Protein AF-0000000087536521 (afdb_homodimer)

Sequence (600 aa):
MWKYIVTPIIGAIIGYVTNWIAVKMLFRPRKEVRVFGKRLPFTPGVIPRGQARLAKAVGNVVETQLLTPEYMGEKLLSEESEKEFKSHIQAWVEEQKQSEDTLHSAAVKIVEEEKVDDFAASVEEDLTDFLSEKVIAMEPGKLIVDKVVQEAQRKLADSMFGMMLGGSFIEKIAGQIQEGIDAYIAENARGYIEKEVVAASEELQAKPIPEVTGFFEEKGIYDPEFLWRLYKRIIEEKLPALLSSLKLSAVVEERINAMKVEEVEELVLSIMSKELGAIVNLGAVIGLILGLVNVLIFIIMWKYIVTPIIGAIIGYVTNWIAVKMLFRPRKEVRVFGKRLPFTPGVIPRGQARLAKAVGNVVETQLLTPEYMGEKLLSEESEKEFKSHIQAWVEEQKQSEDTLHSAAVKIVEEEKVDDFAASVEEDLTDFLSEKVIAMEPGKLIVDKVVQEAQRKLADSMFGMMLGGSFIEKIAGQIQEGIDAYIAENARGYIEKEVVAASEELQAKPIPEVTGFFEEKGIYDPEFLWRLYKRIIEEKLPALLSSLKLSAVVEERINAMKVEEVEELVLSIMSKELGAIVNLGAVIGLILGLVNVLIFII

Foldseek 3Di:
DVLLVVLLQVLLVCLLVVLVVLLVLQQPPLAFDQDVNHTDPSPNPVCNVCLLVVLLVVLVCCLPPNDALVVVLCVCLDPVNLVVQLVVLVVVLVVLLVDQDFQLRVVCVVPPNVVSVVVLVVVLLVVLVVVLVVVLVVLVLVVVLVVVLVVCCVVCVPPPVDVVCDPVNSVVVSVVSSVVVSVVSNVCVSVVSSVVSVVVSVVRRGHRSSVVSVVCVVVCNSPSVVVSVVVSVCSVPCVNVVSVVVSSSVVSSVVSVVDRSVVVVVVCCVVCVVVSVVSSNVSSVVSSVVSNVVCVVVVD/DVLLVVLLQVLLVCQLVVLVVLLVLQQPPLAFDADVNHTDPSPNHVCNVCLLVVLLVVLVCCLPPNDALVVVLCVCLDPVNLVVQLVVLVVVLVVLLVDQDFQLRVVCVVPPNVVSVVVLVVVLLVVLVVVLVVVLVVLVLVVVLVVVLVVCCVVCVPPPVCVVCDPVNSVVVSVVSSVVVSVVSNVCVSVVSSVVSVVVSVVRRGHRSSVVSVVCVVVCNSPSVVVSVVVSVCSVPCVNVVSVVVSSSVVSSVVSVVDRSVVVVVVCCVVCVVVSSVSSNVSSVVSSVVSNVVSVVVVD

Organism: NCBI:txid39488

Solvent-accessible surface area (backbone atoms only — not comparable to full-atom values): 30002 Å² total; per-residue (Å²): 117,67,64,70,55,50,45,18,52,50,26,16,51,51,23,27,52,43,33,43,50,34,58,50,31,33,50,34,45,77,51,66,45,65,58,95,80,38,70,38,86,70,39,27,1,50,48,55,67,38,37,64,62,36,17,50,36,49,10,45,42,42,38,71,68,43,58,26,53,69,57,46,46,51,52,64,66,26,71,69,38,48,53,50,47,38,50,48,50,52,50,48,52,53,50,42,55,65,43,88,41,24,46,44,57,50,45,36,72,70,37,56,56,67,58,52,52,50,48,52,52,51,49,42,52,51,48,24,53,52,50,32,52,51,53,52,70,65,40,56,20,55,62,50,36,55,51,50,48,53,51,45,49,62,64,24,62,78,32,77,63,36,65,70,54,39,74,67,49,53,48,53,51,41,52,53,49,22,51,51,41,38,52,47,42,64,73,44,38,47,63,56,42,36,54,50,42,50,51,51,49,51,51,53,36,61,33,44,33,29,59,55,49,50,52,38,47,73,68,49,65,68,32,48,70,57,46,47,53,45,48,50,50,48,46,73,69,40,38,54,60,54,53,60,68,63,39,51,26,58,50,33,19,51,44,52,58,66,48,51,63,67,53,51,48,50,51,51,44,67,48,37,43,67,54,55,48,44,37,20,53,41,16,21,53,46,19,26,51,54,20,47,50,50,45,58,55,63,73,95,116,66,63,68,55,49,44,18,52,51,26,16,49,50,22,25,51,43,32,43,50,33,59,47,31,34,51,35,45,77,52,68,46,62,59,97,83,39,70,38,87,68,40,27,2,51,48,56,66,37,38,64,60,36,16,50,37,49,10,46,41,42,38,70,67,45,59,26,54,69,56,48,45,51,53,65,66,26,70,68,37,48,53,50,48,39,50,49,50,52,52,48,52,53,49,41,54,66,43,87,41,22,46,44,58,51,45,35,74,69,37,56,58,67,59,51,50,51,47,52,53,49,51,41,52,51,48,25,54,54,51,33,52,51,53,52,70,63,37,58,20,55,60,52,35,55,50,48,48,52,51,44,47,63,63,23,64,77,33,75,64,35,64,68,55,39,75,64,51,54,48,52,50,41,50,54,48,22,52,50,42,39,53,48,42,64,73,43,37,46,64,56,42,37,54,51,42,51,50,51,49,51,51,52,36,60,34,43,33,29,58,54,48,50,52,39,47,72,69,48,66,70,32,49,70,57,48,48,53,45,47,51,51,48,47,73,68,40,38,56,60,54,54,60,68,62,38,51,27,57,50,33,20,51,45,53,57,68,48,51,62,66,54,50,48,51,52,51,43,67,48,38,45,66,55,56,47,45,36,19,53,42,18,20,52,47,19,26,52,54,21,47,51,49,45,56,55,64,72,94

Secondary structure (DSSP, 8-state):
-HHHHHHHHHHHHHHHHHHHHHHHHTT--SS--EETTEEPTT-S-HHHHTHHHHHHHHHHHIIIIIS-HHHHHHHHTSHHHHHHHHHHHHHHHHHHHT---BHHHHHHHHS-HHHHHHHHHHHHHHHHHHHHHHHHHT-HHHHHHHHHHHHHHHHHTTSHHHHHHHHHHHHHHHHHHHHHHHHHHHHHHHHHHHHHHHHHHHHHHT-BHHHHHHHHHHTTTT-HHHHHHHHHHHHHHHHHHHHHHHTHHHHHHHHHHHS-HHHHHHHHHHHHHHHHHHHHHHHHHHHHHHHHHHHHHHH-/-HHHHHHHHHHHHHHHHHHHHHHHHHH--SS--EETTEEPTT-S-HHHHTHHHHHHHHHHHIIIIIS-HHHHHHHHTSHHHHHHHHHHHHHHHHHHHT---BHHHHHHHHS-HHHHHHHHHHHHHHHHHHHHHHHHHT-HHHHHHHHHHHHHHHHHTTSHHHHHHHHHHHHHHHHHHHHHHHHHHHHHHHHHHHHHHHHHHHHHHT-BHHHHHHHHHHTTTT-HHHHHHHHHHHHHHHHHHHHHHHTHHHHHHHHHHHS-HHHHHHHHHHHHHHHHHHHHHHHHHHHHHHHHHHHHHHH-

Structure (mmCIF, N/CA/C/O backbone):
data_AF-0000000087536521-model_v1
#
loop_
_entity.id
_entity.type
_entity.pdbx_description
1 polymer 'DUF445 family protein'
#
loop_
_atom_site.group_PDB
_atom_site.id
_atom_site.type_symbol
_atom_site.label_atom_id
_atom_site.label_alt_id
_atom_site.label_comp_id
_atom_site.label_asym_id
_atom_site.label_entity_id
_atom_site.label_seq_id
_atom_site.pdbx_PDB_ins_code
_atom_site.Cartn_x
_atom_site.Cartn_y
_atom_site.Cartn_z
_atom_site.occupancy
_atom_site.B_iso_or_equiv
_atom_site.auth_seq_id
_atom_site.auth_comp_id
_atom_site.auth_asym_id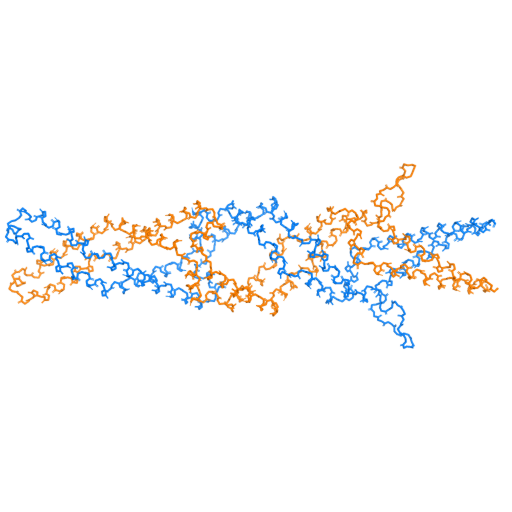
_atom_site.auth_atom_id
_atom_site.pdbx_PDB_model_num
ATOM 1 N N . MET A 1 1 ? 7.578 64.438 37.188 1 62.69 1 MET A N 1
ATOM 2 C CA . MET A 1 1 ? 8.602 63.406 37.062 1 62.69 1 MET A CA 1
ATOM 3 C C . MET A 1 1 ? 7.961 62 37.031 1 62.69 1 MET A C 1
ATOM 5 O O . MET A 1 1 ? 8.328 61.156 36.219 1 62.69 1 MET A O 1
ATOM 9 N N . TRP A 1 2 ? 6.902 61.781 37.938 1 76.06 2 TRP A N 1
ATOM 10 C CA . TRP A 1 2 ? 6.273 60.469 38.031 1 76.06 2 TRP A CA 1
ATOM 11 C C . TRP A 1 2 ? 5.523 60.125 36.75 1 76.06 2 TRP A C 1
ATOM 13 O O . TRP A 1 2 ? 5.469 58.938 36.375 1 76.06 2 TRP A O 1
ATOM 23 N N . LYS A 1 3 ? 5.105 61.062 36.094 1 76.94 3 LYS A N 1
ATOM 24 C CA . LYS A 1 3 ? 4.34 60.844 34.875 1 76.94 3 LYS A CA 1
ATOM 25 C C . LYS A 1 3 ? 5.211 60.219 33.781 1 76.94 3 LYS A C 1
ATOM 27 O O . LYS A 1 3 ? 4.73 59.406 33 1 76.94 3 LYS A O 1
ATOM 32 N N . TYR A 1 4 ? 6.508 60.531 33.781 1 80.19 4 TYR A N 1
ATOM 33 C CA . TYR A 1 4 ? 7.449 60.062 32.781 1 80.19 4 TYR A CA 1
ATOM 34 C C . TYR A 1 4 ? 7.73 58.562 32.938 1 80.19 4 TYR A C 1
ATOM 36 O O . TYR A 1 4 ? 8.133 57.906 31.984 1 80.19 4 TYR A O 1
ATOM 44 N N . ILE A 1 5 ? 7.465 58 34.094 1 85.06 5 ILE A N 1
ATOM 45 C CA . ILE A 1 5 ? 7.695 56.594 34.344 1 85.06 5 ILE A CA 1
ATOM 46 C C . ILE A 1 5 ? 6.371 55.844 34.312 1 85.06 5 ILE A C 1
ATOM 48 O O . ILE A 1 5 ? 6.312 54.688 33.812 1 85.06 5 ILE A O 1
ATOM 52 N N . VAL A 1 6 ? 5.367 56.438 34.781 1 83.62 6 VAL A N 1
ATOM 53 C CA . VAL A 1 6 ? 4.066 55.781 34.906 1 83.62 6 VAL A CA 1
ATOM 54 C C . VAL A 1 6 ? 3.441 55.562 33.531 1 83.62 6 VAL A C 1
ATOM 56 O O . VAL A 1 6 ? 2.828 54.531 33.281 1 83.62 6 VAL A O 1
ATOM 59 N N . THR A 1 7 ? 3.629 56.5 32.656 1 80.25 7 THR A N 1
ATOM 60 C CA . THR A 1 7 ? 2.982 56.438 31.344 1 80.25 7 THR A CA 1
ATOM 61 C C . THR A 1 7 ? 3.514 55.281 30.516 1 80.25 7 THR A C 1
ATOM 63 O O . THR A 1 7 ? 2.738 54.469 30 1 80.25 7 THR A O 1
ATOM 66 N N . PRO A 1 8 ? 4.82 55.062 30.5 1 85.19 8 PRO A N 1
ATOM 67 C CA . PRO A 1 8 ? 5.34 53.906 29.781 1 85.19 8 PRO A CA 1
ATOM 68 C C . PRO A 1 8 ? 4.926 52.562 30.422 1 85.19 8 PRO A C 1
ATOM 70 O O . PRO A 1 8 ? 4.652 51.594 29.719 1 85.19 8 PRO A O 1
ATOM 73 N N . ILE A 1 9 ? 4.836 52.469 31.641 1 88.12 9 ILE A N 1
ATOM 74 C CA . ILE A 1 9 ? 4.461 51.25 32.344 1 88.12 9 ILE A CA 1
ATOM 75 C C . ILE A 1 9 ? 2.994 50.938 32.062 1 88.12 9 ILE A C 1
ATOM 77 O O . ILE A 1 9 ? 2.641 49.781 31.859 1 88.12 9 ILE A O 1
ATOM 81 N N . ILE A 1 10 ? 2.168 51.938 32.062 1 80.25 10 ILE A N 1
ATOM 82 C CA . ILE A 1 10 ? 0.758 51.75 31.734 1 80.25 10 ILE A CA 1
ATOM 83 C C . ILE A 1 10 ? 0.617 51.25 30.297 1 80.25 10 ILE A C 1
ATOM 85 O O . ILE A 1 10 ? -0.204 50.375 30.016 1 80.25 10 ILE A O 1
ATOM 89 N N . GLY A 1 11 ? 1.393 51.875 29.422 1 80 11 GLY A N 1
ATOM 90 C CA . GLY A 1 11 ? 1.4 51.406 28.047 1 80 11 GLY A CA 1
ATOM 91 C C . GLY A 1 11 ? 1.763 49.938 27.922 1 80 11 GLY A C 1
ATOM 92 O O . GLY A 1 11 ? 1.141 49.219 27.141 1 80 11 GLY A O 1
ATOM 93 N N . ALA A 1 12 ? 2.707 49.531 28.688 1 86.56 12 ALA A N 1
ATOM 94 C CA . ALA A 1 12 ? 3.139 48.125 28.672 1 86.56 12 ALA A CA 1
ATOM 95 C C . ALA A 1 12 ? 2.035 47.219 29.172 1 86.56 12 ALA A C 1
ATOM 97 O O . ALA A 1 12 ? 1.803 46.156 28.609 1 86.56 12 ALA A O 1
ATOM 98 N N . ILE A 1 13 ? 1.417 47.562 30.156 1 85.06 13 ILE A N 1
ATOM 99 C CA . ILE A 1 13 ? 0.353 46.781 30.766 1 85.06 13 ILE A CA 1
ATOM 100 C C . ILE A 1 13 ? -0.821 46.656 29.797 1 85.06 13 ILE A C 1
ATOM 102 O O . ILE A 1 13 ? -1.36 45.594 29.578 1 85.06 13 ILE A O 1
ATOM 106 N N . ILE A 1 14 ? -1.172 47.781 29.219 1 77.88 14 ILE A N 1
ATOM 107 C CA . ILE A 1 14 ? -2.277 47.781 28.266 1 77.88 14 ILE A CA 1
ATOM 108 C C . ILE A 1 14 ? -1.941 46.875 27.078 1 77.88 14 ILE A C 1
ATOM 110 O O . ILE A 1 14 ? -2.771 46.062 26.656 1 77.88 14 ILE A O 1
ATOM 114 N N . GLY A 1 15 ? -0.723 47.062 26.609 1 81.56 15 GLY A N 1
ATOM 115 C CA . GLY A 1 15 ? -0.302 46.219 25.5 1 81.56 15 GLY A CA 1
ATOM 116 C C . GLY A 1 15 ? -0.349 44.75 25.812 1 81.56 15 GLY A C 1
ATOM 117 O O . GLY A 1 15 ? -0.814 43.938 25 1 81.56 15 GLY A O 1
ATOM 118 N N . TYR A 1 16 ? 0.076 44.375 26.969 1 86.69 16 TYR A N 1
ATOM 119 C CA . TYR A 1 16 ? 0.079 42.969 27.406 1 86.69 16 TYR A CA 1
ATOM 120 C C . TYR A 1 16 ? -1.342 42.438 27.531 1 86.69 16 TYR A C 1
ATOM 122 O O . TYR A 1 16 ? -1.661 41.375 27 1 86.69 16 TYR A O 1
ATOM 130 N N . VAL A 1 17 ? -2.109 43.156 28.203 1 84.69 17 VAL A N 1
ATOM 131 C CA . VAL A 1 17 ? -3.473 42.719 28.5 1 84.69 17 VAL A CA 1
ATOM 132 C C . VAL A 1 17 ? -4.277 42.656 27.203 1 84.69 17 VAL A C 1
ATOM 134 O O . VAL A 1 17 ? -5.047 41.719 26.984 1 84.69 17 VAL A O 1
ATOM 137 N N . THR A 1 18 ? -4.121 43.625 26.344 1 82.12 18 THR A N 1
ATOM 138 C CA . THR A 1 18 ? -4.84 43.656 25.078 1 82.12 18 THR A CA 1
ATOM 139 C C . THR A 1 18 ? -4.484 42.438 24.234 1 82.12 18 THR A C 1
ATOM 141 O O . THR A 1 18 ? -5.367 41.75 23.703 1 82.12 18 THR A O 1
ATOM 144 N N . ASN A 1 19 ? -3.178 42.25 24.188 1 88 19 ASN A N 1
ATOM 145 C CA . ASN A 1 19 ? -2.75 41.125 23.391 1 88 19 ASN A CA 1
ATOM 146 C C . ASN A 1 19 ? -3.156 39.812 24.031 1 88 19 ASN A C 1
ATOM 148 O O . ASN A 1 19 ? -3.482 38.844 23.328 1 88 19 ASN A O 1
ATOM 152 N N . TRP A 1 20 ? -3.141 39.719 25.266 1 89.19 20 TRP A N 1
ATOM 153 C CA . TRP A 1 20 ? -3.576 38.531 25.969 1 89.19 20 TRP A CA 1
ATOM 154 C C . TRP A 1 20 ? -5.051 38.25 25.719 1 89.19 20 TRP A C 1
ATOM 156 O O . TRP A 1 20 ? -5.434 37.125 25.438 1 89.19 20 TRP A O 1
ATOM 166 N N . ILE A 1 21 ? -5.832 39.156 25.781 1 87 21 ILE A N 1
ATOM 167 C CA . ILE A 1 21 ? -7.262 39.031 25.516 1 87 21 ILE A CA 1
ATOM 168 C C . ILE A 1 21 ? -7.477 38.625 24.062 1 87 21 ILE A C 1
ATOM 170 O O . ILE A 1 21 ? -8.312 37.75 23.766 1 87 21 ILE A O 1
ATOM 174 N N . ALA A 1 22 ? -6.746 39.281 23.203 1 85.38 22 ALA A N 1
ATOM 175 C CA . ALA A 1 22 ? -6.875 39 21.781 1 85.38 22 ALA A CA 1
ATOM 176 C C . ALA A 1 22 ? -6.562 37.531 21.484 1 85.38 22 ALA A C 1
ATOM 178 O O . ALA A 1 22 ? -7.273 36.875 20.719 1 85.38 22 ALA A O 1
ATOM 179 N N . VAL A 1 23 ? -5.531 37.062 22.078 1 87.56 23 VAL A N 1
ATOM 180 C CA . VAL A 1 23 ? -5.129 35.688 21.891 1 87.56 23 VAL A CA 1
ATOM 181 C C . VAL A 1 23 ? -6.176 34.75 22.484 1 87.56 23 VAL A C 1
ATOM 183 O O . VAL A 1 23 ? -6.516 33.719 21.891 1 87.56 23 VAL A O 1
ATOM 186 N N . LYS A 1 24 ? -6.648 35.094 23.609 1 88.56 24 LYS A N 1
ATOM 187 C CA . LYS A 1 24 ? -7.68 34.281 24.266 1 88.56 24 LYS A CA 1
ATOM 188 C C . LYS A 1 24 ? -8.961 34.25 23.438 1 88.56 24 LYS A C 1
ATOM 190 O O . LYS A 1 24 ? -9.664 33.25 23.406 1 88.56 24 LYS A O 1
ATOM 195 N N . MET A 1 25 ? -9.234 35.281 22.797 1 86.19 25 MET A N 1
ATOM 196 C CA . MET A 1 25 ? -10.469 35.406 22.047 1 86.19 25 MET A CA 1
ATOM 197 C C . MET A 1 25 ? -10.391 34.656 20.719 1 86.19 25 MET A C 1
ATOM 199 O O . MET A 1 25 ? -11.414 34.406 20.094 1 86.19 25 MET A O 1
ATOM 203 N N . LEU A 1 26 ? -9.219 34.344 20.391 1 86.75 26 LEU A N 1
ATOM 204 C CA . LEU A 1 26 ? -9.07 33.469 19.219 1 86.75 26 LEU A CA 1
ATOM 205 C C . LEU A 1 26 ? -9.797 32.156 19.422 1 86.75 26 LEU A C 1
ATOM 207 O O . LEU A 1 26 ? -10.297 31.547 18.469 1 86.75 26 LEU A O 1
ATOM 211 N N . PHE A 1 27 ? -9.828 31.75 20.656 1 88.88 27 PHE A N 1
ATOM 212 C CA . PHE A 1 27 ? -10.32 30.406 20.922 1 88.88 27 PHE A CA 1
ATOM 213 C C . PHE A 1 27 ? -11.617 30.453 21.719 1 88.88 27 PHE A C 1
ATOM 215 O O . PHE A 1 27 ? -12.469 29.562 21.594 1 88.88 27 PHE A O 1
ATOM 222 N N . ARG A 1 28 ? -11.734 31.391 22.516 1 86.81 28 ARG A N 1
ATOM 223 C CA . ARG A 1 28 ? -12.867 31.5 23.422 1 86.81 28 ARG A CA 1
ATOM 224 C C . ARG A 1 28 ? -13.664 32.781 23.156 1 86.81 28 ARG A C 1
ATOM 226 O O . ARG A 1 28 ? -13.109 33.781 22.734 1 86.81 28 ARG A O 1
ATOM 233 N N . PRO A 1 29 ? -14.82 32.781 23.391 1 83.88 29 PRO A N 1
ATOM 234 C CA . PRO A 1 29 ? -15.688 31.703 23.844 1 83.88 29 PRO A CA 1
ATOM 235 C C . PRO A 1 29 ? -15.906 30.641 22.766 1 83.88 29 PRO A C 1
ATOM 237 O O . PRO A 1 29 ? -15.875 30.938 21.578 1 83.88 29 PRO A O 1
ATOM 240 N N . ARG A 1 30 ? -16.125 29.469 23.172 1 87.06 30 ARG A N 1
ATOM 241 C CA . ARG A 1 30 ? -16.266 28.312 22.281 1 87.06 30 ARG A CA 1
ATOM 242 C C . ARG A 1 30 ? -17.625 28.312 21.594 1 87.06 30 ARG A C 1
ATOM 244 O O . ARG A 1 30 ? -17.781 27.734 20.516 1 87.06 30 ARG A O 1
ATOM 251 N N . LYS A 1 31 ? -18.578 28.953 22.25 1 86.62 31 LYS A N 1
ATOM 252 C CA . LYS A 1 31 ? -19.922 29.047 21.719 1 86.62 31 LYS A CA 1
ATOM 253 C C . LYS A 1 31 ? -20.359 30.516 21.578 1 86.62 31 LYS A C 1
ATOM 255 O O . LYS A 1 31 ? -19.734 31.406 22.156 1 86.62 31 LYS A O 1
ATOM 260 N N . GLU A 1 32 ? -21.281 30.656 20.719 1 84.25 32 GLU A N 1
ATOM 261 C CA . GLU A 1 32 ? -21.812 32 20.516 1 84.25 32 GLU A CA 1
ATOM 262 C C . GLU A 1 32 ? -22.484 32.531 21.781 1 84.25 32 GLU A C 1
ATOM 264 O O . GLU A 1 32 ? -23.172 31.766 22.469 1 84.25 32 GLU A O 1
ATOM 269 N N . VAL A 1 33 ? -22.094 33.594 22.156 1 81.38 33 VAL A N 1
ATOM 270 C CA . VAL A 1 33 ? -22.719 34.219 23.312 1 81.38 33 VAL A CA 1
ATOM 271 C C . VAL A 1 33 ? -23.672 35.312 22.844 1 81.38 33 VAL A C 1
ATOM 273 O O . VAL A 1 33 ? -23.281 36.188 22.078 1 81.38 33 VAL A O 1
ATOM 276 N N . ARG A 1 34 ? -25.078 35.156 23.062 1 81.19 34 ARG A N 1
ATOM 277 C CA . ARG A 1 34 ? -26.094 36.125 22.672 1 81.19 34 ARG A CA 1
ATOM 278 C C . ARG A 1 34 ? -26.5 37 23.875 1 81.19 34 ARG A C 1
ATOM 280 O O . ARG A 1 34 ? -26.703 36.469 24.969 1 81.19 34 ARG A O 1
ATOM 287 N N . VAL A 1 35 ? -26.016 38.25 23.844 1 80.81 35 VAL A N 1
ATOM 288 C CA . VAL A 1 35 ? -26.453 39.188 24.875 1 80.81 35 VAL A CA 1
ATOM 289 C C . VAL A 1 35 ? -27.641 40 24.344 1 80.81 35 VAL A C 1
ATOM 291 O O . VAL A 1 35 ? -27.531 40.656 23.297 1 80.81 35 VAL A O 1
ATOM 294 N N . PHE A 1 36 ? -28.734 40.031 25.094 1 87.69 36 PHE A N 1
ATOM 295 C CA . PHE A 1 36 ? -29.969 40.719 24.75 1 87.69 36 PHE A CA 1
ATOM 296 C C . PHE A 1 36 ? -30.422 40.312 23.344 1 87.69 36 PHE A C 1
ATOM 298 O O . PHE A 1 36 ? -30.812 41.188 22.547 1 87.69 36 PHE A O 1
ATOM 305 N N . GLY A 1 37 ? -30.172 39.062 23 1 81.12 37 GLY A N 1
ATOM 306 C CA . GLY A 1 37 ? -30.641 38.5 21.734 1 81.12 37 GLY A CA 1
ATOM 307 C C . GLY A 1 37 ? -29.672 38.719 20.594 1 81.12 37 GLY A C 1
ATOM 308 O O . GLY A 1 37 ? -29.875 38.219 19.5 1 81.12 37 GLY A O 1
ATOM 309 N N . LYS A 1 38 ? -28.781 39.625 20.781 1 84.25 38 LYS A N 1
ATOM 310 C CA . LYS A 1 38 ? -27.812 39.906 19.719 1 84.25 38 LYS A CA 1
ATOM 311 C C . LYS A 1 38 ? -26.5 39.156 19.984 1 84.25 38 LYS A C 1
ATOM 313 O O . LYS A 1 38 ? -26.062 39.031 21.125 1 84.25 38 LYS A O 1
ATOM 318 N N . ARG A 1 39 ? -26.016 38.5 18.891 1 76.88 39 ARG A N 1
ATOM 319 C CA . ARG A 1 39 ? -24.75 37.812 19 1 76.88 39 ARG A CA 1
ATOM 320 C C . ARG A 1 39 ? -23.609 38.781 19.25 1 76.88 39 ARG A C 1
ATOM 322 O O . ARG A 1 39 ? -23.484 39.781 18.578 1 76.88 39 ARG A O 1
ATOM 329 N N . LEU A 1 40 ? -22.969 38.531 20.297 1 79.19 40 LEU A N 1
ATOM 330 C CA . LEU A 1 40 ? -21.781 39.344 20.594 1 79.19 40 LEU A CA 1
ATOM 331 C C . LEU A 1 40 ? -20.703 39.156 19.547 1 79.19 40 LEU A C 1
ATOM 333 O O . LEU A 1 40 ? -20.469 38.031 19.094 1 79.19 40 LEU A O 1
ATOM 337 N N . PRO A 1 41 ? -20.156 40.375 19.125 1 77.44 41 PRO A N 1
ATOM 338 C CA . PRO A 1 41 ? -19.109 40.25 18.125 1 77.44 41 PRO A CA 1
ATOM 339 C C . PRO A 1 41 ? -17.938 39.375 18.609 1 77.44 41 PRO A C 1
ATOM 341 O O . PRO A 1 41 ? -17.625 39.375 19.797 1 77.44 41 PRO A O 1
ATOM 344 N N . PHE A 1 42 ? -17.328 38.594 17.781 1 78.38 42 PHE A N 1
ATOM 345 C CA . PHE A 1 42 ? -16.156 37.75 18.031 1 78.38 42 PHE A CA 1
ATOM 346 C C . PHE A 1 42 ? -16.5 36.562 18.891 1 78.38 42 PHE A C 1
ATOM 348 O O . PHE A 1 42 ? -15.648 36.062 19.625 1 78.38 42 PHE A O 1
ATOM 355 N N . THR A 1 43 ? -17.828 36.312 18.922 1 80.31 43 THR A N 1
ATOM 356 C CA . THR A 1 43 ? -18.297 35.094 19.531 1 80.31 43 THR A CA 1
ATOM 357 C C . THR A 1 43 ? -19.016 34.219 18.516 1 80.31 43 THR A C 1
ATOM 359 O O . THR A 1 43 ? -19.922 34.656 17.828 1 80.31 43 THR A O 1
ATOM 362 N N . PRO A 1 44 ? -18.656 32.875 18.297 1 84.56 44 PRO A N 1
ATOM 363 C CA . PRO A 1 44 ? -17.531 32.219 18.984 1 84.56 44 PRO A CA 1
ATOM 364 C C . PRO A 1 44 ? -16.172 32.781 18.547 1 84.56 44 PRO A C 1
ATOM 366 O O . PRO A 1 44 ? -16.109 33.656 17.703 1 84.56 44 PRO A O 1
ATOM 369 N N . GLY A 1 45 ? -15.18 32.344 19.172 1 84.81 45 GLY A N 1
ATOM 370 C CA . GLY A 1 45 ? -13.828 32.75 18.828 1 84.81 45 GLY A CA 1
ATOM 371 C C . GLY A 1 45 ? -13.523 32.594 17.344 1 84.81 45 GLY A C 1
ATOM 372 O O . GLY A 1 45 ? -14.297 31.984 16.609 1 84.81 45 GLY A O 1
ATOM 373 N N . VAL A 1 46 ? -12.508 33.125 16.969 1 85.25 46 VAL A N 1
ATOM 374 C CA . VAL A 1 46 ? -12.148 33.188 15.562 1 85.25 46 VAL A CA 1
ATOM 375 C C . VAL A 1 46 ? -11.859 31.797 15.023 1 85.25 46 VAL A C 1
ATOM 377 O O . VAL A 1 46 ? -12.258 31.453 13.914 1 85.25 46 VAL A O 1
ATOM 380 N N . ILE A 1 47 ? -11.227 30.984 15.812 1 86.88 47 ILE A N 1
ATOM 381 C CA . ILE A 1 47 ? -10.828 29.656 15.375 1 86.88 47 ILE A CA 1
ATOM 382 C C . ILE A 1 47 ? -12.047 28.734 15.312 1 86.88 47 ILE A C 1
ATOM 384 O O . ILE A 1 47 ? -12.297 28.094 14.297 1 86.88 47 ILE A O 1
ATOM 388 N N . PRO A 1 48 ? -12.828 28.703 16.328 1 86.56 48 PRO A N 1
ATOM 389 C CA . PRO A 1 48 ? -14.039 27.891 16.266 1 86.56 48 PRO A CA 1
ATOM 390 C C . PRO A 1 48 ? -14.977 28.312 15.133 1 86.56 48 PRO A C 1
ATOM 392 O O . PRO A 1 48 ? -15.594 27.453 14.492 1 86.56 48 PRO A O 1
ATOM 395 N N . ARG A 1 49 ? -15.016 29.516 14.875 1 86.75 49 ARG A N 1
ATOM 396 C CA . ARG A 1 49 ? -15.883 30.031 13.82 1 86.75 49 ARG A CA 1
ATOM 397 C C . ARG A 1 49 ? -15.352 29.656 12.438 1 86.75 49 ARG A C 1
ATOM 399 O O . ARG A 1 49 ? -16.125 29.453 11.508 1 86.75 49 ARG A O 1
ATOM 406 N N . GLY A 1 50 ? -14.047 29.625 12.352 1 89.19 50 GLY A N 1
ATOM 407 C CA . GLY A 1 50 ? -13.422 29.344 11.062 1 89.19 50 GLY A CA 1
ATOM 408 C C . GLY A 1 50 ? -12.898 27.922 10.945 1 89.19 50 GLY A C 1
ATOM 409 O O . GLY A 1 50 ? -12.016 27.656 10.133 1 89.19 50 GLY A O 1
ATOM 410 N N . GLN A 1 51 ? -13.445 27.094 11.695 1 91.62 51 GLN A N 1
ATOM 411 C CA . GLN A 1 51 ? -12.914 25.75 11.758 1 91.62 51 GLN A CA 1
ATOM 412 C C . GLN A 1 51 ? -12.992 25.062 10.391 1 91.62 51 GLN A C 1
ATOM 414 O O . GLN A 1 51 ? -12.047 24.375 9.977 1 91.62 51 GLN A O 1
ATOM 419 N N . ALA A 1 52 ? -14.062 25.219 9.695 1 92.88 52 ALA A N 1
ATOM 420 C CA . ALA A 1 52 ? -14.227 24.609 8.375 1 92.88 52 ALA A CA 1
ATOM 421 C C . ALA A 1 52 ? -13.203 25.141 7.383 1 92.88 52 ALA A C 1
ATOM 423 O O . ALA A 1 52 ? -12.656 24.391 6.582 1 92.88 52 ALA A O 1
ATOM 424 N N . ARG A 1 53 ? -13.047 26.406 7.434 1 92.38 53 ARG A N 1
ATOM 425 C CA . ARG A 1 53 ? -12.062 27.031 6.559 1 92.38 53 ARG A CA 1
ATOM 426 C C . ARG A 1 53 ? -10.656 26.547 6.883 1 92.38 53 ARG A C 1
ATOM 428 O O . ARG A 1 53 ? -9.867 26.25 5.977 1 92.38 53 ARG A O 1
ATOM 435 N N . LEU A 1 54 ? -10.383 26.5 8.125 1 91.88 54 LEU A N 1
ATOM 436 C CA . LEU A 1 54 ? -9.078 26.016 8.578 1 91.88 54 LEU A CA 1
ATOM 437 C C . LEU A 1 54 ? -8.859 24.578 8.141 1 91.88 54 LEU A C 1
ATOM 439 O O . LEU A 1 54 ? -7.762 24.203 7.723 1 91.88 54 LEU A O 1
ATOM 443 N N . ALA A 1 55 ? -9.883 23.812 8.344 1 94.75 55 ALA A N 1
ATOM 444 C CA . ALA A 1 55 ? -9.812 22.391 7.969 1 94.75 55 ALA A CA 1
ATOM 445 C C . ALA A 1 55 ? -9.445 22.234 6.496 1 94.75 55 ALA A C 1
ATOM 447 O O . ALA A 1 55 ? -8.57 21.438 6.148 1 94.75 55 ALA A O 1
ATOM 448 N N . LYS A 1 56 ? -10.086 22.953 5.688 1 95.38 56 LYS A N 1
ATOM 449 C CA . LYS A 1 56 ? -9.828 22.906 4.25 1 95.38 56 LYS A CA 1
ATOM 450 C C . LYS A 1 56 ? -8.414 23.359 3.926 1 95.38 56 LYS A C 1
ATOM 452 O O . LYS A 1 56 ? -7.723 22.734 3.117 1 95.38 56 LYS A O 1
ATOM 457 N N . ALA A 1 57 ? -7.992 24.391 4.547 1 92.38 57 ALA A N 1
ATOM 458 C CA . ALA A 1 57 ? -6.66 24.938 4.301 1 92.38 57 ALA A CA 1
ATOM 459 C C . ALA A 1 57 ? -5.574 23.969 4.754 1 92.38 57 ALA A C 1
ATOM 461 O O . ALA A 1 57 ? -4.605 23.734 4.031 1 92.38 57 ALA A O 1
ATOM 462 N N . VAL A 1 58 ? -5.805 23.469 5.898 1 93.19 58 VAL A N 1
ATOM 463 C CA . VAL A 1 58 ? -4.828 22.531 6.441 1 93.19 58 VAL A CA 1
ATOM 464 C C . VAL A 1 58 ? -4.773 21.281 5.566 1 93.19 58 VAL A C 1
ATOM 466 O O . VAL A 1 58 ? -3.691 20.766 5.266 1 93.19 58 VAL A O 1
ATOM 469 N N . GLY A 1 59 ? -5.895 20.797 5.289 1 94.5 59 GLY A N 1
ATOM 470 C CA . GLY A 1 59 ? -5.945 19.641 4.41 1 94.5 59 GLY A CA 1
ATOM 471 C C . GLY A 1 59 ? -5.18 19.844 3.115 1 94.5 59 GLY A C 1
ATOM 472 O O . GLY A 1 59 ? -4.418 18.969 2.699 1 94.5 59 GLY A O 1
ATOM 473 N N . ASN A 1 60 ? -5.363 20.938 2.525 1 93.94 60 ASN A N 1
ATOM 474 C CA . ASN A 1 60 ? -4.676 21.266 1.28 1 93.94 60 ASN A CA 1
ATOM 475 C C . ASN A 1 60 ? -3.164 21.312 1.469 1 93.94 60 ASN A C 1
ATOM 477 O O . ASN A 1 60 ? -2.414 20.828 0.617 1 93.94 60 ASN A O 1
ATOM 481 N N . VAL A 1 61 ? -2.777 21.844 2.486 1 92.06 61 VAL A N 1
ATOM 482 C CA . VAL A 1 61 ? -1.35 21.953 2.766 1 92.06 61 VAL A CA 1
ATOM 483 C C . VAL A 1 61 ? -0.75 20.578 2.994 1 92.06 61 VAL A C 1
ATOM 485 O O . VAL A 1 61 ? 0.344 20.266 2.51 1 92.06 61 VAL A O 1
ATOM 488 N N . VAL A 1 62 ? -1.413 19.812 3.656 1 93.44 62 VAL A N 1
ATOM 489 C CA . VAL A 1 62 ? -0.925 18.469 3.949 1 93.44 62 VAL A CA 1
ATOM 490 C C . VAL A 1 62 ? -0.735 17.688 2.648 1 93.44 62 VAL A C 1
ATOM 492 O O . VAL A 1 62 ? 0.298 17.047 2.447 1 93.44 62 VAL A O 1
ATOM 495 N N . GLU A 1 63 ? -1.68 17.781 1.816 1 93.38 63 GLU A N 1
ATOM 496 C CA . GLU A 1 63 ? -1.667 17.016 0.573 1 93.38 63 GLU A CA 1
ATOM 497 C C . GLU A 1 63 ? -0.676 17.594 -0.427 1 93.38 63 GLU A C 1
ATOM 499 O O . GLU A 1 63 ? 0.055 16.859 -1.092 1 93.38 63 GLU A O 1
ATOM 504 N N . THR A 1 64 ? -0.517 18.938 -0.481 1 92.25 64 THR A N 1
ATOM 505 C CA . THR A 1 64 ? 0.212 19.547 -1.583 1 92.25 64 THR A CA 1
ATOM 506 C C . THR A 1 64 ? 1.616 19.953 -1.145 1 92.25 64 THR A C 1
ATOM 508 O O . THR A 1 64 ? 2.514 20.109 -1.977 1 92.25 64 THR A O 1
ATOM 511 N N . GLN A 1 65 ? 1.799 20.062 0.146 1 91.38 65 GLN A N 1
ATOM 512 C CA . GLN A 1 65 ? 3.082 20.625 0.562 1 91.38 65 GLN A CA 1
ATOM 513 C C . GLN A 1 65 ? 3.836 19.641 1.463 1 91.38 65 GLN A C 1
ATOM 515 O O . GLN A 1 65 ? 5.066 19.578 1.425 1 91.38 65 GLN A O 1
ATOM 520 N N . LEU A 1 66 ? 3.113 18.922 2.156 1 92.75 66 LEU A N 1
ATOM 521 C CA . LEU A 1 66 ? 3.803 18.141 3.176 1 92.75 66 LEU A CA 1
ATOM 522 C C . LEU A 1 66 ? 3.982 16.688 2.727 1 92.75 66 LEU A C 1
ATOM 524 O O . LEU A 1 66 ? 5.074 16.125 2.846 1 92.75 66 LEU A O 1
ATOM 528 N N . LEU A 1 67 ? 2.898 16.141 2.271 1 93.94 67 LEU A N 1
ATOM 529 C CA . LEU A 1 67 ? 2.92 14.719 1.921 1 93.94 67 LEU A CA 1
ATOM 530 C C . LEU A 1 67 ? 2.773 14.531 0.414 1 93.94 67 LEU A C 1
ATOM 532 O O . LEU A 1 67 ? 1.852 13.852 -0.044 1 93.94 67 LEU A O 1
ATOM 536 N N . THR A 1 68 ? 3.781 14.969 -0.284 1 92.81 68 THR A N 1
ATOM 537 C CA . THR A 1 68 ? 3.791 14.867 -1.739 1 92.81 68 THR A CA 1
ATOM 538 C C . THR A 1 68 ? 4.508 13.594 -2.189 1 92.81 68 THR A C 1
ATOM 540 O O . THR A 1 68 ? 5.293 13.023 -1.435 1 92.81 68 THR A O 1
ATOM 543 N N . PRO A 1 69 ? 4.164 13.18 -3.357 1 93.31 69 PRO A N 1
ATOM 544 C CA . PRO A 1 69 ? 4.844 11.992 -3.869 1 93.31 69 PRO A CA 1
ATOM 545 C C . PRO A 1 69 ? 6.363 12.141 -3.879 1 93.31 69 PRO A C 1
ATOM 547 O O . PRO A 1 69 ? 7.086 11.164 -3.658 1 93.31 69 PRO A O 1
ATOM 550 N N . GLU A 1 70 ? 6.855 13.336 -4.156 1 91.88 70 GLU A N 1
ATOM 551 C CA . GLU A 1 70 ? 8.297 13.578 -4.199 1 91.88 70 GLU A CA 1
ATOM 552 C C . GLU A 1 70 ? 8.938 13.352 -2.834 1 91.88 70 GLU A C 1
ATOM 554 O O . GLU A 1 70 ? 9.883 12.578 -2.707 1 91.88 70 GLU A O 1
ATOM 559 N N . TYR A 1 71 ? 8.367 13.914 -1.869 1 88.94 71 TYR A N 1
ATOM 560 C CA . TYR A 1 71 ? 8.969 13.836 -0.544 1 88.94 71 TYR A CA 1
ATOM 561 C C . TYR A 1 71 ? 8.727 12.477 0.09 1 88.94 71 TYR A C 1
ATOM 563 O O . TYR A 1 71 ? 9.609 11.922 0.753 1 88.94 71 TYR A O 1
ATOM 571 N N . MET A 1 72 ? 7.562 11.969 -0.115 1 92.75 72 MET A N 1
ATOM 572 C CA . MET A 1 72 ? 7.262 10.641 0.402 1 92.75 72 MET A CA 1
ATOM 573 C C . MET A 1 72 ? 8.141 9.586 -0.264 1 92.75 72 MET A C 1
ATOM 575 O O . MET A 1 72 ? 8.602 8.656 0.394 1 92.75 72 MET A O 1
ATOM 579 N N . GLY A 1 73 ? 8.242 9.734 -1.575 1 93.69 73 GLY A N 1
ATOM 580 C CA . GLY A 1 73 ? 9.109 8.82 -2.301 1 93.69 73 GLY A CA 1
ATOM 581 C C . GLY A 1 73 ? 10.547 8.828 -1.799 1 93.69 73 GLY A C 1
ATOM 582 O O . GLY A 1 73 ? 11.164 7.773 -1.66 1 93.69 73 GLY A O 1
ATOM 583 N N . GLU A 1 74 ? 11.062 10.031 -1.549 1 91.94 74 GLU A N 1
ATOM 584 C CA . GLU A 1 74 ? 12.422 10.164 -1.031 1 91.94 74 GLU A CA 1
ATOM 585 C C . GLU A 1 74 ? 12.578 9.453 0.307 1 91.94 74 GLU A C 1
ATOM 587 O O . GLU A 1 74 ? 13.594 8.805 0.554 1 91.94 74 GLU A O 1
ATOM 592 N N . LYS A 1 75 ? 11.617 9.578 1.015 1 90.69 75 LYS A N 1
ATOM 593 C CA . LYS A 1 75 ? 11.68 8.953 2.334 1 90.69 75 LYS A CA 1
ATOM 594 C C . LYS A 1 75 ? 11.555 7.438 2.23 1 90.69 75 LYS A C 1
ATOM 596 O O . LYS A 1 75 ? 12.305 6.703 2.887 1 90.69 75 LYS A O 1
ATOM 601 N N . LEU A 1 76 ? 10.641 7.008 1.436 1 94.06 76 LEU A N 1
ATOM 602 C CA . LEU A 1 76 ? 10.367 5.582 1.299 1 94.06 76 LEU A CA 1
ATOM 603 C C . LEU A 1 76 ? 11.523 4.867 0.601 1 94.06 76 LEU A C 1
ATOM 605 O O . LEU A 1 76 ? 11.68 3.654 0.738 1 94.06 76 LEU A O 1
ATOM 609 N N . LEU A 1 77 ? 12.258 5.633 -0.157 1 95.81 77 LEU A N 1
ATOM 610 C CA . LEU A 1 77 ? 13.352 5.039 -0.92 1 95.81 77 LEU A CA 1
ATOM 611 C C . LEU A 1 77 ? 14.703 5.43 -0.33 1 95.81 77 LEU A C 1
ATOM 613 O O . LEU A 1 77 ? 15.734 5.262 -0.977 1 95.81 77 LEU A O 1
ATOM 617 N N . SER A 1 78 ? 14.672 5.914 0.883 1 93.5 78 SER A N 1
ATOM 618 C CA . SER A 1 78 ? 15.898 6.312 1.557 1 93.5 78 SER A CA 1
ATOM 619 C C . SER A 1 78 ? 16.734 5.098 1.962 1 93.5 78 SER A C 1
ATOM 621 O O . SER A 1 78 ? 16.25 3.965 1.913 1 93.5 78 SER A O 1
ATOM 623 N N . GLU A 1 79 ? 17.984 5.285 2.361 1 95.38 79 GLU A N 1
ATOM 624 C CA . GLU A 1 79 ? 18.859 4.219 2.818 1 95.38 79 GLU A CA 1
ATOM 625 C C . GLU A 1 79 ? 18.328 3.557 4.082 1 95.38 79 GLU A C 1
ATOM 627 O O . GLU A 1 79 ? 18.438 2.342 4.254 1 95.38 79 GLU A O 1
ATOM 632 N N . GLU A 1 80 ? 17.812 4.418 4.879 1 92.94 80 GLU A N 1
ATOM 633 C CA . GLU A 1 80 ? 17.219 3.904 6.113 1 92.94 80 GLU A CA 1
ATOM 634 C C . GLU A 1 80 ? 16.047 2.98 5.82 1 92.94 80 GLU A C 1
ATOM 636 O O . GLU A 1 80 ? 15.914 1.912 6.422 1 92.94 80 GLU A O 1
ATOM 641 N N . SER A 1 81 ? 15.273 3.404 4.906 1 93.5 81 SER A N 1
ATOM 642 C CA . SER A 1 81 ? 14.117 2.596 4.52 1 93.5 81 SER A CA 1
ATOM 643 C C . SER A 1 81 ? 14.562 1.286 3.871 1 93.5 81 SER A C 1
ATOM 645 O O . SER A 1 81 ? 13.914 0.251 4.051 1 93.5 81 SER A O 1
ATOM 647 N N . GLU A 1 82 ? 15.578 1.358 3.066 1 96.5 82 GLU A N 1
ATOM 648 C CA . GLU A 1 82 ? 16.109 0.154 2.436 1 96.5 82 GLU A CA 1
ATOM 649 C C . GLU A 1 82 ? 16.531 -0.873 3.48 1 96.5 82 GLU A C 1
ATOM 651 O O . GLU A 1 82 ? 16.203 -2.053 3.375 1 96.5 82 GLU A O 1
ATOM 656 N N . LYS A 1 83 ? 17.297 -0.418 4.434 1 96.19 83 LYS A N 1
ATOM 657 C CA . LYS A 1 83 ? 17.766 -1.303 5.492 1 96.19 83 LYS A CA 1
ATOM 658 C C . LYS A 1 83 ? 16.609 -1.902 6.273 1 96.19 83 LYS A C 1
ATOM 660 O O . LYS A 1 83 ? 16.609 -3.098 6.578 1 96.19 83 LYS A O 1
ATOM 665 N N . GLU A 1 84 ? 15.68 -1.05 6.578 1 93.56 84 GLU A N 1
ATOM 666 C CA . GLU A 1 84 ? 14.508 -1.519 7.316 1 93.56 84 GLU A CA 1
ATOM 667 C C . GLU A 1 84 ? 13.703 -2.523 6.496 1 93.56 84 GLU A C 1
ATOM 669 O O . GLU A 1 84 ? 13.234 -3.529 7.027 1 93.56 84 GLU A O 1
ATOM 674 N N . PHE A 1 85 ? 13.562 -2.225 5.277 1 95 85 PHE A N 1
ATOM 675 C CA . PHE A 1 85 ? 12.82 -3.102 4.379 1 95 85 PHE A CA 1
ATOM 676 C C . PHE A 1 85 ? 13.477 -4.477 4.309 1 95 85 PHE A C 1
ATOM 678 O O . PHE A 1 85 ? 12.797 -5.496 4.477 1 95 85 PHE A O 1
ATOM 685 N N . LYS A 1 86 ? 14.703 -4.461 4.035 1 96.75 86 LYS A N 1
ATOM 686 C CA . LYS A 1 86 ? 15.43 -5.719 3.904 1 96.75 86 LYS A CA 1
ATOM 687 C C . LYS A 1 86 ? 15.383 -6.523 5.199 1 96.75 86 LYS A C 1
ATOM 689 O O . LYS A 1 86 ? 15.234 -7.746 5.176 1 96.75 86 LYS A O 1
ATOM 694 N N . SER A 1 87 ? 15.492 -5.812 6.289 1 95.69 87 SER A N 1
ATOM 695 C CA . SER A 1 87 ? 15.391 -6.477 7.586 1 95.69 87 SER A CA 1
ATOM 696 C C . SER A 1 87 ? 14 -7.066 7.801 1 95.69 87 SER A C 1
ATOM 698 O O . SER A 1 87 ? 13.859 -8.172 8.32 1 95.69 87 SER A O 1
ATOM 700 N N . HIS A 1 88 ? 13.016 -6.34 7.406 1 93.25 88 HIS A N 1
ATOM 701 C CA . HIS A 1 88 ? 11.641 -6.812 7.539 1 93.25 88 HIS A CA 1
ATOM 702 C C . HIS A 1 88 ? 11.406 -8.055 6.684 1 93.25 88 HIS A C 1
ATOM 704 O O . HIS A 1 88 ? 10.688 -8.969 7.094 1 93.25 88 HIS A O 1
ATOM 710 N N . ILE A 1 89 ? 11.914 -8.023 5.5 1 95.5 89 ILE A N 1
ATOM 711 C CA . ILE A 1 89 ? 11.781 -9.172 4.609 1 95.5 89 ILE A CA 1
ATOM 712 C C . ILE A 1 89 ? 12.43 -10.391 5.246 1 95.5 89 ILE A C 1
ATOM 714 O O . ILE A 1 89 ? 11.852 -11.484 5.242 1 95.5 89 ILE A O 1
ATOM 718 N N . GLN A 1 90 ? 13.609 -10.234 5.727 1 95.12 90 GLN A N 1
ATOM 719 C CA . GLN A 1 90 ? 14.32 -11.336 6.371 1 95.12 90 GLN A CA 1
ATOM 720 C C . GLN A 1 90 ? 13.539 -11.867 7.566 1 95.12 90 GLN A C 1
ATOM 722 O O . GLN A 1 90 ? 13.438 -13.086 7.75 1 95.12 90 GLN A O 1
ATOM 727 N N . ALA A 1 91 ? 13.055 -10.969 8.336 1 94.69 91 ALA A N 1
ATOM 728 C CA . ALA A 1 91 ? 12.258 -11.367 9.492 1 94.69 91 ALA A CA 1
ATOM 729 C C . ALA A 1 91 ? 11 -12.109 9.062 1 94.69 91 ALA A C 1
ATOM 731 O O . ALA A 1 91 ? 10.602 -13.094 9.688 1 94.69 91 ALA A O 1
ATOM 732 N N . TRP A 1 92 ? 10.414 -11.594 8.102 1 93.62 92 TRP A N 1
ATOM 733 C CA . TRP A 1 92 ? 9.195 -12.219 7.586 1 93.62 92 TRP A CA 1
ATOM 734 C C . TRP A 1 92 ? 9.484 -13.625 7.07 1 93.62 92 TRP A C 1
ATOM 736 O O . TRP A 1 92 ? 8.719 -14.555 7.332 1 93.62 92 TRP A O 1
ATOM 746 N N . VAL A 1 93 ? 10.508 -13.781 6.309 1 95.5 93 VAL A N 1
ATOM 747 C CA . VAL A 1 93 ? 10.898 -15.086 5.785 1 95.5 93 VAL A CA 1
ATOM 748 C C . VAL A 1 93 ? 11.156 -16.047 6.938 1 95.5 93 VAL A C 1
ATOM 750 O O . VAL A 1 93 ? 10.734 -17.203 6.895 1 95.5 93 VAL A O 1
ATOM 753 N N . GLU A 1 94 ? 11.828 -15.617 7.91 1 94.94 94 GLU A N 1
ATOM 754 C CA . GLU A 1 94 ? 12.109 -16.453 9.078 1 94.94 94 GLU A CA 1
ATOM 755 C C . GLU A 1 94 ? 10.82 -16.859 9.789 1 94.94 94 GLU A C 1
ATOM 757 O O . GLU A 1 94 ? 10.703 -17.969 10.289 1 94.94 94 GLU A O 1
ATOM 762 N N . GLU A 1 95 ? 9.961 -15.953 9.891 1 94.88 95 GLU A N 1
ATOM 763 C CA . GLU A 1 95 ? 8.664 -16.25 10.484 1 94.88 95 GLU A CA 1
ATOM 764 C C . GLU A 1 95 ? 7.918 -17.312 9.688 1 94.88 95 GLU A C 1
ATOM 766 O O . GLU A 1 95 ? 7.254 -18.172 10.258 1 94.88 95 GLU A O 1
ATOM 771 N N . GLN A 1 96 ? 7.965 -17.156 8.43 1 94.44 96 GLN A N 1
ATOM 772 C CA . GLN A 1 96 ? 7.309 -18.125 7.566 1 94.44 96 GLN A CA 1
ATOM 773 C C . GLN A 1 96 ? 7.926 -19.516 7.742 1 94.44 96 GLN A C 1
ATOM 775 O O . GLN A 1 96 ? 7.223 -20.531 7.656 1 94.44 96 GLN A O 1
ATOM 780 N N . LYS A 1 97 ? 9.188 -19.594 7.922 1 94.88 97 LYS A N 1
ATOM 781 C CA . LYS A 1 97 ? 9.891 -20.859 8.094 1 94.88 97 LYS A CA 1
ATOM 782 C C . LYS A 1 97 ? 9.484 -21.547 9.391 1 94.88 97 LYS A C 1
ATOM 784 O O . LYS A 1 97 ? 9.711 -22.75 9.562 1 94.88 97 LYS A O 1
ATOM 789 N N . GLN A 1 98 ? 8.867 -20.797 10.234 1 94.56 98 GLN A N 1
ATOM 790 C CA . GLN A 1 98 ? 8.453 -21.344 11.523 1 94.56 98 GLN A CA 1
ATOM 791 C C . GLN A 1 98 ? 6.945 -21.562 11.57 1 94.56 98 GLN A C 1
ATOM 793 O O . GLN A 1 98 ? 6.41 -22.047 12.57 1 94.56 98 GLN A O 1
ATOM 798 N N . SER A 1 99 ? 6.332 -21.25 10.555 1 94.5 99 SER A N 1
ATOM 799 C CA . SER A 1 99 ? 4.879 -21.359 10.531 1 94.5 99 SER A CA 1
ATOM 800 C C . SER A 1 99 ? 4.438 -22.828 10.586 1 94.5 99 SER A C 1
ATOM 802 O O . SER A 1 99 ? 5.121 -23.703 10.055 1 94.5 99 SER A O 1
ATOM 804 N N . GLU A 1 100 ? 3.293 -23.078 11.172 1 93.88 100 GLU A N 1
ATOM 805 C CA . GLU A 1 100 ? 2.725 -24.422 11.234 1 93.88 100 GLU A CA 1
ATOM 806 C C . GLU A 1 100 ? 1.609 -24.594 10.203 1 93.88 100 GLU A C 1
ATOM 808 O O . GLU A 1 100 ? 1.033 -25.688 10.086 1 93.88 100 GLU A O 1
ATOM 813 N N . ASP A 1 101 ? 1.436 -23.609 9.484 1 94.94 101 ASP A N 1
ATOM 814 C CA . ASP A 1 101 ? 0.351 -23.641 8.508 1 94.94 101 ASP A CA 1
ATOM 815 C C . ASP A 1 101 ? 0.754 -24.422 7.262 1 94.94 101 ASP A C 1
ATOM 817 O O . ASP A 1 101 ? 1.943 -24.578 6.977 1 94.94 101 ASP A O 1
ATOM 821 N N . THR A 1 102 ? -0.273 -24.953 6.621 1 96.81 102 THR A N 1
ATOM 822 C CA . THR A 1 102 ? -0.107 -25.5 5.281 1 96.81 102 THR A CA 1
ATOM 823 C C . THR A 1 102 ? -0.521 -24.484 4.223 1 96.81 102 THR A C 1
ATOM 825 O O . THR A 1 102 ? -1.077 -23.438 4.547 1 96.81 102 THR A O 1
ATOM 828 N N . LEU A 1 103 ? -0.215 -24.781 3.01 1 95.69 103 LEU A N 1
ATOM 829 C CA . LEU A 1 103 ? -0.625 -23.891 1.931 1 95.69 103 LEU A CA 1
ATOM 830 C C . LEU A 1 103 ? -2.135 -23.672 1.945 1 95.69 103 LEU A C 1
ATOM 832 O O . LEU A 1 103 ? -2.611 -22.547 1.746 1 95.69 103 LEU A O 1
ATOM 836 N N . HIS A 1 104 ? -2.85 -24.766 2.164 1 95.62 104 HIS A N 1
ATOM 837 C CA . HIS A 1 104 ? -4.305 -24.672 2.207 1 95.62 104 HIS A CA 1
ATOM 838 C C . HIS A 1 104 ? -4.77 -23.781 3.359 1 95.62 104 HIS A C 1
ATOM 840 O O . HIS A 1 104 ? -5.57 -22.875 3.158 1 95.62 104 HIS A O 1
ATOM 846 N N . SER A 1 105 ? -4.25 -24.078 4.535 1 95.31 105 SER A N 1
ATOM 847 C CA . SER A 1 105 ? -4.68 -23.328 5.711 1 95.31 105 SER A CA 1
ATOM 848 C C . SER A 1 105 ? -4.281 -21.859 5.609 1 95.31 105 SER A C 1
ATOM 850 O O . SER A 1 105 ? -5.02 -20.984 6.059 1 95.31 105 SER A O 1
ATOM 852 N N . ALA A 1 106 ? -3.143 -21.594 5.035 1 92.94 106 ALA A N 1
ATOM 853 C CA . ALA A 1 106 ? -2.695 -20.219 4.84 1 92.94 106 ALA A CA 1
ATOM 854 C C . ALA A 1 106 ? -3.604 -19.484 3.865 1 92.94 106 ALA A C 1
ATOM 856 O O . ALA A 1 106 ? -3.934 -18.312 4.074 1 92.94 106 ALA A O 1
ATOM 857 N N . ALA A 1 107 ? -3.986 -20.125 2.855 1 92.62 107 ALA A N 1
ATOM 858 C CA . ALA A 1 107 ? -4.871 -19.531 1.861 1 92.62 107 ALA A CA 1
ATOM 859 C C . ALA A 1 107 ? -6.25 -19.25 2.453 1 92.62 107 ALA A C 1
ATOM 861 O O . ALA A 1 107 ? -6.855 -18.219 2.174 1 92.62 107 ALA A O 1
ATOM 862 N N . VAL A 1 108 ? -6.66 -20.156 3.252 1 91.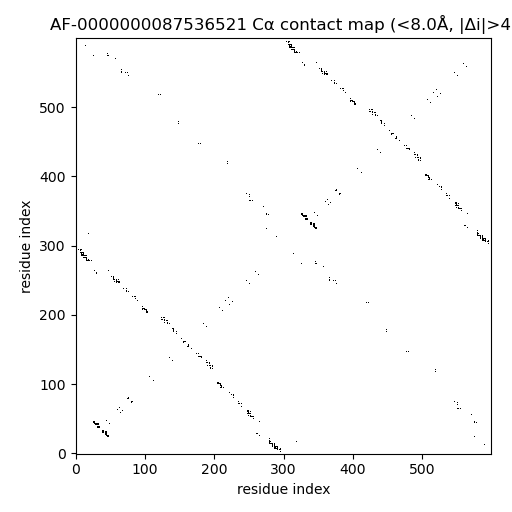88 108 VAL A N 1
ATOM 863 C CA . VAL A 1 108 ? -7.984 -20.062 3.857 1 91.88 108 VAL A CA 1
ATOM 864 C C . VAL A 1 108 ? -8.016 -18.875 4.824 1 91.88 108 VAL A C 1
ATOM 866 O O . VAL A 1 108 ? -9.047 -18.219 4.969 1 91.88 108 VAL A O 1
ATOM 869 N N . LYS A 1 109 ? -6.871 -18.609 5.426 1 87.62 109 LYS A N 1
ATOM 870 C CA . LYS A 1 109 ? -6.781 -17.484 6.352 1 87.62 109 LYS A CA 1
ATOM 871 C C . LYS A 1 109 ? -6.941 -16.156 5.621 1 87.62 109 LYS A C 1
ATOM 873 O O . LYS A 1 109 ? -7.391 -15.172 6.211 1 87.62 109 LYS A O 1
ATOM 878 N N . ILE A 1 110 ? -6.629 -16.172 4.363 1 85.25 110 ILE A N 1
ATOM 879 C CA . ILE A 1 110 ? -6.68 -14.953 3.574 1 85.25 110 ILE A CA 1
ATOM 880 C C . ILE A 1 110 ? -8 -14.891 2.809 1 85.25 110 ILE A C 1
ATOM 882 O O . ILE A 1 110 ? -8.633 -13.828 2.734 1 85.25 110 ILE A O 1
ATOM 886 N N . VAL A 1 111 ? -8.289 -16.031 2.291 1 86.69 111 VAL A N 1
ATOM 887 C CA . VAL A 1 111 ? -9.484 -16.156 1.464 1 86.69 111 VAL A CA 1
ATOM 888 C C . VAL A 1 111 ? -10.453 -17.156 2.098 1 86.69 111 VAL A C 1
ATOM 890 O O . VAL A 1 111 ? -10.047 -18.031 2.855 1 86.69 111 VAL A O 1
ATOM 893 N N . GLU A 1 112 ? -11.688 -17.047 1.796 1 85.31 112 GLU A N 1
ATOM 894 C CA . GLU A 1 112 ? -12.672 -17.984 2.32 1 85.31 112 GLU A CA 1
ATOM 895 C C . GLU A 1 112 ? -12.414 -19.406 1.826 1 85.31 112 GLU A C 1
ATOM 897 O O . GLU A 1 112 ? -12.016 -19.609 0.677 1 85.31 112 GLU A O 1
ATOM 902 N N . GLU A 1 113 ? -12.672 -20.328 2.76 1 91.12 113 GLU A N 1
ATOM 903 C CA . GLU A 1 113 ? -12.391 -21.734 2.488 1 91.12 113 GLU A CA 1
ATOM 904 C C . GLU A 1 113 ? -13.094 -22.203 1.216 1 91.12 113 GLU A C 1
ATOM 906 O O . GLU A 1 113 ? -12.5 -22.906 0.395 1 91.12 113 GLU A O 1
ATOM 911 N N . GLU A 1 114 ? -14.289 -21.766 1.051 1 90.12 114 GLU A N 1
ATOM 912 C CA . GLU A 1 114 ? -15.07 -22.188 -0.105 1 90.12 114 GLU A CA 1
ATOM 913 C C . GLU A 1 114 ? -14.422 -21.734 -1.409 1 90.12 114 GLU A C 1
ATOM 915 O O . GLU A 1 114 ? -14.406 -22.469 -2.393 1 90.12 114 GLU A O 1
ATOM 920 N N . LYS A 1 115 ? -13.93 -20.594 -1.409 1 88.69 115 LYS A N 1
ATOM 921 C CA . LYS A 1 115 ? -13.312 -20.062 -2.615 1 88.69 115 LYS A CA 1
ATOM 922 C C . LYS A 1 115 ? -11.992 -20.75 -2.92 1 88.69 115 LYS A C 1
ATOM 924 O O . LYS A 1 115 ? -11.641 -20.953 -4.086 1 88.69 115 LYS A O 1
ATOM 929 N N . VAL A 1 116 ? -11.289 -21.062 -1.87 1 91.56 116 VAL A N 1
ATOM 930 C CA . VAL A 1 116 ? -10.031 -21.781 -2.039 1 91.56 116 VAL A CA 1
ATOM 931 C C . VAL A 1 116 ? -10.297 -23.172 -2.635 1 91.56 116 VAL A C 1
ATOM 933 O O . VAL A 1 116 ? -9.633 -23.578 -3.586 1 91.56 116 VAL A O 1
ATOM 936 N N . ASP A 1 117 ? -11.273 -23.812 -2.109 1 93.94 117 ASP A N 1
ATOM 937 C CA . ASP A 1 117 ? -11.609 -25.156 -2.562 1 93.94 117 ASP A CA 1
ATOM 938 C C . ASP A 1 117 ? -12.133 -25.125 -3.998 1 93.94 117 ASP A C 1
ATOM 940 O O . ASP A 1 117 ? -11.797 -26 -4.801 1 93.94 117 ASP A O 1
ATOM 944 N N . ASP A 1 118 ? -12.938 -24.156 -4.266 1 91.88 118 ASP A N 1
ATOM 945 C CA . ASP A 1 118 ? -13.477 -24.031 -5.613 1 91.88 118 ASP A CA 1
ATOM 946 C C . ASP A 1 118 ? -12.367 -23.766 -6.629 1 91.88 118 ASP A C 1
ATOM 948 O O . ASP A 1 118 ? -12.398 -24.312 -7.738 1 91.88 118 ASP A O 1
ATOM 952 N N . PHE A 1 119 ? -11.508 -22.984 -6.219 1 92.38 119 PHE A N 1
ATOM 953 C CA . PHE A 1 119 ? -10.383 -22.688 -7.094 1 92.38 119 PHE A CA 1
ATOM 954 C C . PHE A 1 119 ? -9.547 -23.938 -7.348 1 92.38 119 PHE A C 1
ATOM 956 O O . PHE A 1 119 ? -9.195 -24.234 -8.492 1 92.38 119 PHE A O 1
ATOM 963 N N . ALA A 1 120 ? -9.227 -24.656 -6.332 1 93.56 120 ALA A N 1
ATOM 964 C CA . ALA A 1 120 ? -8.445 -25.891 -6.449 1 93.56 120 ALA A CA 1
ATOM 965 C C . ALA A 1 120 ? -9.141 -26.891 -7.371 1 93.56 120 ALA A C 1
ATOM 967 O O . ALA A 1 120 ? -8.508 -27.484 -8.242 1 93.56 120 ALA A O 1
ATOM 968 N N . ALA A 1 121 ? -10.406 -27.047 -7.16 1 94.19 121 ALA A N 1
ATOM 969 C CA . ALA A 1 121 ? -11.188 -27.984 -7.961 1 94.19 121 ALA A CA 1
ATOM 970 C C . ALA A 1 121 ? -11.195 -27.578 -9.43 1 94.19 121 ALA A C 1
ATOM 972 O O . ALA A 1 121 ? -11.078 -28.438 -10.32 1 94.19 121 ALA A O 1
ATOM 973 N N . SER A 1 122 ? -11.352 -26.375 -9.625 1 93.31 122 SER A N 1
ATOM 974 C CA . SER A 1 122 ? -11.391 -25.875 -10.992 1 93.31 122 SER A CA 1
ATOM 975 C C . SER A 1 122 ? -10.047 -26.047 -11.688 1 93.31 122 SER A C 1
ATOM 977 O O . SER A 1 122 ? -9.992 -26.438 -12.859 1 93.31 122 SER A O 1
ATOM 979 N N . VAL A 1 123 ? -9.031 -25.75 -11.016 1 93 123 VAL A N 1
ATOM 980 C CA . VAL A 1 123 ? -7.691 -25.906 -11.578 1 93 123 VAL A CA 1
ATOM 981 C C . VAL A 1 123 ? -7.395 -27.375 -11.836 1 93 123 VAL A C 1
ATOM 983 O O . VAL A 1 123 ? -6.766 -27.719 -12.844 1 93 123 VAL A O 1
ATOM 986 N N . GLU A 1 124 ? -7.812 -28.203 -10.914 1 95.31 124 GLU A N 1
ATOM 987 C CA . GLU A 1 124 ? -7.645 -29.641 -11.094 1 95.31 124 GLU A CA 1
ATOM 988 C C . GLU A 1 124 ? -8.297 -30.125 -12.391 1 95.31 124 GLU A C 1
ATOM 990 O O . GLU A 1 124 ? -7.711 -30.891 -13.141 1 95.31 124 GLU A O 1
ATOM 995 N N . GLU A 1 125 ? -9.516 -29.656 -12.555 1 94.44 125 GLU A N 1
ATOM 996 C CA . GLU A 1 125 ? -10.25 -30.047 -13.75 1 94.44 125 GLU A CA 1
ATOM 997 C C . GLU A 1 125 ? -9.547 -29.562 -15.016 1 94.44 125 GLU A C 1
ATOM 999 O O . GLU A 1 125 ? -9.367 -30.328 -15.961 1 94.44 125 GLU A O 1
ATOM 1004 N N . ASP A 1 126 ? -9.117 -28.359 -15.039 1 92.38 126 ASP A N 1
ATOM 1005 C CA . ASP A 1 126 ? -8.445 -27.781 -16.188 1 92.38 126 ASP A CA 1
ATOM 1006 C C . ASP A 1 126 ? -7.125 -28.5 -16.469 1 92.38 126 ASP A C 1
ATOM 1008 O O . ASP A 1 126 ? -6.793 -28.781 -17.625 1 92.38 126 ASP A O 1
ATOM 1012 N N . LEU A 1 127 ? -6.414 -28.75 -15.43 1 92.94 127 LEU A N 1
ATOM 1013 C CA . LEU A 1 127 ? -5.129 -29.438 -15.578 1 92.94 127 LEU A CA 1
ATOM 1014 C C . LEU A 1 127 ? -5.32 -30.859 -16.078 1 92.94 127 LEU A C 1
ATOM 1016 O O . LEU A 1 127 ? -4.52 -31.359 -16.875 1 92.94 127 LEU A O 1
ATOM 1020 N N . THR A 1 128 ? -6.305 -31.547 -15.508 1 94.5 128 THR A N 1
ATOM 1021 C CA . THR A 1 128 ? -6.621 -32.906 -15.953 1 94.5 128 THR A CA 1
ATOM 1022 C C . THR A 1 128 ? -6.906 -32.906 -17.453 1 94.5 128 THR A C 1
ATOM 1024 O O . THR A 1 128 ? -6.367 -33.75 -18.188 1 94.5 128 THR A O 1
ATOM 1027 N N . ASP A 1 129 ? -7.746 -31.984 -17.891 1 93.31 129 ASP A N 1
ATOM 1028 C CA . ASP A 1 129 ? -8.102 -31.891 -19.297 1 93.31 129 ASP A CA 1
ATOM 1029 C C . ASP A 1 129 ? -6.871 -31.578 -20.156 1 93.31 129 ASP A C 1
ATOM 1031 O O . ASP A 1 129 ? -6.648 -32.219 -21.188 1 93.31 129 ASP A O 1
ATOM 1035 N N . PHE A 1 130 ? -6.137 -30.703 -19.703 1 90.94 130 PHE A N 1
ATOM 1036 C CA . PHE A 1 130 ? -4.949 -30.281 -20.438 1 90.94 130 PHE A CA 1
ATOM 1037 C C . PHE A 1 130 ? -3.955 -31.422 -20.562 1 90.94 130 PHE A C 1
ATOM 1039 O O . PHE A 1 130 ? -3.494 -31.734 -21.672 1 90.94 130 PHE A O 1
ATOM 1046 N N . LEU A 1 131 ? -3.648 -32.094 -19.484 1 90.75 131 LEU A N 1
ATOM 1047 C CA . LEU A 1 131 ? -2.674 -33.156 -19.469 1 90.75 131 LEU A CA 1
ATOM 1048 C C . LEU A 1 131 ? -3.189 -34.375 -20.266 1 90.75 131 LEU A C 1
ATOM 1050 O O . LEU A 1 131 ? -2.416 -35.031 -20.953 1 90.75 131 LEU A O 1
ATOM 1054 N N . SER A 1 132 ? -4.453 -34.688 -20.141 1 91.44 132 SER A N 1
ATOM 1055 C CA . SER A 1 132 ? -5.039 -35.781 -20.891 1 91.44 132 SER A CA 1
ATOM 1056 C C . SER A 1 132 ? -4.895 -35.562 -22.391 1 91.44 132 SER A C 1
ATOM 1058 O O . SER A 1 132 ? -4.527 -36.469 -23.125 1 91.44 132 SER A O 1
ATOM 1060 N N . GLU A 1 133 ? -5.188 -34.406 -22.75 1 89.5 133 GLU A N 1
ATOM 1061 C CA . GLU A 1 133 ? -5.066 -34.062 -24.172 1 89.5 133 GLU A CA 1
ATOM 1062 C C . GLU A 1 133 ? -3.623 -34.188 -24.641 1 89.5 133 GLU A C 1
ATOM 1064 O O . GLU A 1 133 ? -3.373 -34.688 -25.75 1 89.5 133 GLU A O 1
ATOM 1069 N N . LYS A 1 134 ? -2.719 -33.781 -23.875 1 87.25 134 LYS A N 1
ATOM 1070 C CA . LYS A 1 134 ? -1.308 -33.844 -24.234 1 87.25 134 LYS A CA 1
ATOM 1071 C C . LYS A 1 134 ? -0.82 -35.281 -24.312 1 87.25 134 LYS A C 1
ATOM 1073 O O . LYS A 1 134 ? -0.06 -35.656 -25.203 1 87.25 134 LYS A O 1
ATOM 1078 N N . VAL A 1 135 ? -1.203 -36.094 -23.359 1 84.81 135 VAL A N 1
ATOM 1079 C CA . VAL A 1 135 ? -0.791 -37.5 -23.312 1 84.81 135 VAL A CA 1
ATOM 1080 C C . VAL A 1 135 ? -1.348 -38.25 -24.531 1 84.81 135 VAL A C 1
ATOM 1082 O O . VAL A 1 135 ? -0.64 -39.031 -25.156 1 84.81 135 VAL A O 1
ATOM 1085 N N . ILE A 1 136 ? -2.578 -38 -24.812 1 85.12 136 ILE A N 1
ATOM 1086 C CA . ILE A 1 136 ? -3.215 -38.656 -25.953 1 85.12 136 ILE A CA 1
ATOM 1087 C C . ILE A 1 136 ? -2.533 -38.219 -27.25 1 85.12 136 ILE A C 1
ATOM 1089 O O . ILE A 1 136 ? -2.273 -39.031 -28.125 1 85.12 136 ILE A O 1
ATOM 1093 N N . ALA A 1 137 ? -2.199 -36.969 -27.266 1 84.06 137 ALA A N 1
ATOM 1094 C CA . ALA A 1 137 ? -1.589 -36.438 -28.484 1 84.06 137 ALA A CA 1
ATOM 1095 C C . ALA A 1 137 ? -0.184 -36.969 -28.688 1 84.06 137 ALA A C 1
ATOM 1097 O O . ALA A 1 137 ? 0.307 -37.031 -29.812 1 84.06 137 ALA A O 1
ATOM 1098 N N . MET A 1 138 ? 0.496 -37.406 -27.688 1 79.44 138 MET A N 1
ATOM 1099 C CA . MET A 1 138 ? 1.848 -37.969 -27.766 1 79.44 138 MET A CA 1
ATOM 1100 C C . MET A 1 138 ? 1.84 -39.344 -28.422 1 79.44 138 MET A C 1
ATOM 1102 O O . MET A 1 138 ? 2.887 -39.844 -28.844 1 79.44 138 MET A O 1
ATOM 1106 N N . GLU A 1 139 ? 0.687 -39.969 -28.594 1 77.69 139 GLU A N 1
ATOM 1107 C CA . GLU A 1 139 ? 0.561 -41.312 -29.172 1 77.69 139 GLU A CA 1
ATOM 1108 C C . GLU A 1 139 ? 1.548 -42.281 -28.531 1 77.69 139 GLU A C 1
ATOM 1110 O O . GLU A 1 139 ? 2.381 -42.875 -29.219 1 77.69 139 GLU A O 1
ATOM 1115 N N . PRO A 1 140 ? 1.322 -42.562 -27.266 1 76.5 140 PRO A N 1
ATOM 1116 C CA . PRO A 1 140 ? 2.273 -43.406 -26.547 1 76.5 140 PRO A CA 1
ATOM 1117 C C . PRO A 1 140 ? 2.348 -44.844 -27.125 1 76.5 140 PRO A C 1
ATOM 1119 O O . PRO A 1 140 ? 3.393 -45.469 -27.031 1 76.5 140 PRO A O 1
ATOM 1122 N N . GLY A 1 141 ? 1.228 -45.312 -27.672 1 75.25 141 GLY A N 1
ATOM 1123 C CA . GLY A 1 141 ? 1.244 -46.625 -28.297 1 75.25 141 GLY A CA 1
ATOM 1124 C C . GLY A 1 141 ? 2.305 -46.75 -29.375 1 75.25 141 GLY A C 1
ATOM 1125 O O . GLY A 1 141 ? 2.992 -47.75 -29.453 1 75.25 141 GLY A O 1
ATOM 1126 N N . LYS A 1 142 ? 2.391 -45.75 -30.156 1 77.44 142 LYS A N 1
ATOM 1127 C CA . LYS A 1 142 ? 3.383 -45.781 -31.234 1 77.44 142 LYS A CA 1
ATOM 1128 C C . LYS A 1 142 ? 4.801 -45.812 -30.672 1 77.44 142 LYS A C 1
ATOM 1130 O O . LYS A 1 142 ? 5.645 -46.562 -31.172 1 77.44 142 LYS A O 1
ATOM 1135 N N . LEU A 1 143 ? 5 -45.094 -29.641 1 74.38 143 LEU A N 1
ATOM 1136 C CA . LEU A 1 143 ? 6.324 -45.031 -29.031 1 74.38 143 LEU A CA 1
ATOM 1137 C C . LEU A 1 143 ? 6.699 -46.375 -28.406 1 74.38 143 LEU A C 1
ATOM 1139 O O . LEU A 1 143 ? 7.832 -46.844 -28.547 1 74.38 143 LEU A O 1
ATOM 1143 N N . ILE A 1 144 ? 5.781 -47.031 -27.828 1 72.19 144 ILE A N 1
ATOM 1144 C CA . ILE A 1 144 ? 6 -48.312 -27.141 1 72.19 144 ILE A CA 1
ATOM 1145 C C . ILE A 1 144 ? 6.211 -49.438 -28.141 1 72.19 144 ILE A C 1
ATOM 1147 O O . ILE A 1 144 ? 7.156 -50.219 -28.016 1 72.19 144 ILE A O 1
ATOM 1151 N N . VAL A 1 145 ? 5.34 -49.438 -29.125 1 73.31 145 VAL A N 1
ATOM 1152 C CA . VAL A 1 145 ? 5.371 -50.531 -30.094 1 73.31 145 VAL A CA 1
ATOM 1153 C C . VAL A 1 145 ? 6.645 -50.438 -30.938 1 73.31 145 VAL A C 1
ATOM 1155 O O . VAL A 1 145 ? 7.254 -51.469 -31.266 1 73.31 145 VAL A O 1
ATOM 1158 N N . ASP A 1 146 ? 6.977 -49.25 -31.344 1 73.56 146 ASP A N 1
ATOM 1159 C CA . ASP A 1 146 ? 8.188 -49.094 -32.125 1 73.56 146 ASP A CA 1
ATOM 1160 C C . ASP A 1 146 ? 9.406 -49.656 -31.422 1 73.56 146 ASP A C 1
ATOM 1162 O O . ASP A 1 146 ? 10.211 -50.375 -32.031 1 73.56 146 ASP A O 1
ATOM 1166 N N . LYS A 1 147 ? 9.43 -49.531 -30.25 1 70.38 147 LYS A N 1
ATOM 1167 C CA . LYS A 1 147 ? 10.586 -50 -29.5 1 70.38 147 LYS A CA 1
ATOM 1168 C C . LYS A 1 147 ? 10.492 -51.5 -29.25 1 70.38 147 LYS A C 1
ATOM 1170 O O . LYS A 1 147 ? 11.5 -52.219 -29.344 1 70.38 147 LYS A O 1
ATOM 1175 N N . VAL A 1 148 ? 9.328 -52.031 -28.922 1 67.19 148 VAL A N 1
ATOM 1176 C CA . VAL A 1 148 ? 9.133 -53.438 -28.641 1 67.19 148 VAL A CA 1
ATOM 1177 C C . VAL A 1 148 ? 9.383 -54.25 -29.922 1 67.19 148 VAL A C 1
ATOM 1179 O O . VAL A 1 148 ? 10.008 -55.312 -29.875 1 67.19 148 VAL A O 1
ATOM 1182 N N . VAL A 1 149 ? 8.875 -53.688 -30.953 1 69.81 149 VAL A N 1
ATOM 1183 C CA . VAL A 1 149 ? 9.07 -54.344 -32.219 1 69.81 149 VAL A CA 1
ATOM 1184 C C . VAL A 1 149 ? 10.555 -54.375 -32.594 1 69.81 149 VAL A C 1
ATOM 1186 O O . VAL A 1 149 ? 11.062 -55.406 -33.062 1 69.81 149 VAL A O 1
ATOM 1189 N N . GLN A 1 150 ? 11.133 -53.281 -32.344 1 71.31 150 GLN A N 1
ATOM 1190 C CA . GLN A 1 150 ? 12.562 -53.25 -32.625 1 71.31 150 GLN A CA 1
ATOM 1191 C C . GLN A 1 150 ? 13.328 -54.281 -31.781 1 71.31 150 GLN A C 1
ATOM 1193 O O . GLN A 1 150 ? 14.227 -54.938 -32.312 1 71.31 150 GLN A O 1
ATOM 1198 N N . GLU A 1 151 ? 12.961 -54.438 -30.578 1 67.94 151 GLU A N 1
ATOM 1199 C CA . GLU A 1 151 ? 13.625 -55.375 -29.703 1 67.94 151 GLU A CA 1
ATOM 1200 C C . GLU A 1 151 ? 13.273 -56.812 -30.078 1 67.94 151 GLU A C 1
ATOM 1202 O O . GLU A 1 151 ? 14.125 -57.719 -30.047 1 67.94 151 GLU A O 1
ATOM 1207 N N . ALA A 1 152 ? 12.023 -57 -30.375 1 64.25 152 ALA A N 1
ATOM 1208 C CA . ALA A 1 152 ? 11.578 -58.312 -30.781 1 64.25 152 ALA A CA 1
ATOM 1209 C C . ALA A 1 152 ? 12.242 -58.75 -32.094 1 64.25 152 ALA A C 1
ATOM 1211 O O . ALA A 1 152 ? 12.672 -59.906 -32.25 1 64.25 152 ALA A O 1
ATOM 1212 N N . GLN A 1 153 ? 12.234 -57.812 -33.031 1 66.12 153 GLN A N 1
ATOM 1213 C CA . GLN A 1 153 ? 12.883 -58.125 -34.312 1 66.12 153 GLN A CA 1
ATOM 1214 C C . GLN A 1 153 ? 14.344 -58.5 -34.094 1 66.12 153 GLN A C 1
ATOM 1216 O O . GLN A 1 153 ? 14.859 -59.406 -34.781 1 66.12 153 GLN A O 1
ATOM 1221 N N . ARG A 1 154 ? 14.961 -57.812 -33.188 1 70 154 ARG A N 1
ATOM 1222 C CA . ARG A 1 154 ? 16.359 -58.094 -32.906 1 70 154 ARG A CA 1
ATOM 1223 C C . ARG A 1 154 ? 16.531 -59.469 -32.281 1 70 154 ARG A C 1
ATOM 1225 O O . ARG A 1 154 ? 17.453 -60.219 -32.625 1 70 154 ARG A O 1
ATOM 1232 N N . LYS A 1 155 ? 15.641 -59.781 -31.391 1 66.56 155 LYS A N 1
ATOM 1233 C CA . LYS A 1 155 ? 15.766 -61.062 -30.656 1 66.56 155 LYS A CA 1
ATOM 1234 C C . LYS A 1 155 ? 15.297 -62.219 -31.516 1 66.56 155 LYS A C 1
ATOM 1236 O O . LYS A 1 155 ? 15.852 -63.312 -31.438 1 66.56 155 LYS A O 1
ATOM 1241 N N . LEU A 1 156 ? 14.234 -61.938 -32.375 1 61.5 156 LEU A N 1
ATOM 1242 C CA . LEU A 1 156 ? 13.672 -63 -33.156 1 61.5 156 LEU A CA 1
ATOM 1243 C C . LEU A 1 156 ? 14.391 -63.125 -34.5 1 61.5 156 LEU A C 1
ATOM 1245 O O . LEU A 1 156 ? 14.258 -64.125 -35.188 1 61.5 156 LEU A O 1
ATOM 1249 N N . ALA A 1 157 ? 14.961 -62.094 -34.906 1 60.72 157 ALA A N 1
ATOM 1250 C CA . ALA A 1 157 ? 15.664 -62.125 -36.188 1 60.72 157 ALA A CA 1
ATOM 1251 C C . ALA A 1 157 ? 16.516 -63.375 -36.312 1 60.72 157 ALA A C 1
ATOM 1253 O O . ALA A 1 157 ? 16.625 -63.969 -37.406 1 60.72 157 ALA A O 1
ATOM 1254 N N . ASP A 1 158 ? 17.016 -63.812 -35.125 1 60.56 158 ASP A N 1
ATOM 1255 C CA . ASP A 1 158 ? 17.906 -64.938 -35.219 1 60.56 158 ASP A CA 1
ATOM 1256 C C . ASP A 1 158 ? 17.188 -66.25 -34.781 1 60.56 158 ASP A C 1
ATOM 1258 O O . ASP A 1 158 ? 17.797 -67.312 -34.781 1 60.56 158 ASP A O 1
ATOM 1262 N N . SER A 1 159 ? 15.953 -66.062 -34.406 1 58.31 159 SER A N 1
ATOM 1263 C CA . SER A 1 159 ? 15.266 -67.25 -33.938 1 58.31 159 SER A CA 1
ATOM 1264 C C . SER A 1 159 ? 14.43 -67.875 -35.062 1 58.31 159 SER A C 1
ATOM 1266 O O . SER A 1 159 ? 14.062 -67.188 -36.031 1 58.31 159 SER A O 1
ATOM 1268 N N . MET A 1 160 ? 14.281 -69.312 -35.125 1 61.31 160 MET A N 1
ATOM 1269 C CA . MET A 1 160 ? 13.477 -70.062 -36.062 1 61.31 160 MET A CA 1
ATOM 1270 C C . MET A 1 160 ? 12.07 -69.5 -36.188 1 61.31 160 MET A C 1
ATOM 1272 O O . MET A 1 160 ? 11.492 -69.438 -37.281 1 61.31 160 MET A O 1
ATOM 1276 N N . PHE A 1 161 ? 11.586 -69 -35.156 1 59.41 161 PHE A N 1
ATOM 1277 C CA . PHE A 1 161 ? 10.242 -68.438 -35.062 1 59.41 161 PHE A CA 1
ATOM 1278 C C . PHE A 1 161 ? 10.172 -67.125 -35.812 1 59.41 161 PHE A C 1
ATOM 1280 O O . PHE A 1 161 ? 9.195 -66.812 -36.531 1 59.41 161 PHE A O 1
ATOM 1287 N N . GLY A 1 162 ? 11.156 -66.25 -35.688 1 60.81 162 GLY A N 1
ATOM 1288 C CA . GLY A 1 162 ? 11.242 -65 -36.406 1 60.81 162 GLY A CA 1
ATOM 1289 C C . GLY A 1 162 ? 11.305 -65.125 -37.906 1 60.81 162 GLY A C 1
ATOM 1290 O O . GLY A 1 162 ? 10.688 -64.375 -38.625 1 60.81 162 GLY A O 1
ATOM 1291 N N . MET A 1 163 ? 11.977 -66.188 -38.281 1 60.09 163 MET A N 1
ATOM 1292 C CA . MET A 1 163 ? 12.102 -66.5 -39.719 1 60.09 163 MET A CA 1
ATOM 1293 C C . MET A 1 163 ? 10.773 -67 -40.281 1 60.09 163 MET A C 1
ATOM 1295 O O . MET A 1 163 ? 10.477 -66.812 -41.469 1 60.09 163 MET A O 1
ATOM 1299 N N . MET A 1 164 ? 10.039 -67.688 -39.406 1 60.53 164 MET A N 1
ATOM 1300 C CA . MET A 1 164 ? 8.766 -68.25 -39.844 1 60.53 164 MET A CA 1
ATOM 1301 C C . MET A 1 164 ? 7.695 -67.188 -39.938 1 60.53 164 MET A C 1
ATOM 1303 O O . MET A 1 164 ? 6.887 -67.188 -40.844 1 60.53 164 MET A O 1
ATOM 1307 N N . LEU A 1 165 ? 7.602 -66.312 -38.938 1 62.22 165 LEU A N 1
ATOM 1308 C CA . LEU A 1 165 ? 6.539 -65.312 -38.844 1 62.22 165 LEU A CA 1
ATOM 1309 C C . LEU A 1 165 ? 6.781 -64.188 -39.781 1 62.22 165 LEU A C 1
ATOM 1311 O O . LEU A 1 165 ? 5.832 -63.531 -40.25 1 62.22 165 LEU A O 1
ATOM 1315 N N . GLY A 1 166 ? 7.91 -64.062 -40.5 1 60.72 166 GLY A N 1
ATOM 1316 C CA . GLY A 1 166 ? 8.297 -63.031 -41.438 1 60.72 166 GLY A CA 1
ATOM 1317 C C . GLY A 1 166 ? 8.125 -61.625 -40.875 1 60.72 166 GLY A C 1
ATOM 1318 O O . GLY A 1 166 ? 7.426 -61.438 -39.875 1 60.72 166 GLY A O 1
ATOM 1319 N N . GLY A 1 167 ? 8.75 -60.562 -41.25 1 62.44 167 GLY A N 1
ATOM 1320 C CA . GLY A 1 167 ? 8.734 -59.156 -40.906 1 62.44 167 GLY A CA 1
ATOM 1321 C C . GLY A 1 167 ? 7.363 -58.531 -41.062 1 62.44 167 GLY A C 1
ATOM 1322 O O . GLY A 1 167 ? 6.977 -57.688 -40.25 1 62.44 167 GLY A O 1
ATOM 1323 N N . SER A 1 168 ? 6.582 -59.031 -41.969 1 69.5 168 SER A N 1
ATOM 1324 C CA . SER A 1 168 ? 5.277 -58.438 -42.281 1 69.5 168 SER A CA 1
ATOM 1325 C C . SER A 1 168 ? 4.246 -58.812 -41.219 1 69.5 168 SER A C 1
ATOM 1327 O O . SER A 1 168 ? 3.4 -58 -40.844 1 69.5 168 SER A O 1
ATOM 1329 N N . PHE A 1 169 ? 4.27 -60 -40.719 1 64.56 169 PHE A N 1
ATOM 1330 C CA . PHE A 1 169 ? 3.342 -60.438 -39.688 1 64.56 169 PHE A CA 1
ATOM 1331 C C . PHE A 1 169 ? 3.594 -59.688 -38.375 1 64.56 169 PHE A C 1
ATOM 1333 O O . PHE A 1 169 ? 2.654 -59.25 -37.719 1 64.56 169 PHE A O 1
ATOM 1340 N N . ILE A 1 170 ? 4.785 -59.531 -38.062 1 69.06 170 ILE A N 1
ATOM 1341 C CA . ILE A 1 170 ? 5.168 -58.812 -36.844 1 69.06 170 ILE A CA 1
ATOM 1342 C C . ILE A 1 170 ? 4.691 -57.375 -36.906 1 69.06 170 ILE A C 1
ATOM 1344 O O . ILE A 1 170 ? 4.195 -56.812 -35.938 1 69.06 170 ILE A O 1
ATOM 1348 N N . GLU A 1 171 ? 4.828 -56.844 -38.094 1 72.88 171 GLU A N 1
ATOM 1349 C CA . GLU A 1 171 ? 4.395 -55.469 -38.312 1 72.88 171 GLU A CA 1
ATOM 1350 C C . GLU A 1 171 ? 2.881 -55.312 -38.156 1 72.88 171 GLU A C 1
ATOM 1352 O O . GLU A 1 171 ? 2.391 -54.312 -37.625 1 72.88 171 GLU A O 1
ATOM 1357 N N . LYS A 1 172 ? 2.197 -56.219 -38.625 1 73.19 172 LYS A N 1
ATOM 1358 C CA . LYS A 1 172 ? 0.741 -56.219 -38.531 1 73.19 172 LYS A CA 1
ATOM 1359 C C . LYS A 1 172 ? 0.284 -56.344 -37.094 1 73.19 172 LYS A C 1
ATOM 1361 O O . LYS A 1 172 ? -0.618 -55.625 -36.656 1 73.19 172 LYS A O 1
ATOM 1366 N N . ILE A 1 173 ? 0.964 -57.188 -36.375 1 69.31 173 ILE A N 1
ATOM 1367 C CA . ILE A 1 173 ? 0.634 -57.375 -34.938 1 69.31 173 ILE A CA 1
ATOM 1368 C C . ILE A 1 173 ? 0.988 -56.094 -34.188 1 69.31 173 ILE A C 1
ATOM 1370 O O . ILE A 1 173 ? 0.217 -55.625 -33.344 1 69.31 173 ILE A O 1
ATOM 1374 N N . ALA A 1 174 ? 2.152 -55.625 -34.594 1 73.44 174 ALA A N 1
ATOM 1375 C CA . ALA A 1 174 ? 2.609 -54.375 -33.969 1 73.44 174 ALA A CA 1
ATOM 1376 C C . ALA A 1 174 ? 1.609 -53.25 -34.188 1 73.44 174 ALA A C 1
ATOM 1378 O O . ALA A 1 174 ? 1.346 -52.469 -33.281 1 73.44 174 ALA A O 1
ATOM 1379 N N . GLY A 1 175 ? 1.072 -53.094 -35.312 1 75.69 175 GLY A N 1
ATOM 1380 C CA . GLY A 1 175 ? 0.078 -52.094 -35.625 1 75.69 175 GLY A CA 1
ATOM 1381 C C . GLY A 1 175 ? -1.208 -52.25 -34.844 1 75.69 175 GLY A C 1
ATOM 1382 O O . GLY A 1 175 ? -1.777 -51.25 -34.375 1 75.69 175 GLY A O 1
ATOM 1383 N N . GLN A 1 176 ? -1.635 -53.438 -34.688 1 72.25 176 GLN A N 1
ATOM 1384 C CA . GLN A 1 176 ? -2.854 -53.719 -33.938 1 72.25 176 GLN A CA 1
ATOM 1385 C C . GLN A 1 176 ? -2.666 -53.438 -32.469 1 72.25 176 GLN A C 1
ATOM 1387 O O . GLN A 1 176 ? -3.572 -52.906 -31.812 1 72.25 176 GLN A O 1
ATOM 1392 N N . ILE A 1 177 ? -1.478 -53.75 -32.031 1 73.12 177 ILE A N 1
ATOM 1393 C CA . ILE A 1 177 ? -1.162 -53.5 -30.625 1 73.12 177 ILE A CA 1
ATOM 1394 C C . ILE A 1 177 ? -1.102 -52 -30.375 1 73.12 177 ILE A C 1
ATOM 1396 O O . ILE A 1 177 ? -1.62 -51.5 -29.375 1 73.12 177 ILE A O 1
ATOM 1400 N N . GLN A 1 178 ? -0.465 -51.344 -31.281 1 78.56 178 GLN A N 1
ATOM 1401 C CA . GLN A 1 178 ? -0.391 -49.906 -31.188 1 78.56 178 GLN A CA 1
ATOM 1402 C C . GLN A 1 178 ? -1.784 -49.281 -31.125 1 78.56 178 GLN A C 1
ATOM 1404 O O . GLN A 1 178 ? -2.047 -48.406 -30.281 1 78.56 178 GLN A O 1
ATOM 1409 N N . GLU A 1 179 ? -2.656 -49.625 -31.984 1 77.62 179 GLU A N 1
ATOM 1410 C CA . GLU A 1 179 ? -4.023 -49.125 -32.031 1 77.62 179 GLU A CA 1
ATOM 1411 C C . GLU A 1 179 ? -4.766 -49.438 -30.734 1 77.62 179 GLU A C 1
ATOM 1413 O O . GLU A 1 179 ? -5.555 -48.625 -30.25 1 77.62 179 GLU A O 1
ATOM 1418 N N . GLY A 1 180 ? -4.547 -50.625 -30.266 1 73.88 180 GLY A N 1
ATOM 1419 C CA . GLY A 1 180 ? -5.168 -51.031 -29.016 1 73.88 180 GLY A CA 1
ATOM 1420 C C . GLY A 1 180 ? -4.707 -50.188 -27.828 1 73.88 180 GLY A C 1
ATOM 1421 O O . GLY A 1 180 ? -5.523 -49.781 -27 1 73.88 180 GLY A O 1
ATOM 1422 N N . ILE A 1 181 ? -3.436 -49.938 -27.859 1 77.31 181 ILE A N 1
ATOM 1423 C CA . ILE A 1 181 ? -2.867 -49.125 -26.766 1 77.31 181 ILE A CA 1
ATOM 1424 C C . ILE A 1 181 ? -3.393 -47.719 -26.844 1 77.31 181 ILE A C 1
ATOM 1426 O O . ILE A 1 181 ? -3.838 -47.156 -25.828 1 77.31 181 ILE A O 1
ATOM 1430 N N . ASP A 1 182 ? -3.361 -47.156 -27.969 1 81 182 ASP A N 1
ATOM 1431 C CA . ASP A 1 182 ? -3.803 -45.781 -28.141 1 81 182 ASP A CA 1
ATOM 1432 C C . ASP A 1 182 ? -5.289 -45.625 -27.828 1 81 182 ASP A C 1
ATOM 1434 O O . ASP A 1 182 ? -5.711 -44.625 -27.234 1 81 182 ASP A O 1
ATOM 1438 N N . ALA A 1 183 ? -6.051 -46.562 -28.266 1 78.31 183 ALA A N 1
ATOM 1439 C CA . ALA A 1 183 ? -7.48 -46.562 -27.969 1 78.31 183 ALA A CA 1
ATOM 1440 C C . ALA A 1 183 ? -7.727 -46.656 -26.469 1 78.31 183 ALA A C 1
ATOM 1442 O O . ALA A 1 183 ? -8.609 -46 -25.922 1 78.31 183 ALA A O 1
ATOM 1443 N N . TYR A 1 184 ? -6.969 -47.469 -25.844 1 76.06 184 TYR A N 1
ATOM 1444 C CA . TYR A 1 184 ? -7.102 -47.656 -24.406 1 76.06 184 TYR A CA 1
ATOM 1445 C C . TYR A 1 184 ? -6.738 -46.344 -23.672 1 76.06 184 TYR A C 1
ATOM 1447 O O . TYR A 1 184 ? -7.426 -45.969 -22.734 1 76.06 184 TYR A O 1
ATOM 1455 N N . ILE A 1 185 ? -5.691 -45.844 -24.078 1 82.44 185 ILE A N 1
ATOM 1456 C CA . ILE A 1 185 ? -5.23 -44.594 -23.453 1 82.44 185 ILE A CA 1
ATOM 1457 C C . ILE A 1 185 ? -6.254 -43.5 -23.688 1 82.44 185 ILE A C 1
ATOM 1459 O O . ILE A 1 185 ? -6.594 -42.75 -22.781 1 82.44 185 ILE A O 1
ATOM 1463 N N . ALA A 1 186 ? -6.734 -43.375 -24.828 1 84 186 ALA A N 1
ATOM 1464 C CA . ALA A 1 186 ? -7.727 -42.344 -25.156 1 84 186 ALA A CA 1
ATOM 1465 C C . ALA A 1 186 ? -8.977 -42.5 -24.281 1 84 186 ALA A C 1
ATOM 1467 O O . ALA A 1 186 ? -9.578 -41.5 -23.891 1 84 186 ALA A O 1
ATOM 1468 N N . GLU A 1 187 ? -9.281 -43.719 -23.984 1 83.12 187 GLU A N 1
ATOM 1469 C CA . GLU A 1 187 ? -10.5 -43.969 -23.234 1 83.12 187 GLU A CA 1
ATOM 1470 C C . GLU A 1 187 ? -10.281 -43.812 -21.734 1 83.12 187 GLU A C 1
ATOM 1472 O O . GLU A 1 187 ? -11.195 -43.438 -21 1 83.12 187 GLU A O 1
ATOM 1477 N N . ASN A 1 188 ? -9.031 -44.031 -21.234 1 84.5 188 ASN A N 1
ATOM 1478 C CA . ASN A 1 188 ? -8.844 -44.156 -19.781 1 84.5 188 ASN A CA 1
ATOM 1479 C C . ASN A 1 188 ? -7.879 -43.094 -19.266 1 84.5 188 ASN A C 1
ATOM 1481 O O . ASN A 1 188 ? -7.789 -42.875 -18.062 1 84.5 188 ASN A O 1
ATOM 1485 N N . ALA A 1 189 ? -7.207 -42.469 -20.141 1 84.88 189 ALA A N 1
ATOM 1486 C CA . ALA A 1 189 ? -6.152 -41.531 -19.734 1 84.88 189 ALA A CA 1
ATOM 1487 C C . ALA A 1 189 ? -6.688 -40.469 -18.797 1 84.88 189 ALA A C 1
ATOM 1489 O O . ALA A 1 189 ? -6.059 -40.125 -17.781 1 84.88 189 ALA A O 1
ATOM 1490 N N . ARG A 1 190 ? -7.867 -39.969 -19.094 1 91 190 ARG A N 1
ATOM 1491 C CA . ARG A 1 190 ? -8.414 -38.875 -18.297 1 91 190 ARG A CA 1
ATOM 1492 C C . ARG A 1 190 ? -8.648 -39.312 -16.859 1 91 190 ARG A C 1
ATOM 1494 O O . ARG A 1 190 ? -8.359 -38.562 -15.914 1 91 190 ARG A O 1
ATOM 1501 N N . GLY A 1 191 ? -9.25 -40.406 -16.688 1 89.19 191 GLY A N 1
ATOM 1502 C CA . GLY A 1 191 ? -9.5 -40.938 -15.352 1 89.19 191 GLY A CA 1
ATOM 1503 C C . GLY A 1 191 ? -8.234 -41.125 -14.539 1 89.19 191 GLY A C 1
ATOM 1504 O O . GLY A 1 191 ? -8.188 -40.75 -13.359 1 89.19 191 GLY A O 1
ATOM 1505 N N . TYR A 1 192 ? -7.207 -41.719 -15.148 1 85.38 192 TYR A N 1
ATOM 1506 C CA . TYR A 1 192 ? -5.938 -41.938 -14.469 1 85.38 192 TYR A CA 1
ATOM 1507 C C . TYR A 1 192 ? -5.254 -40.625 -14.141 1 85.38 192 TYR A C 1
ATOM 1509 O O . TYR A 1 192 ? -4.715 -40.438 -13.047 1 85.38 192 TYR A O 1
ATOM 1517 N N . ILE A 1 193 ? -5.301 -39.781 -15.078 1 90.94 193 ILE A N 1
ATOM 1518 C CA . ILE A 1 193 ? -4.652 -38.469 -14.906 1 90.94 193 ILE A CA 1
ATOM 1519 C C . ILE A 1 193 ? -5.379 -37.656 -13.828 1 90.94 193 ILE A C 1
ATOM 1521 O O . ILE A 1 193 ? -4.742 -37 -13.016 1 90.94 193 ILE A O 1
ATOM 1525 N N . GLU A 1 194 ? -6.691 -37.719 -13.859 1 94.62 194 GLU A N 1
ATOM 1526 C CA . GLU A 1 194 ? -7.477 -37.031 -12.844 1 94.62 194 GLU A CA 1
ATOM 1527 C C . GLU A 1 194 ? -7.09 -37.469 -11.438 1 94.62 194 GLU A C 1
ATOM 1529 O O . GLU A 1 194 ? -6.922 -36.656 -10.539 1 94.62 194 GLU A O 1
ATOM 1534 N N . LYS A 1 195 ? -6.961 -38.75 -11.289 1 92.31 195 LYS A N 1
ATOM 1535 C CA . LYS A 1 195 ? -6.594 -39.281 -9.992 1 92.31 195 LYS A CA 1
ATOM 1536 C C . LYS A 1 195 ? -5.234 -38.781 -9.531 1 92.31 195 LYS A C 1
ATOM 1538 O O . LYS A 1 195 ? -5.062 -38.406 -8.367 1 92.31 195 LYS A O 1
ATOM 1543 N N . GLU A 1 196 ? -4.305 -38.719 -10.453 1 89.19 196 GLU A N 1
ATOM 1544 C CA . GLU A 1 196 ? -2.963 -38.25 -10.117 1 89.19 196 GLU A CA 1
ATOM 1545 C C . GLU A 1 196 ? -2.949 -36.75 -9.859 1 89.19 196 GLU A C 1
ATOM 1547 O O . GLU A 1 196 ? -2.217 -36.281 -8.992 1 89.19 196 GLU A O 1
ATOM 1552 N N . VAL A 1 197 ? -3.719 -36.031 -10.641 1 93.81 197 VAL A N 1
ATOM 1553 C CA . VAL A 1 197 ? -3.789 -34.594 -10.484 1 93.81 197 VAL A CA 1
ATOM 1554 C C . VAL A 1 197 ? -4.398 -34.25 -9.125 1 93.81 197 VAL A C 1
ATOM 1556 O O . VAL A 1 197 ? -3.904 -33.375 -8.414 1 93.81 197 VAL A O 1
ATOM 1559 N N . VAL A 1 198 ? -5.461 -34.906 -8.789 1 95.31 198 VAL A N 1
ATOM 1560 C CA . VAL A 1 198 ? -6.125 -34.656 -7.512 1 95.31 198 VAL A CA 1
ATOM 1561 C C . VAL A 1 198 ? -5.172 -35 -6.367 1 95.31 198 VAL A C 1
ATOM 1563 O O . VAL A 1 198 ? -5.082 -34.25 -5.391 1 95.31 198 VAL A O 1
ATOM 1566 N N . ALA A 1 199 ? -4.426 -36.094 -6.496 1 93.19 199 ALA A N 1
ATOM 1567 C CA . ALA A 1 199 ? -3.457 -36.5 -5.477 1 93.19 199 ALA A CA 1
ATOM 1568 C C . ALA A 1 199 ? -2.352 -35.469 -5.336 1 93.19 199 ALA A C 1
ATOM 1570 O O . ALA A 1 199 ? -1.94 -35.125 -4.223 1 93.19 199 ALA A O 1
ATOM 1571 N N . ALA A 1 200 ? -1.888 -35.031 -6.449 1 92 200 ALA A N 1
ATOM 1572 C CA . ALA A 1 200 ? -0.84 -34 -6.441 1 92 200 ALA A CA 1
ATOM 1573 C C . ALA A 1 200 ? -1.343 -32.719 -5.82 1 92 200 ALA A C 1
ATOM 1575 O O . ALA A 1 200 ? -0.603 -32.031 -5.105 1 92 200 ALA A O 1
ATOM 1576 N N . SER A 1 201 ? -2.545 -32.344 -6.168 1 95.31 201 SER A N 1
ATOM 1577 C CA . SER A 1 201 ? -3.168 -31.156 -5.613 1 95.31 201 SER A CA 1
ATOM 1578 C C . SER A 1 201 ? -3.309 -31.266 -4.098 1 95.31 201 SER A C 1
ATOM 1580 O O . SER A 1 201 ? -3.037 -30.297 -3.375 1 95.31 201 SER A O 1
ATOM 1582 N N . GLU A 1 202 ? -3.736 -32.375 -3.637 1 95.06 202 GLU A N 1
ATOM 1583 C CA . GLU A 1 202 ? -3.867 -32.594 -2.201 1 95.06 202 GLU A CA 1
ATOM 1584 C C . GLU A 1 202 ? -2.512 -32.5 -1.504 1 95.06 202 GLU A C 1
ATOM 1586 O O . GLU A 1 202 ? -2.4 -31.953 -0.411 1 95.06 202 GLU A O 1
ATOM 1591 N N . GLU A 1 203 ? -1.551 -33.094 -2.137 1 93 203 GLU A N 1
ATOM 1592 C CA . GLU A 1 203 ? -0.2 -33.031 -1.588 1 93 203 GLU A CA 1
ATOM 1593 C C . GLU A 1 203 ? 0.302 -31.594 -1.515 1 93 203 GLU A C 1
ATOM 1595 O O . GLU A 1 203 ? 0.928 -31.203 -0.529 1 93 203 GLU A O 1
ATOM 1600 N N . LEU A 1 204 ? 0.008 -30.844 -2.512 1 93.88 204 LEU A N 1
ATOM 1601 C CA . LEU A 1 204 ? 0.42 -29.438 -2.557 1 93.88 204 LEU A CA 1
ATOM 1602 C C . LEU A 1 204 ? -0.292 -28.625 -1.479 1 93.88 204 LEU A C 1
ATOM 1604 O O . LEU A 1 204 ? 0.33 -27.812 -0.798 1 93.88 204 LEU A O 1
ATOM 1608 N N . GLN A 1 205 ? -1.516 -28.828 -1.395 1 95.5 205 GLN A N 1
ATOM 1609 C CA . GLN A 1 205 ? -2.324 -28.109 -0.418 1 95.5 205 GLN A CA 1
ATOM 1610 C C . GLN A 1 205 ? -1.884 -28.438 1.007 1 95.5 205 GLN A C 1
ATOM 1612 O O . GLN A 1 205 ? -1.985 -27.594 1.9 1 95.5 205 GLN A O 1
ATOM 1617 N N . ALA A 1 206 ? -1.325 -29.625 1.209 1 95.44 206 ALA A N 1
ATOM 1618 C CA . ALA A 1 206 ? -0.929 -30.094 2.537 1 95.44 206 ALA A CA 1
ATOM 1619 C C . ALA A 1 206 ? 0.522 -29.719 2.834 1 95.44 206 ALA A C 1
ATOM 1621 O O . ALA A 1 206 ? 1.006 -29.922 3.951 1 95.44 206 ALA A O 1
ATOM 1622 N N . LYS A 1 207 ? 1.154 -29.172 1.906 1 95.31 207 LYS A N 1
ATOM 1623 C CA . LYS A 1 207 ? 2.553 -28.812 2.109 1 95.31 207 LYS A CA 1
ATOM 1624 C C . LYS A 1 207 ? 2.689 -27.734 3.184 1 95.31 207 LYS A C 1
ATOM 1626 O O . LYS A 1 207 ? 1.989 -26.719 3.148 1 95.31 207 LYS A O 1
ATOM 1631 N N . PRO A 1 208 ? 3.629 -27.969 4.082 1 96.19 208 PRO A N 1
ATOM 1632 C CA . PRO A 1 208 ? 3.859 -26.938 5.109 1 96.19 208 PRO A CA 1
ATOM 1633 C C . PRO A 1 208 ? 4.484 -25.672 4.547 1 96.19 208 PRO A C 1
ATOM 1635 O O . PRO A 1 208 ? 5.324 -25.734 3.646 1 96.19 208 PRO A O 1
ATOM 1638 N N . ILE A 1 209 ? 4.184 -24.578 5.062 1 95.25 209 ILE A N 1
ATOM 1639 C CA . ILE A 1 209 ? 4.621 -23.281 4.598 1 95.25 209 ILE A CA 1
ATOM 1640 C C . ILE A 1 209 ? 6.145 -23.203 4.617 1 95.25 209 ILE A C 1
ATOM 1642 O O . ILE A 1 209 ? 6.762 -22.656 3.701 1 95.25 209 ILE A O 1
ATOM 1646 N N . PRO A 1 210 ? 6.781 -23.797 5.617 1 95.44 210 PRO A N 1
ATOM 1647 C CA . PRO A 1 210 ? 8.242 -23.75 5.598 1 95.44 210 PRO A CA 1
ATOM 1648 C C . PRO A 1 210 ? 8.836 -24.375 4.336 1 95.44 210 PRO A C 1
ATOM 1650 O O . PRO A 1 210 ? 9.836 -23.891 3.807 1 95.44 210 PRO A O 1
ATOM 1653 N N . GLU A 1 211 ? 8.227 -25.406 3.84 1 94.75 211 GLU A N 1
ATOM 1654 C CA . GLU A 1 211 ? 8.695 -26.031 2.611 1 94.75 211 GLU A CA 1
ATOM 1655 C C . GLU A 1 211 ? 8.453 -25.141 1.401 1 94.75 211 GLU A C 1
ATOM 1657 O O . GLU A 1 211 ? 9.305 -25.047 0.515 1 94.75 211 GLU A O 1
ATOM 1662 N N . VAL A 1 212 ? 7.305 -24.516 1.434 1 93.75 212 VAL A N 1
ATOM 1663 C CA . VAL A 1 212 ? 6.973 -23.594 0.353 1 93.75 212 VAL A CA 1
ATOM 1664 C C . VAL A 1 212 ? 7.945 -22.406 0.366 1 93.75 212 VAL A C 1
ATOM 1666 O O . VAL A 1 212 ? 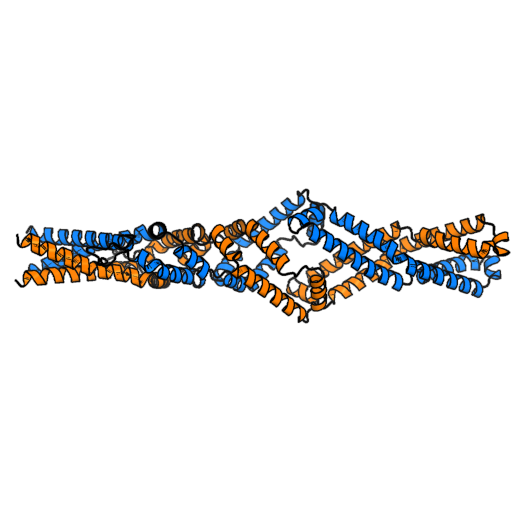8.445 -22 -0.683 1 93.75 212 VAL A O 1
ATOM 1669 N N . THR A 1 213 ? 8.18 -21.938 1.502 1 94.88 213 THR A N 1
ATOM 1670 C CA . THR A 1 213 ? 9.109 -20.828 1.672 1 94.88 213 THR A CA 1
ATOM 1671 C C . THR A 1 213 ? 10.516 -21.219 1.211 1 94.88 213 THR A C 1
ATOM 1673 O O . THR A 1 213 ? 11.195 -20.422 0.555 1 94.88 213 THR A O 1
ATOM 1676 N N . GLY A 1 214 ? 10.922 -22.422 1.601 1 92.19 214 GLY A N 1
ATOM 1677 C CA . GLY A 1 214 ? 12.211 -22.922 1.149 1 92.19 214 GLY A CA 1
ATOM 1678 C C . GLY A 1 214 ? 12.328 -22.984 -0.362 1 92.19 214 GLY A C 1
ATOM 1679 O O . GLY A 1 214 ? 13.375 -22.656 -0.919 1 92.19 214 GLY A O 1
ATOM 1680 N N . PHE A 1 215 ? 11.273 -23.328 -0.959 1 89.38 215 PHE A N 1
ATOM 1681 C CA . PHE A 1 215 ? 11.242 -23.406 -2.416 1 89.38 215 PHE A CA 1
ATOM 1682 C C . PHE A 1 215 ? 11.469 -22.031 -3.027 1 89.38 215 PHE A C 1
ATOM 1684 O O . PHE A 1 215 ? 12.305 -21.859 -3.918 1 89.38 215 PHE A O 1
ATOM 1691 N N . PHE A 1 216 ? 10.836 -21.031 -2.557 1 90.69 216 PHE A N 1
ATOM 1692 C CA . PHE A 1 216 ? 10.93 -19.688 -3.115 1 90.69 216 PHE A CA 1
ATOM 1693 C C . PHE A 1 216 ? 12.273 -19.062 -2.768 1 90.69 216 PHE A C 1
ATOM 1695 O O . PHE A 1 216 ? 12.812 -18.266 -3.547 1 90.69 216 PHE A O 1
ATOM 1702 N N . GLU A 1 217 ? 12.727 -19.422 -1.646 1 91 217 GLU A N 1
ATOM 1703 C CA . GLU A 1 217 ? 14.055 -18.938 -1.27 1 91 217 GLU A CA 1
ATOM 1704 C C . GLU A 1 217 ? 15.125 -19.469 -2.217 1 91 217 GLU A C 1
ATOM 1706 O O . GLU A 1 217 ? 16.031 -18.734 -2.623 1 91 217 GLU A O 1
ATOM 1711 N N . GLU A 1 218 ? 14.984 -20.688 -2.482 1 89.56 218 GLU A N 1
ATOM 1712 C CA . GLU A 1 218 ? 15.945 -21.328 -3.375 1 89.56 218 GLU A CA 1
ATOM 1713 C C . GLU A 1 218 ? 15.914 -20.703 -4.766 1 89.56 218 GLU A C 1
ATOM 1715 O O . GLU A 1 218 ? 16.938 -20.625 -5.438 1 89.56 218 GLU A O 1
ATOM 1720 N N . LYS A 1 219 ? 14.781 -20.266 -5.117 1 88.56 219 LYS A N 1
ATOM 1721 C CA . LYS A 1 219 ? 14.633 -19.688 -6.445 1 88.56 219 LYS A CA 1
ATOM 1722 C C . LYS A 1 219 ? 15.008 -18.203 -6.445 1 88.56 219 LYS A C 1
ATOM 1724 O O . LYS A 1 219 ? 14.938 -17.547 -7.48 1 88.56 219 LYS A O 1
ATOM 1729 N N . GLY A 1 220 ? 15.289 -17.641 -5.348 1 88.12 220 GLY A N 1
ATOM 1730 C CA . GLY A 1 220 ? 15.758 -16.266 -5.266 1 88.12 220 GLY A CA 1
ATOM 1731 C C . GLY A 1 220 ? 14.633 -15.258 -5.191 1 88.12 220 GLY A C 1
ATOM 1732 O O . GLY A 1 220 ? 14.859 -14.055 -5.344 1 88.12 220 GLY A O 1
ATOM 1733 N N . ILE A 1 221 ? 13.469 -15.75 -4.926 1 88.5 221 ILE A N 1
ATOM 1734 C CA . ILE A 1 221 ? 12.32 -14.859 -4.91 1 88.5 221 ILE A CA 1
ATOM 1735 C C . ILE A 1 221 ? 12.344 -14.008 -3.643 1 88.5 221 ILE A C 1
ATOM 1737 O O . ILE A 1 221 ? 11.953 -12.836 -3.668 1 88.5 221 ILE A O 1
ATOM 1741 N N . TYR A 1 222 ? 12.883 -14.555 -2.557 1 91.12 222 TYR A N 1
ATOM 1742 C CA . TYR A 1 222 ? 12.891 -13.836 -1.289 1 91.12 222 TYR A CA 1
ATOM 1743 C C . TYR A 1 222 ? 14.219 -13.117 -1.078 1 91.12 222 TYR A C 1
ATOM 1745 O O . TYR A 1 222 ? 14.539 -12.703 0.04 1 91.12 222 TYR A O 1
ATOM 1753 N N . ASP A 1 223 ? 14.945 -12.953 -2.168 1 92.06 223 ASP A N 1
ATOM 1754 C CA . ASP A 1 223 ? 16.172 -12.164 -2.092 1 92.06 223 ASP A CA 1
ATOM 1755 C C . ASP A 1 223 ? 15.859 -10.703 -1.772 1 92.06 223 ASP A C 1
ATOM 1757 O O . ASP A 1 223 ? 15.18 -10.023 -2.547 1 92.06 223 ASP A O 1
ATOM 1761 N N . PRO A 1 224 ? 16.438 -10.273 -0.661 1 94.25 224 PRO A N 1
ATOM 1762 C CA . PRO A 1 224 ? 16.125 -8.914 -0.237 1 94.25 224 PRO A CA 1
ATOM 1763 C C . PRO A 1 224 ? 16.5 -7.863 -1.28 1 94.25 224 PRO A C 1
ATOM 1765 O O . PRO A 1 224 ? 15.805 -6.863 -1.444 1 94.25 224 PRO A O 1
ATOM 1768 N N . GLU A 1 225 ? 17.609 -8.086 -1.917 1 93.12 225 GLU A N 1
ATOM 1769 C CA . GLU A 1 225 ? 18.031 -7.141 -2.943 1 93.12 225 GLU A CA 1
ATOM 1770 C C . GLU A 1 225 ? 17.062 -7.113 -4.113 1 93.12 225 GLU A C 1
ATOM 1772 O O . GLU A 1 225 ? 16.734 -6.043 -4.625 1 93.12 225 GLU A O 1
ATOM 1777 N N . PHE A 1 226 ? 16.625 -8.195 -4.488 1 91.88 226 PHE A N 1
ATOM 1778 C CA . PHE A 1 226 ? 15.656 -8.305 -5.578 1 91.88 226 PHE A CA 1
ATOM 1779 C C . PHE A 1 226 ? 14.344 -7.641 -5.203 1 91.88 226 PHE A C 1
ATOM 1781 O O . PHE A 1 226 ? 13.789 -6.855 -5.977 1 91.88 226 PHE A O 1
ATOM 1788 N N . LEU A 1 227 ? 13.891 -7.914 -4.027 1 95.06 227 LEU A N 1
ATOM 1789 C CA . LEU A 1 227 ? 12.602 -7.391 -3.578 1 95.06 227 LEU A CA 1
ATOM 1790 C C . LEU A 1 227 ? 12.672 -5.879 -3.387 1 95.06 227 LEU A C 1
ATOM 1792 O O . LEU A 1 227 ? 11.688 -5.176 -3.615 1 95.06 227 LEU A O 1
ATOM 1796 N N . TRP A 1 228 ? 13.867 -5.414 -2.947 1 95.69 228 TRP A N 1
ATOM 1797 C CA . TRP A 1 228 ? 14.039 -3.973 -2.814 1 95.69 228 TRP A CA 1
ATOM 1798 C C . TRP A 1 228 ? 13.953 -3.287 -4.172 1 95.69 228 TRP A C 1
ATOM 1800 O O . TRP A 1 228 ? 13.359 -2.211 -4.297 1 95.69 228 TRP A O 1
ATOM 1810 N N . ARG A 1 229 ? 14.508 -3.895 -5.145 1 93.06 229 ARG A N 1
ATOM 1811 C CA . ARG A 1 229 ? 14.453 -3.33 -6.488 1 93.06 229 ARG A CA 1
ATOM 1812 C C . ARG A 1 229 ? 13.016 -3.275 -7 1 93.06 229 ARG A C 1
ATOM 1814 O O . ARG A 1 229 ? 12.617 -2.303 -7.645 1 93.06 229 ARG A O 1
ATOM 1821 N N . LEU A 1 230 ? 12.352 -4.34 -6.711 1 93.19 230 LEU A N 1
ATOM 1822 C CA . LEU A 1 230 ? 10.945 -4.367 -7.098 1 93.19 230 LEU A CA 1
ATOM 1823 C C . LEU A 1 230 ? 10.156 -3.287 -6.367 1 93.19 230 LEU A C 1
ATOM 1825 O O . LEU A 1 230 ? 9.336 -2.596 -6.973 1 93.19 230 LEU A O 1
ATOM 1829 N N . TYR A 1 231 ? 10.461 -3.174 -5.086 1 94.94 231 TYR A N 1
ATOM 1830 C CA . TYR A 1 231 ? 9.812 -2.162 -4.262 1 94.94 231 TYR A CA 1
ATOM 1831 C C . TYR A 1 231 ? 10.094 -0.762 -4.797 1 94.94 231 TYR A C 1
ATOM 1833 O O . TYR A 1 231 ? 9.18 0.06 -4.906 1 94.94 231 TYR A O 1
ATOM 1841 N N . LYS A 1 232 ? 11.289 -0.485 -5.094 1 94.94 232 LYS A N 1
ATOM 1842 C CA . LYS A 1 232 ? 11.695 0.819 -5.617 1 94.94 232 LYS A CA 1
ATOM 1843 C C . LYS A 1 232 ? 10.945 1.147 -6.902 1 94.94 232 LYS A C 1
ATOM 1845 O O . LYS A 1 232 ? 10.453 2.268 -7.078 1 94.94 232 LYS A O 1
ATOM 1850 N N . ARG A 1 233 ? 10.82 0.207 -7.703 1 92.38 233 ARG A N 1
ATOM 1851 C CA . ARG A 1 233 ? 10.125 0.403 -8.977 1 92.38 233 ARG A CA 1
ATOM 1852 C C . ARG A 1 233 ? 8.648 0.711 -8.742 1 92.38 233 ARG A C 1
ATOM 1854 O O . ARG A 1 233 ? 8.094 1.617 -9.375 1 92.38 233 ARG A O 1
ATOM 1861 N N . ILE A 1 234 ? 8.078 -0.047 -7.883 1 92.5 234 ILE A N 1
ATOM 1862 C CA . ILE A 1 234 ? 6.656 0.127 -7.602 1 92.5 234 ILE A CA 1
ATOM 1863 C C . ILE A 1 234 ? 6.41 1.513 -7.008 1 92.5 234 ILE A C 1
ATOM 1865 O O . ILE A 1 234 ? 5.48 2.213 -7.414 1 92.5 234 ILE A O 1
ATOM 1869 N N . ILE A 1 235 ? 7.238 1.877 -6.074 1 94.19 235 ILE A N 1
ATOM 1870 C CA . ILE A 1 235 ? 7.078 3.17 -5.418 1 94.19 235 ILE A CA 1
ATOM 1871 C C . ILE A 1 235 ? 7.258 4.293 -6.434 1 94.19 235 ILE A C 1
ATOM 1873 O O . ILE A 1 235 ? 6.469 5.238 -6.473 1 94.19 235 ILE A O 1
ATOM 1877 N N . GLU A 1 236 ? 8.227 4.23 -7.211 1 93.06 236 GLU A N 1
ATOM 1878 C CA . GLU A 1 236 ? 8.5 5.266 -8.203 1 93.06 236 GLU A CA 1
ATOM 1879 C C . GLU A 1 236 ? 7.352 5.395 -9.195 1 93.06 236 GLU A C 1
ATOM 1881 O O . GLU A 1 236 ? 7 6.5 -9.609 1 93.06 236 GLU A O 1
ATOM 1886 N N . GLU A 1 237 ? 6.73 4.336 -9.461 1 91.25 237 GLU A N 1
ATOM 1887 C CA . GLU A 1 237 ? 5.715 4.344 -10.508 1 91.25 237 GLU A CA 1
ATOM 1888 C C . GLU A 1 237 ? 4.324 4.59 -9.93 1 91.25 237 GLU A C 1
ATOM 1890 O O . GLU A 1 237 ? 3.477 5.207 -10.578 1 91.25 237 GLU A O 1
ATOM 1895 N N . LYS A 1 238 ? 4.07 4.059 -8.812 1 92 238 LYS A N 1
ATOM 1896 C CA . LYS A 1 238 ? 2.682 3.99 -8.367 1 92 238 LYS A CA 1
ATOM 1897 C C . LYS A 1 238 ? 2.422 4.965 -7.223 1 92 238 LYS A C 1
ATOM 1899 O O . LYS A 1 238 ? 1.27 5.281 -6.922 1 92 238 LYS A O 1
ATOM 1904 N N . LEU A 1 239 ? 3.398 5.449 -6.594 1 94.25 239 LEU A N 1
ATOM 1905 C CA . LEU A 1 239 ? 3.23 6.262 -5.395 1 94.25 239 LEU A CA 1
ATOM 1906 C C . LEU A 1 239 ? 2.34 7.465 -5.676 1 94.25 239 LEU A C 1
ATOM 1908 O O . LEU A 1 239 ? 1.434 7.77 -4.895 1 94.25 239 LEU A O 1
ATOM 1912 N N . PRO A 1 240 ? 2.559 8.188 -6.789 1 93.44 240 PRO A N 1
ATOM 1913 C CA . PRO A 1 240 ? 1.694 9.344 -7.043 1 93.44 240 PRO A CA 1
ATOM 1914 C C . PRO A 1 240 ? 0.216 8.969 -7.129 1 93.44 240 PRO A C 1
ATOM 1916 O O . PRO A 1 240 ? -0.632 9.648 -6.547 1 93.44 240 PRO A O 1
ATOM 1919 N N . ALA A 1 241 ? -0.033 7.863 -7.766 1 88.5 241 ALA A N 1
ATOM 1920 C CA . ALA A 1 241 ? -1.415 7.41 -7.898 1 88.5 241 ALA A CA 1
ATOM 1921 C C . ALA A 1 241 ? -1.974 6.953 -6.555 1 88.5 241 ALA A C 1
ATOM 1923 O O . ALA A 1 241 ? -3.146 7.188 -6.25 1 88.5 241 ALA A O 1
ATOM 1924 N N . LEU A 1 242 ? -1.168 6.316 -5.816 1 89.06 242 LEU A N 1
ATOM 1925 C CA . LEU A 1 242 ? -1.593 5.832 -4.508 1 89.06 242 LEU A CA 1
ATOM 1926 C C . LEU A 1 242 ? -1.938 6.992 -3.584 1 89.06 242 LEU A C 1
ATOM 1928 O O . LEU A 1 242 ? -2.969 6.969 -2.908 1 89.06 242 LEU A O 1
ATOM 1932 N N . LEU A 1 243 ? -1.105 7.957 -3.555 1 91.56 243 LEU A N 1
ATOM 1933 C CA . LEU A 1 243 ? -1.332 9.109 -2.695 1 91.56 243 LEU A CA 1
ATOM 1934 C C . LEU A 1 243 ? -2.57 9.883 -3.139 1 91.56 243 LEU A C 1
ATOM 1936 O O . LEU A 1 243 ? -3.33 10.383 -2.305 1 91.56 243 LEU A O 1
ATOM 1940 N N . SER A 1 244 ? -2.723 9.992 -4.406 1 88.5 244 SER A N 1
ATOM 1941 C CA . SER A 1 244 ? -3.889 10.688 -4.93 1 88.5 244 SER A CA 1
ATOM 1942 C C . SER A 1 244 ? -5.18 9.969 -4.551 1 88.5 244 SER A C 1
ATOM 1944 O O . SER A 1 244 ? -6.207 10.609 -4.309 1 88.5 244 SER A O 1
ATOM 1946 N N . SER A 1 245 ? -5.098 8.766 -4.477 1 84.88 245 SER A N 1
ATOM 1947 C CA . SER A 1 245 ? -6.289 7.977 -4.172 1 84.88 245 SER A CA 1
ATOM 1948 C C . SER A 1 245 ? -6.676 8.102 -2.701 1 84.88 245 SER A C 1
ATOM 1950 O O . SER A 1 245 ? -7.84 7.922 -2.344 1 84.88 245 SER A O 1
ATOM 1952 N N . LEU A 1 246 ? -5.785 8.406 -1.889 1 87.75 246 LEU A N 1
ATOM 1953 C CA . LEU A 1 246 ? -6.043 8.508 -0.457 1 87.75 246 LEU A CA 1
ATOM 1954 C C . LEU A 1 246 ? -6.82 9.781 -0.136 1 87.75 246 LEU A C 1
ATOM 1956 O O . LEU A 1 246 ? -7.449 9.883 0.921 1 87.75 246 LEU A O 1
ATOM 1960 N N . LYS A 1 247 ? -6.766 10.758 -1.068 1 87.94 247 LYS A N 1
ATOM 1961 C CA . LYS A 1 247 ? -7.449 12.031 -0.842 1 87.94 247 LYS A CA 1
ATOM 1962 C C . LYS A 1 247 ? -7.141 12.578 0.547 1 87.94 247 LYS A C 1
ATOM 1964 O O . LYS A 1 247 ? -8.055 12.883 1.316 1 87.94 247 LYS A O 1
ATOM 1969 N N . LEU A 1 248 ? -5.867 12.734 0.789 1 93.5 248 LEU A N 1
ATOM 1970 C CA . LEU A 1 248 ? -5.391 13.117 2.113 1 93.5 248 LEU A CA 1
ATOM 1971 C C . LEU A 1 248 ? -6.02 14.43 2.562 1 93.5 248 LEU A C 1
ATOM 1973 O O . LEU A 1 248 ? -6.32 14.602 3.744 1 93.5 248 LEU A O 1
ATOM 1977 N N . SER A 1 249 ? -6.18 15.336 1.613 1 94.25 249 SER A N 1
ATOM 1978 C CA . SER A 1 249 ? -6.793 16.625 1.942 1 94.25 249 SER A CA 1
ATOM 1979 C C . SER A 1 249 ? -8.188 16.422 2.52 1 94.25 249 SER A C 1
ATOM 1981 O O . SER A 1 249 ? -8.539 17.031 3.533 1 94.25 249 SER A O 1
ATOM 1983 N N . ALA A 1 250 ? -8.93 15.547 1.917 1 92.12 250 ALA A N 1
ATOM 1984 C CA . ALA A 1 250 ? -10.297 15.289 2.359 1 92.12 250 ALA A CA 1
ATOM 1985 C C . ALA A 1 250 ? -10.312 14.617 3.727 1 92.12 250 ALA A C 1
ATOM 1987 O O . ALA A 1 250 ? -11.156 14.93 4.57 1 92.12 250 ALA A O 1
ATOM 1988 N N . VAL A 1 251 ? -9.445 13.758 3.904 1 91.94 251 VAL A N 1
ATOM 1989 C CA . VAL A 1 251 ? -9.367 13.023 5.164 1 91.94 251 VAL A CA 1
ATOM 1990 C C . VAL A 1 251 ? -9.062 13.984 6.305 1 91.94 251 VAL A C 1
ATOM 1992 O O . VAL A 1 251 ? -9.711 13.953 7.352 1 91.94 251 VAL A O 1
ATOM 1995 N N . VAL A 1 252 ? -8.117 14.828 6.09 1 94.81 252 VAL A N 1
ATOM 1996 C CA . VAL A 1 252 ? -7.703 15.789 7.105 1 94.81 252 VAL A CA 1
ATOM 1997 C C . VAL A 1 252 ? -8.828 16.781 7.363 1 94.81 252 VAL A C 1
ATOM 1999 O O . VAL A 1 252 ? -9.117 17.125 8.516 1 94.81 252 VAL A O 1
ATOM 2002 N N . GLU A 1 253 ? -9.344 17.25 6.301 1 95.38 253 GLU A N 1
ATOM 2003 C CA . GLU A 1 253 ? -10.453 18.203 6.43 1 95.38 253 GLU A CA 1
ATOM 2004 C C . GLU A 1 253 ? -11.594 17.594 7.25 1 95.38 253 GLU A C 1
ATOM 2006 O O . GLU A 1 253 ? -12.125 18.25 8.156 1 95.38 253 GLU A O 1
ATOM 2011 N N . GLU A 1 254 ? -11.945 16.438 6.973 1 93.69 254 GLU A N 1
ATOM 2012 C CA . GLU A 1 254 ? -13.039 15.766 7.676 1 93.69 254 GLU A CA 1
ATOM 2013 C C . GLU A 1 254 ? -12.688 15.531 9.141 1 93.69 254 GLU A C 1
ATOM 2015 O O . GLU A 1 254 ? -13.547 15.656 10.016 1 93.69 254 GLU A O 1
ATOM 2020 N N . ARG A 1 255 ? -11.508 15.234 9.32 1 93.69 255 ARG A N 1
ATOM 2021 C CA . ARG A 1 255 ? -11.078 14.992 10.688 1 93.69 255 ARG A CA 1
ATOM 2022 C C . ARG A 1 255 ? -11.164 16.266 11.531 1 93.69 255 ARG A C 1
ATOM 2024 O O . ARG A 1 255 ? -11.695 16.234 12.641 1 93.69 255 ARG A O 1
ATOM 2031 N N . ILE A 1 256 ? -10.633 17.297 11.023 1 94.62 256 ILE A N 1
ATOM 2032 C CA . ILE A 1 256 ? -10.633 18.562 11.75 1 94.62 256 ILE A CA 1
ATOM 2033 C C . ILE A 1 256 ? -12.07 19.031 11.969 1 94.62 256 ILE A C 1
ATOM 2035 O O . ILE A 1 256 ? -12.414 19.516 13.047 1 94.62 256 ILE A O 1
ATOM 2039 N N . ASN A 1 257 ? -12.867 18.797 10.984 1 94.19 257 ASN A N 1
ATOM 2040 C CA . ASN A 1 257 ? -14.266 19.203 11.094 1 94.19 257 ASN A CA 1
ATOM 2041 C C . ASN A 1 257 ? -15.016 18.359 12.117 1 94.19 257 ASN A C 1
ATOM 2043 O O . ASN A 1 257 ? -16 18.812 12.695 1 94.19 257 ASN A O 1
ATOM 2047 N N . ALA A 1 258 ? -14.523 17.25 12.32 1 92 258 ALA A N 1
ATOM 2048 C CA . ALA A 1 258 ? -15.18 16.344 13.266 1 92 258 ALA A CA 1
ATOM 2049 C C . ALA A 1 258 ? -14.719 16.609 14.695 1 92 258 ALA A C 1
ATOM 2051 O O . ALA A 1 258 ? -15.367 16.172 15.648 1 92 258 ALA A O 1
ATOM 2052 N N . MET A 1 259 ? -13.711 17.344 14.867 1 91.75 259 MET A N 1
ATOM 2053 C CA . MET A 1 259 ? -13.164 17.625 16.188 1 91.75 259 MET A CA 1
ATOM 2054 C C . MET A 1 259 ? -14.031 18.641 16.938 1 91.75 259 MET A C 1
ATOM 2056 O O . MET A 1 259 ? -14.641 19.516 16.312 1 91.75 259 MET A O 1
ATOM 2060 N N . LYS A 1 260 ? -14.039 18.453 18.234 1 90.69 260 LYS A N 1
ATOM 2061 C CA . LYS A 1 260 ? -14.641 19.484 19.078 1 90.69 260 LYS A CA 1
ATOM 2062 C C . LYS A 1 260 ? -13.742 20.719 19.172 1 90.69 260 LYS A C 1
ATOM 2064 O O . LYS A 1 260 ? -12.523 20.609 19.031 1 90.69 260 LYS A O 1
ATOM 2069 N N . VAL A 1 261 ? -14.391 21.75 19.391 1 88.94 261 VAL A N 1
ATOM 2070 C CA . VAL A 1 261 ? -13.688 23.016 19.438 1 88.94 261 VAL A CA 1
ATOM 2071 C C . VAL A 1 261 ? -12.555 22.953 20.453 1 88.94 261 VAL A C 1
ATOM 2073 O O . VAL A 1 261 ? -11.477 23.5 20.234 1 88.94 261 VAL A O 1
ATOM 2076 N N . GLU A 1 262 ? -12.766 22.328 21.516 1 90.81 262 GLU A N 1
ATOM 2077 C CA . GLU A 1 262 ? -11.758 22.188 22.562 1 90.81 262 GLU A CA 1
ATOM 2078 C C . GLU A 1 262 ? -10.539 21.406 22.062 1 90.81 262 GLU A C 1
ATOM 2080 O O . GLU A 1 262 ? -9.406 21.734 22.406 1 90.81 262 GLU A O 1
ATOM 2085 N N . GLU A 1 263 ? -10.812 20.484 21.297 1 90.56 263 GLU A N 1
ATOM 2086 C CA . GLU A 1 263 ? -9.719 19.688 20.75 1 90.56 263 GLU A CA 1
ATOM 2087 C C . GLU A 1 263 ? -8.875 20.5 19.766 1 90.56 263 GLU A C 1
ATOM 2089 O O . GLU A 1 263 ? -7.648 20.375 19.75 1 90.56 263 GLU A O 1
ATOM 2094 N N . VAL A 1 264 ? -9.609 21.203 19 1 91.06 264 VAL A N 1
ATOM 2095 C CA . VAL A 1 264 ? -8.898 22.047 18.047 1 91.06 264 VAL A CA 1
ATOM 2096 C C . VAL A 1 264 ? -8.031 23.047 18.797 1 91.06 264 VAL A C 1
ATOM 2098 O O . VAL A 1 264 ? -6.879 23.281 18.422 1 91.06 264 VAL A O 1
ATOM 2101 N N . GLU A 1 265 ? -8.648 23.641 19.781 1 90.19 265 GLU A N 1
ATOM 2102 C CA . GLU A 1 265 ? -7.902 24.594 20.609 1 90.19 265 GLU A CA 1
ATOM 2103 C C . GLU A 1 265 ? -6.652 23.938 21.188 1 90.19 265 GLU A C 1
ATOM 2105 O O . GLU A 1 265 ? -5.562 24.516 21.125 1 90.19 265 GLU A O 1
ATOM 2110 N N . GLU A 1 266 ? -6.816 22.828 21.734 1 89.12 266 GLU A N 1
ATOM 2111 C CA . GLU A 1 266 ? -5.691 22.109 22.312 1 89.12 266 GLU A CA 1
ATOM 2112 C C . GLU A 1 266 ? -4.621 21.812 21.281 1 89.12 266 GLU A C 1
ATOM 2114 O O . GLU A 1 266 ? -3.426 21.906 21.562 1 89.12 266 GLU A O 1
ATOM 2119 N N . LEU A 1 267 ? -5.043 21.422 20.203 1 87.31 267 LEU A N 1
ATOM 2120 C CA . LEU A 1 267 ? -4.121 21.109 19.125 1 87.31 267 LEU A CA 1
ATOM 2121 C C . LEU A 1 267 ? -3.312 22.344 18.719 1 87.31 267 LEU A C 1
ATOM 2123 O O . LEU A 1 267 ? -2.09 22.266 18.578 1 87.31 267 LEU A O 1
ATOM 2127 N N . VAL A 1 268 ? -4.004 23.453 18.484 1 88.94 268 VAL A N 1
ATOM 2128 C CA . VAL A 1 268 ? -3.354 24.688 18.078 1 88.94 268 VAL A CA 1
ATOM 2129 C C . VAL A 1 268 ? -2.377 25.141 19.156 1 88.94 268 VAL A C 1
ATOM 2131 O O . VAL A 1 268 ? -1.251 25.547 18.859 1 88.94 268 VAL A O 1
ATOM 2134 N N . LEU A 1 269 ? -2.811 24.984 20.328 1 88.81 269 LEU A N 1
ATOM 2135 C CA . LEU A 1 269 ? -1.966 25.422 21.438 1 88.81 269 LEU A CA 1
ATOM 2136 C C . LEU A 1 269 ? -0.766 24.484 21.594 1 88.81 269 LEU A C 1
ATOM 2138 O O . LEU A 1 269 ? 0.315 24.922 22 1 88.81 269 LEU A O 1
ATOM 2142 N N . SER A 1 270 ? -0.976 23.328 21.328 1 86.44 270 SER A N 1
ATOM 2143 C CA . SER A 1 270 ? 0.137 22.391 21.422 1 86.44 270 SER A CA 1
ATOM 2144 C C . SER A 1 270 ? 1.222 22.703 20.406 1 86.44 270 SER A C 1
ATOM 2146 O O . SER A 1 270 ? 2.4 22.422 20.641 1 86.44 270 SER A O 1
ATOM 2148 N N . ILE A 1 271 ? 0.818 23.312 19.391 1 86.88 271 ILE A N 1
ATOM 2149 C CA . ILE A 1 271 ? 1.744 23.594 18.297 1 86.88 271 ILE A CA 1
ATOM 2150 C C . ILE A 1 271 ? 2.307 25 18.453 1 86.88 271 ILE A C 1
ATOM 2152 O O . ILE A 1 271 ? 3.498 25.234 18.234 1 86.88 271 ILE A O 1
ATOM 2156 N N . MET A 1 272 ? 1.477 25.938 18.922 1 88.81 272 MET A N 1
ATOM 2157 C CA . MET A 1 272 ? 1.859 27.344 18.766 1 88.81 272 MET A CA 1
ATOM 2158 C C . MET A 1 272 ? 1.809 28.078 20.094 1 88.81 272 MET A C 1
ATOM 2160 O O . MET A 1 272 ? 1.772 29.312 20.125 1 88.81 272 MET A O 1
ATOM 2164 N N . SER A 1 273 ? 1.754 27.438 21.172 1 88.56 273 SER A N 1
ATOM 2165 C CA . SER A 1 273 ? 1.635 28.109 22.453 1 88.56 273 SER A CA 1
ATOM 2166 C C . SER A 1 273 ? 2.756 29.125 22.656 1 88.56 273 SER A C 1
ATOM 2168 O O . SER A 1 273 ? 2.514 30.234 23.125 1 88.56 273 SER A O 1
ATOM 2170 N N . LYS A 1 274 ? 3.914 28.781 22.312 1 87.75 274 LYS A N 1
ATOM 2171 C CA . LYS A 1 274 ? 5.066 29.656 22.484 1 87.75 274 LYS A CA 1
ATOM 2172 C C . LYS A 1 274 ? 4.961 30.875 21.562 1 87.75 274 LYS A C 1
ATOM 2174 O O . LYS A 1 274 ? 5.262 32 21.984 1 87.75 274 LYS A O 1
ATOM 2179 N N . GLU A 1 275 ? 4.566 30.625 20.422 1 86.5 275 GLU A N 1
ATOM 2180 C CA . GLU A 1 275 ? 4.418 31.719 19.453 1 86.5 275 GLU A CA 1
ATOM 2181 C C . GLU A 1 275 ? 3.312 32.688 19.891 1 86.5 275 GLU A C 1
ATOM 2183 O O . GLU A 1 275 ? 3.479 33.906 19.797 1 86.5 275 GLU A O 1
ATOM 2188 N N . LEU A 1 276 ? 2.238 32.125 20.344 1 88.69 276 LEU A N 1
ATOM 2189 C CA . LEU A 1 276 ? 1.136 32.938 20.797 1 88.69 276 LEU A CA 1
ATOM 2190 C C . LEU A 1 276 ? 1.527 33.719 22.062 1 88.69 276 LEU A C 1
ATOM 2192 O O . LEU A 1 276 ? 1.15 34.875 22.219 1 88.69 276 LEU A O 1
ATOM 2196 N N . GLY A 1 277 ? 2.238 33.094 22.859 1 89.38 277 GLY A N 1
ATOM 2197 C CA . GLY A 1 277 ? 2.773 33.781 24.016 1 89.38 277 GLY A CA 1
ATOM 2198 C C . GLY A 1 277 ? 3.701 34.938 23.656 1 89.38 277 GLY A C 1
ATOM 2199 O O . GLY A 1 277 ? 3.705 35.969 24.328 1 89.38 277 GLY A O 1
ATOM 2200 N N . ALA A 1 278 ? 4.438 34.719 22.719 1 88 278 ALA A N 1
ATOM 2201 C CA . ALA A 1 278 ? 5.336 35.75 22.234 1 88 278 ALA A CA 1
ATOM 2202 C C . ALA A 1 278 ? 4.555 36.969 21.766 1 88 278 ALA A C 1
ATOM 2204 O O . ALA A 1 278 ? 4.992 38.125 21.953 1 88 278 ALA A O 1
ATOM 2205 N N . ILE A 1 279 ? 3.527 36.719 21.125 1 86.94 279 ILE A N 1
ATOM 2206 C CA . ILE A 1 279 ? 2.678 37.812 20.672 1 86.94 279 ILE A CA 1
ATOM 2207 C C . ILE A 1 279 ? 2.232 38.656 21.875 1 86.94 279 ILE A C 1
ATOM 2209 O O . ILE A 1 279 ? 2.262 39.875 21.812 1 86.94 279 ILE A O 1
ATOM 2213 N N . VAL A 1 280 ? 1.797 38 22.875 1 89.19 280 VAL A N 1
ATOM 2214 C CA . VAL A 1 280 ? 1.325 38.656 24.078 1 89.19 280 VAL A CA 1
ATOM 2215 C C . VAL A 1 280 ? 2.455 39.469 24.688 1 89.19 280 VAL A C 1
ATOM 2217 O O . VAL A 1 280 ? 2.264 40.656 25.031 1 89.19 280 VAL A O 1
ATOM 2220 N N . ASN A 1 281 ? 3.605 38.938 24.766 1 89.44 281 ASN A N 1
ATOM 2221 C CA . ASN A 1 281 ? 4.758 39.594 25.344 1 89.44 281 ASN A CA 1
ATOM 2222 C C . ASN A 1 281 ? 5.207 40.781 24.484 1 89.44 281 ASN A C 1
ATOM 2224 O O . ASN A 1 281 ? 5.641 41.812 25.016 1 89.44 281 ASN A O 1
ATOM 2228 N N . LEU A 1 282 ? 5.129 40.594 23.266 1 87.38 282 LEU A N 1
ATOM 2229 C CA . LEU A 1 282 ? 5.484 41.688 22.344 1 87.38 282 LEU A CA 1
ATOM 2230 C C . LEU A 1 282 ? 4.555 42.875 22.516 1 87.38 282 LEU A C 1
ATOM 2232 O O . LEU A 1 282 ? 4.969 44.031 22.344 1 87.38 282 LEU A O 1
ATOM 2236 N N . GLY A 1 283 ? 3.371 42.562 22.875 1 84.75 283 GLY A N 1
ATOM 2237 C CA . GLY A 1 283 ? 2.447 43.656 23.172 1 84.75 283 GLY A CA 1
ATOM 2238 C C . GLY A 1 283 ? 2.91 44.531 24.312 1 84.75 283 GLY A C 1
ATOM 2239 O O . GLY A 1 283 ? 2.748 45.75 24.266 1 84.75 283 GLY A O 1
ATOM 2240 N N . ALA A 1 284 ? 3.5 43.938 25.234 1 86.88 284 ALA A N 1
ATOM 2241 C CA . ALA A 1 284 ? 4.023 44.688 26.359 1 86.88 284 ALA A CA 1
ATOM 2242 C C . ALA A 1 284 ? 5.184 45.594 25.938 1 86.88 284 ALA A C 1
ATOM 2244 O O . ALA A 1 284 ? 5.27 46.75 26.359 1 86.88 284 ALA A O 1
ATOM 2245 N N . VAL A 1 285 ? 6 45.031 25.188 1 87.75 285 VAL A N 1
ATOM 2246 C CA . VAL A 1 285 ? 7.188 45.75 24.75 1 87.75 285 VAL A CA 1
ATOM 2247 C C . VAL A 1 285 ? 6.777 46.938 23.859 1 87.75 285 VAL A C 1
ATOM 2249 O O . VAL A 1 285 ? 7.254 48.062 24.047 1 87.75 285 VAL A O 1
ATOM 2252 N N . ILE A 1 286 ? 5.953 46.656 22.953 1 85.31 286 ILE A N 1
ATOM 2253 C CA . ILE A 1 286 ? 5.5 47.688 22.031 1 85.31 286 ILE A CA 1
ATOM 2254 C C . ILE A 1 286 ? 4.738 48.75 22.797 1 85.31 286 ILE A C 1
ATOM 2256 O O . ILE A 1 286 ? 4.895 49.969 22.531 1 85.31 286 ILE A O 1
ATOM 2260 N N . GLY A 1 287 ? 3.871 48.344 23.734 1 81.19 287 GLY A N 1
ATOM 2261 C CA . GLY A 1 287 ? 3.172 49.281 24.578 1 81.19 287 GLY A CA 1
ATOM 2262 C C . GLY A 1 287 ? 4.105 50.188 25.375 1 81.19 287 GLY A C 1
ATOM 2263 O O . GLY A 1 287 ? 3.842 51.375 25.531 1 81.19 287 GLY A O 1
ATOM 2264 N N . LEU A 1 288 ? 5.211 49.625 25.828 1 85.81 288 LEU A N 1
ATOM 2265 C CA . LEU A 1 288 ? 6.223 50.375 26.547 1 85.81 288 LEU A CA 1
ATOM 2266 C C . LEU A 1 288 ? 6.863 51.438 25.641 1 85.81 288 LEU A C 1
ATOM 2268 O O . LEU A 1 288 ? 7.027 52.594 26.047 1 85.81 288 LEU A O 1
ATOM 2272 N N . ILE A 1 289 ? 7.191 51 24.5 1 86.5 289 ILE A N 1
ATOM 2273 C CA . ILE A 1 289 ? 7.848 51.875 23.531 1 86.5 289 ILE A CA 1
ATOM 2274 C C . ILE A 1 289 ? 6.902 53 23.156 1 86.5 289 ILE A C 1
ATOM 2276 O O . ILE A 1 289 ? 7.309 54.188 23.109 1 86.5 289 ILE A O 1
ATOM 2280 N N . LEU A 1 290 ? 5.656 52.625 22.828 1 81.12 290 LEU A N 1
ATOM 2281 C CA . LEU A 1 290 ? 4.676 53.625 22.453 1 81.12 290 LEU A CA 1
ATOM 2282 C C . LEU A 1 290 ? 4.418 54.594 23.625 1 81.12 290 LEU A C 1
ATOM 2284 O O . LEU A 1 290 ? 4.191 55.781 23.422 1 81.12 290 LEU A O 1
ATOM 2288 N N . GLY A 1 291 ? 4.395 54.125 24.844 1 78.06 291 GLY A N 1
ATOM 2289 C CA . GLY A 1 291 ? 4.281 54.969 26.016 1 78.06 291 GLY A CA 1
ATOM 2290 C C . GLY A 1 291 ? 5.438 55.938 26.172 1 78.06 291 GLY A C 1
ATOM 2291 O O . GLY A 1 291 ? 5.238 57.094 26.516 1 78.06 291 GLY A O 1
ATOM 2292 N N . LEU A 1 292 ? 6.676 55.469 25.906 1 85.5 292 LEU A N 1
ATOM 2293 C CA . LEU A 1 292 ? 7.863 56.312 25.969 1 85.5 292 LEU A CA 1
ATOM 2294 C C . LEU A 1 292 ? 7.809 57.406 24.906 1 85.5 292 LEU A C 1
ATOM 2296 O O . LEU A 1 292 ? 8.18 58.562 25.172 1 85.5 292 LEU A O 1
ATOM 2300 N N . VAL A 1 293 ? 7.383 57.031 23.75 1 84 293 VAL A N 1
ATOM 2301 C CA . VAL A 1 293 ? 7.258 58 22.672 1 84 293 VAL A CA 1
ATOM 2302 C C . VAL A 1 293 ? 6.227 59.062 23.031 1 84 293 VAL A C 1
ATOM 2304 O O . VAL A 1 293 ? 6.406 60.219 22.734 1 84 293 VAL A O 1
ATOM 2307 N N . ASN A 1 294 ? 5.125 58.625 23.625 1 76.81 294 ASN A N 1
ATOM 2308 C CA . ASN A 1 294 ? 4.09 59.531 24.062 1 76.81 294 ASN A CA 1
ATOM 2309 C C . ASN A 1 294 ? 4.629 60.531 25.078 1 76.81 294 ASN A C 1
ATOM 2311 O O . ASN A 1 294 ? 4.273 61.719 25.031 1 76.81 294 ASN A O 1
ATOM 2315 N N . VAL A 1 295 ? 5.465 60.125 26.016 1 78.19 295 VAL A N 1
ATOM 2316 C CA . VAL A 1 295 ? 6.078 61.031 27 1 78.19 295 VAL A CA 1
ATOM 2317 C C . VAL A 1 295 ? 6.984 62.031 26.297 1 78.19 295 VAL A C 1
ATOM 2319 O O . VAL A 1 295 ? 7.004 63.219 26.672 1 78.19 295 VAL A O 1
ATOM 2322 N N . LEU A 1 296 ? 7.621 61.531 25.344 1 79.94 296 LEU A N 1
ATOM 2323 C CA . LEU A 1 296 ? 8.555 62.406 24.641 1 79.94 296 LEU A CA 1
ATOM 2324 C C . LEU A 1 296 ? 7.809 63.469 23.828 1 79.94 296 LEU A C 1
ATOM 2326 O O . LEU A 1 296 ? 8.266 64.625 23.703 1 79.94 296 LEU A O 1
ATOM 2330 N N . ILE A 1 297 ? 6.758 63.062 23.234 1 72.69 297 ILE A N 1
ATOM 2331 C CA . ILE A 1 297 ? 5.98 64 22.422 1 72.69 297 ILE A CA 1
ATOM 2332 C C . ILE A 1 297 ? 5.27 65 23.328 1 72.69 297 ILE A C 1
ATOM 2334 O O . ILE A 1 297 ? 5.199 66.188 23.016 1 72.69 297 ILE A O 1
ATOM 2338 N N . PHE A 1 298 ? 4.66 64.562 24.375 1 60.22 298 PHE A N 1
ATOM 2339 C CA . PHE A 1 298 ? 3.902 65.5 25.219 1 60.22 298 PHE A CA 1
ATOM 2340 C C . PHE A 1 298 ? 4.832 66.25 26.141 1 60.22 298 PHE A C 1
ATOM 2342 O O . PHE A 1 298 ? 4.426 67.25 26.75 1 60.22 298 PHE A O 1
ATOM 2349 N N . ILE A 1 299 ? 5.93 65.75 26.578 1 52.28 299 ILE A N 1
ATOM 2350 C CA . ILE A 1 299 ? 6.875 66.625 27.219 1 52.28 299 ILE A CA 1
ATOM 2351 C C . ILE A 1 299 ? 7.238 67.812 26.266 1 52.28 299 ILE A C 1
ATOM 2353 O O . ILE A 1 299 ? 7.488 68.938 26.688 1 52.28 299 ILE A O 1
ATOM 2357 N N . ILE A 1 300 ? 7.16 67.688 24.953 1 40.16 300 ILE A N 1
ATOM 2358 C CA . ILE A 1 300 ? 7.379 68.875 24.203 1 40.16 300 ILE A CA 1
ATOM 2359 C C . ILE A 1 300 ? 6.102 69.75 24.188 1 40.16 300 ILE A C 1
ATOM 2361 O O . ILE A 1 300 ? 5.012 69.188 23.938 1 40.16 300 ILE A O 1
ATOM 2365 N N . MET B 1 1 ? -13.961 68.625 26.281 1 62.16 1 MET B N 1
ATOM 2366 C CA . MET B 1 1 ? -14.891 67.75 25.516 1 62.16 1 MET B CA 1
ATOM 2367 C C . MET B 1 1 ? -14.141 66.938 24.484 1 62.16 1 MET B C 1
ATOM 2369 O O . MET B 1 1 ? -14.414 65.75 24.328 1 62.16 1 MET B O 1
ATOM 2373 N N . TRP B 1 2 ? -13.094 67.562 23.797 1 75.88 2 TRP B N 1
ATOM 2374 C CA . TRP B 1 2 ? -12.367 66.875 22.734 1 75.88 2 TRP B CA 1
ATOM 2375 C C . TRP B 1 2 ? -11.531 65.75 23.281 1 75.88 2 TRP B C 1
ATOM 2377 O O . TRP B 1 2 ? -11.359 64.688 22.625 1 75.88 2 TRP B O 1
ATOM 2387 N N . LYS B 1 3 ? -11.18 65.812 24.453 1 76.75 3 LYS B N 1
ATOM 2388 C CA . LYS B 1 3 ? -10.344 64.812 25.062 1 76.75 3 LYS B CA 1
ATOM 2389 C C . LYS B 1 3 ? -11.109 63.5 25.234 1 76.75 3 LYS B C 1
ATOM 2391 O O . LYS B 1 3 ? -10.531 62.406 25.141 1 76.75 3 LYS B O 1
ATOM 2396 N N . TYR B 1 4 ? -12.414 63.594 25.422 1 80.19 4 TYR B N 1
ATOM 2397 C CA . TYR B 1 4 ? -13.266 62.438 25.656 1 80.19 4 TYR B CA 1
ATOM 2398 C C . TYR B 1 4 ? -13.43 61.594 24.391 1 80.19 4 TYR B C 1
ATOM 2400 O O . TYR B 1 4 ? -13.734 60.406 24.453 1 80.19 4 TYR B O 1
ATOM 2408 N N . ILE B 1 5 ? -13.18 62.156 23.25 1 85.06 5 ILE B N 1
ATOM 2409 C CA . ILE B 1 5 ? -13.305 61.469 21.969 1 85.06 5 ILE B CA 1
ATOM 2410 C C . ILE B 1 5 ? -11.922 61.062 21.469 1 85.06 5 ILE B C 1
ATOM 2412 O O . ILE B 1 5 ? -11.758 60 20.891 1 85.06 5 ILE B O 1
ATOM 2416 N N . VAL B 1 6 ? -10.992 61.875 21.672 1 83.56 6 VAL B N 1
ATOM 2417 C CA . VAL B 1 6 ? -9.656 61.688 21.125 1 83.56 6 VAL B CA 1
ATOM 2418 C C . VAL B 1 6 ? -8.961 60.531 21.859 1 83.56 6 VAL B C 1
ATOM 2420 O O . VAL B 1 6 ? -8.25 59.75 21.234 1 83.56 6 VAL B O 1
ATOM 2423 N N . THR B 1 7 ? -9.18 60.406 23.109 1 80.19 7 THR B N 1
ATOM 2424 C CA . THR B 1 7 ? -8.484 59.406 23.922 1 80.19 7 THR B CA 1
ATOM 2425 C C . THR B 1 7 ? -8.883 58 23.5 1 80.19 7 THR B C 1
ATOM 2427 O O . THR B 1 7 ? -8.023 57.156 23.234 1 80.19 7 THR B O 1
ATOM 2430 N N . PRO B 1 8 ? -10.164 57.75 23.312 1 85 8 PRO B N 1
ATOM 2431 C CA . PRO B 1 8 ? -10.562 56.438 22.844 1 85 8 PRO B CA 1
ATOM 2432 C C . PRO B 1 8 ? -10.07 56.125 21.422 1 85 8 PRO B C 1
ATOM 2434 O O . PRO B 1 8 ? -9.688 55 21.125 1 85 8 PRO B O 1
ATOM 2437 N N . ILE B 1 9 ? -10.023 57.031 20.594 1 88.06 9 ILE B N 1
ATOM 2438 C CA . ILE B 1 9 ? -9.578 56.844 19.219 1 88.06 9 ILE B CA 1
ATOM 2439 C C . ILE B 1 9 ? -8.078 56.562 19.188 1 88.06 9 ILE B C 1
ATOM 2441 O O . ILE B 1 9 ? -7.625 55.688 18.438 1 88.06 9 ILE B O 1
ATOM 2445 N N . ILE B 1 10 ? -7.332 57.219 20.016 1 80.25 10 ILE B N 1
ATOM 2446 C CA . ILE B 1 10 ? -5.898 56.969 20.109 1 80.25 10 ILE B CA 1
ATOM 2447 C C . ILE B 1 10 ? -5.66 55.562 20.641 1 80.25 10 ILE B C 1
ATOM 2449 O O . ILE B 1 10 ? -4.758 54.875 20.172 1 80.25 10 ILE B O 1
ATOM 2453 N N . GLY B 1 11 ? -6.445 55.219 21.641 1 80.19 11 GLY B N 1
ATOM 2454 C CA . GLY B 1 11 ? -6.359 53.875 22.141 1 80.19 11 GLY B CA 1
ATOM 2455 C C . GLY B 1 11 ? -6.598 52.812 21.062 1 80.19 11 GLY B C 1
ATOM 2456 O O . GLY B 1 11 ? -5.891 51.812 21.016 1 80.19 11 GLY B O 1
ATOM 2457 N N . ALA B 1 12 ? -7.531 53.062 20.234 1 86.56 12 ALA B N 1
ATOM 2458 C CA . ALA B 1 12 ? -7.848 52.156 19.156 1 86.56 12 ALA B CA 1
ATOM 2459 C C . ALA B 1 12 ? -6.695 52.062 18.156 1 86.56 12 ALA B C 1
ATOM 2461 O O . ALA B 1 12 ? -6.355 50.969 17.688 1 86.56 12 ALA B O 1
ATOM 2462 N N . ILE B 1 13 ? -6.141 53.094 17.844 1 85.19 13 ILE B N 1
ATOM 2463 C CA . ILE B 1 13 ? -5.043 53.156 16.875 1 85.19 13 ILE B CA 1
ATOM 2464 C C . ILE B 1 13 ? -3.824 52.438 17.453 1 85.19 13 ILE B C 1
ATOM 2466 O O . ILE B 1 13 ? -3.191 51.625 16.766 1 85.19 13 ILE B O 1
ATOM 2470 N N . ILE B 1 14 ? -3.539 52.719 18.688 1 77.94 14 ILE B N 1
ATOM 2471 C CA . ILE B 1 14 ? -2.4 52.062 19.344 1 77.94 14 ILE B CA 1
ATOM 2472 C C . ILE B 1 14 ? -2.613 50.562 19.375 1 77.94 14 ILE B C 1
ATOM 2474 O O . ILE B 1 14 ? -1.704 49.781 19.047 1 77.94 14 ILE B O 1
ATOM 2478 N N . GLY B 1 15 ? -3.828 50.188 19.766 1 81.56 15 GLY B N 1
ATOM 2479 C CA . GLY B 1 15 ? -4.133 48.781 19.797 1 81.56 15 GLY B CA 1
ATOM 2480 C C . GLY B 1 15 ? -3.98 48.094 18.453 1 81.56 15 GLY B C 1
ATOM 2481 O O . GLY B 1 15 ? -3.42 47 18.359 1 81.56 15 GLY B O 1
ATOM 2482 N N . TYR B 1 16 ? -4.414 48.719 17.422 1 86.88 16 TYR B N 1
ATOM 2483 C CA . TYR B 1 16 ? -4.324 48.188 16.062 1 86.88 16 TYR B CA 1
ATOM 2484 C C . TYR B 1 16 ? -2.869 48.062 15.617 1 86.88 16 TYR B C 1
ATOM 2486 O O . TYR B 1 16 ? -2.443 47.031 15.148 1 86.88 16 TYR B O 1
ATOM 2494 N N . VAL B 1 17 ? -2.191 49.094 15.773 1 85.06 17 VAL B N 1
ATOM 2495 C CA . VAL B 1 17 ? -0.81 49.156 15.305 1 85.06 17 VAL B CA 1
ATOM 2496 C C . VAL B 1 17 ? 0.051 48.188 16.094 1 85.06 17 VAL B C 1
ATOM 2498 O O . VAL B 1 17 ? 0.9 47.5 15.531 1 85.06 17 VAL B O 1
ATOM 2501 N N . THR B 1 18 ? -0.141 48.125 17.391 1 82.38 18 THR B N 1
ATOM 2502 C CA . THR B 1 18 ? 0.625 47.219 18.234 1 82.38 18 THR B CA 1
ATOM 2503 C C . THR B 1 18 ? 0.402 45.75 17.797 1 82.38 18 THR B C 1
ATOM 2505 O O . THR B 1 18 ? 1.358 45 17.656 1 82.38 18 THR B O 1
ATOM 2508 N N . ASN B 1 19 ? -0.885 45.531 17.656 1 88.12 19 ASN B N 1
ATOM 2509 C CA . ASN B 1 19 ? -1.186 44.156 17.266 1 88.12 19 ASN B CA 1
ATOM 2510 C C . ASN B 1 19 ? -0.7 43.844 15.844 1 88.12 19 ASN B C 1
ATOM 2512 O O . ASN B 1 19 ? -0.271 42.75 15.555 1 88.12 19 ASN B O 1
ATOM 2516 N N . TRP B 1 20 ? -0.764 44.75 15.016 1 89.31 20 TRP B N 1
ATOM 2517 C CA . TRP B 1 20 ? -0.259 44.594 13.656 1 89.31 20 TRP B CA 1
ATOM 2518 C C . TRP B 1 20 ? 1.243 44.344 13.656 1 89.31 20 TRP B C 1
ATOM 2520 O O . TRP B 1 20 ? 1.726 43.438 12.961 1 89.31 20 TRP B O 1
ATOM 2530 N N . ILE B 1 21 ? 1.953 45.031 14.352 1 87.06 21 ILE B N 1
ATOM 2531 C CA . ILE B 1 21 ? 3.396 44.844 14.469 1 87.06 21 ILE B CA 1
ATOM 2532 C C . ILE B 1 21 ? 3.699 43.5 15.078 1 87.06 21 ILE B C 1
ATOM 2534 O O . ILE B 1 21 ? 4.613 42.781 14.633 1 87.06 21 ILE B O 1
ATOM 2538 N N . ALA B 1 22 ? 2.947 43.156 16.109 1 85.5 22 ALA B N 1
ATOM 2539 C CA . ALA B 1 22 ? 3.154 41.906 16.797 1 85.5 22 ALA B CA 1
ATOM 2540 C C . ALA B 1 22 ? 2.975 40.719 15.828 1 85.5 22 ALA B C 1
ATOM 2542 O O . ALA B 1 22 ? 3.766 39.781 15.836 1 85.5 22 ALA B O 1
ATOM 2543 N N . VAL B 1 23 ? 1.97 40.812 15.055 1 87.69 23 VAL B N 1
ATOM 2544 C CA . VAL B 1 23 ? 1.688 39.781 14.086 1 87.69 23 VAL B CA 1
ATOM 2545 C C . VAL B 1 23 ? 2.785 39.75 13.023 1 87.69 23 VAL B C 1
ATOM 2547 O O . VAL B 1 23 ? 3.232 38.656 12.617 1 87.69 23 VAL B O 1
ATOM 2550 N N . LYS B 1 24 ? 3.184 40.844 12.586 1 88.75 24 LYS B N 1
ATOM 2551 C CA . LYS B 1 24 ? 4.25 40.938 11.594 1 88.75 24 LYS B CA 1
ATOM 2552 C C . LYS B 1 24 ? 5.562 40.375 12.141 1 88.75 24 LYS B C 1
ATOM 2554 O O . LYS B 1 24 ? 6.344 39.781 11.398 1 88.75 24 LYS B O 1
ATOM 2559 N N . MET B 1 25 ? 5.777 40.562 13.344 1 86.25 25 MET B N 1
ATOM 2560 C CA . MET B 1 25 ? 7.027 40.156 13.984 1 86.25 25 MET B CA 1
ATOM 2561 C C . MET B 1 25 ? 7.059 38.656 14.219 1 86.25 25 MET B C 1
ATOM 2563 O O . MET B 1 25 ? 8.125 38.062 14.453 1 86.25 25 MET B O 1
ATOM 2567 N N . LEU B 1 26 ? 5.945 38.094 14.133 1 86.94 26 LEU B N 1
ATOM 2568 C CA . LEU B 1 26 ? 5.914 36.625 14.195 1 86.94 26 LEU B CA 1
ATOM 2569 C C . LEU B 1 26 ? 6.73 36 13.062 1 86.94 26 LEU B C 1
ATOM 2571 O O . LEU B 1 26 ? 7.316 34.938 13.219 1 86.94 26 LEU B O 1
ATOM 2575 N N . PHE B 1 27 ? 6.738 36.719 11.984 1 89.06 27 PHE B N 1
ATOM 2576 C CA . PHE B 1 27 ? 7.328 36.125 10.789 1 89.06 27 PHE B CA 1
ATOM 2577 C C . PHE B 1 27 ? 8.586 36.906 10.383 1 89.06 27 PHE B C 1
ATOM 2579 O O . PHE B 1 27 ? 9.508 36.312 9.805 1 89.06 27 PHE B O 1
ATOM 2586 N N . ARG B 1 28 ? 8.594 38.094 10.617 1 87.19 28 ARG B N 1
ATOM 2587 C CA . ARG B 1 28 ? 9.68 38.969 10.164 1 87.19 28 ARG B CA 1
ATOM 2588 C C . ARG B 1 28 ? 10.383 39.625 11.352 1 87.19 28 ARG B C 1
ATOM 2590 O O . ARG B 1 28 ? 9.766 39.875 12.383 1 87.19 28 ARG B O 1
ATOM 2597 N N . PRO B 1 29 ? 11.508 39.906 11.258 1 84 29 PRO B N 1
ATOM 2598 C CA . PRO B 1 29 ? 12.445 39.656 10.164 1 84 29 PRO B CA 1
ATOM 2599 C C . PRO B 1 29 ? 12.805 38.188 10.008 1 84 29 PRO B C 1
ATOM 2601 O O . PRO B 1 29 ? 12.797 37.438 11 1 84 29 PRO B O 1
ATOM 2604 N N . ARG B 1 30 ? 13.117 37.781 8.859 1 87 30 ARG B N 1
ATOM 2605 C CA . ARG B 1 30 ? 13.383 36.375 8.531 1 87 30 ARG B CA 1
ATOM 2606 C C . ARG B 1 30 ? 14.773 35.969 9 1 87 30 ARG B C 1
ATOM 2608 O O . ARG B 1 30 ? 15.031 34.781 9.188 1 87 30 ARG B O 1
ATOM 2615 N N . LYS B 1 31 ? 15.617 36.906 9.109 1 85.5 31 LYS B N 1
ATOM 2616 C CA . LYS B 1 31 ? 16.984 36.688 9.578 1 85.5 31 LYS B CA 1
ATOM 2617 C C . LYS B 1 31 ? 17.297 37.531 10.812 1 85.5 31 LYS B C 1
ATOM 2619 O O . LYS B 1 31 ? 16.578 38.469 11.117 1 85.5 31 LYS B O 1
ATOM 2624 N N . GLU B 1 32 ? 18.266 37.062 11.5 1 84.81 32 GLU B N 1
ATOM 2625 C CA . GLU B 1 32 ? 18.672 37.781 12.695 1 84.81 32 GLU B CA 1
ATOM 2626 C C . GLU B 1 32 ? 19.25 39.156 12.336 1 84.81 32 GLU B C 1
ATOM 2628 O O . GLU B 1 32 ? 19.969 39.281 11.336 1 84.81 32 GLU B O 1
ATOM 2633 N N . VAL B 1 33 ? 18.75 40.062 12.906 1 82.06 33 VAL B N 1
ATOM 2634 C CA . VAL B 1 33 ? 19.281 41.406 12.688 1 82.06 33 VAL B CA 1
ATOM 2635 C C . VAL B 1 33 ? 20.156 41.812 13.875 1 82.06 33 VAL B C 1
ATOM 2637 O O . VAL B 1 33 ? 19.719 41.75 15.023 1 82.06 33 VAL B O 1
ATOM 2640 N N . ARG B 1 34 ? 21.547 42 13.656 1 81.81 34 ARG B N 1
ATOM 2641 C CA . ARG B 1 34 ? 22.484 42.406 14.695 1 81.81 34 ARG B CA 1
ATOM 2642 C C . ARG B 1 34 ? 22.781 43.906 14.633 1 81.81 34 ARG B C 1
ATOM 2644 O O . ARG B 1 34 ? 22.984 44.469 13.547 1 81.81 34 ARG B O 1
ATOM 2651 N N . VAL B 1 35 ? 22.219 44.625 15.602 1 80.25 35 VAL B N 1
ATOM 2652 C CA . VAL B 1 35 ? 22.531 46.062 15.719 1 80.25 35 VAL B CA 1
ATOM 2653 C C . VAL B 1 35 ? 23.672 46.25 16.719 1 80.25 35 VAL B C 1
ATOM 2655 O O . VAL B 1 35 ? 23.562 45.844 17.875 1 80.25 35 VAL B O 1
ATOM 2658 N N . PHE B 1 36 ? 24.719 46.938 16.297 1 88 36 PHE B N 1
ATOM 2659 C CA . PHE B 1 36 ? 25.922 47.219 17.094 1 88 36 PHE B CA 1
ATOM 2660 C C . PHE B 1 36 ? 26.469 45.938 17.688 1 88 36 PHE B C 1
ATOM 2662 O O . PHE B 1 36 ? 26.828 45.875 18.875 1 88 36 PHE B O 1
ATOM 2669 N N . GLY B 1 37 ? 26.344 44.781 16.891 1 81 37 GLY B N 1
ATOM 2670 C CA . GLY B 1 37 ? 26.891 43.5 17.281 1 81 37 GLY B CA 1
ATOM 2671 C C . GLY B 1 37 ? 25.953 42.688 18.141 1 81 37 GLY B C 1
ATOM 2672 O O . GLY B 1 37 ? 26.25 41.531 18.453 1 81 37 GLY B O 1
ATOM 2673 N N . LYS B 1 38 ? 24.984 43.312 18.688 1 84.94 38 LYS B N 1
ATOM 2674 C CA . LYS B 1 38 ? 24.047 42.562 19.531 1 84.94 38 LYS B CA 1
ATOM 2675 C C . LYS B 1 38 ? 22.781 42.219 18.75 1 84.94 38 LYS B C 1
ATOM 2677 O O . LYS B 1 38 ? 22.312 43 17.938 1 84.94 38 LYS B O 1
ATOM 2682 N N . ARG B 1 39 ? 22.406 40.938 18.922 1 77.88 39 ARG B N 1
ATOM 2683 C CA . ARG B 1 39 ? 21.188 40.469 18.266 1 77.88 39 ARG B CA 1
ATOM 2684 C C . ARG B 1 39 ? 19.953 41.188 18.812 1 77.88 39 ARG B C 1
ATOM 2686 O O . ARG B 1 39 ? 19.797 41.281 20.031 1 77.88 39 ARG B O 1
ATOM 2693 N N . LEU B 1 40 ? 19.281 41.812 17.953 1 79.19 40 LEU B N 1
ATOM 2694 C CA . LEU B 1 40 ? 18.047 42.438 18.359 1 79.19 40 LEU B CA 1
ATOM 2695 C C . LEU B 1 40 ? 17.031 41.406 18.844 1 79.19 40 LEU B C 1
ATOM 2697 O O . LEU B 1 40 ? 16.891 40.344 18.25 1 79.19 40 LEU B O 1
ATOM 2701 N N . PRO B 1 41 ? 16.422 41.812 20.031 1 77.75 41 PRO B N 1
ATOM 2702 C CA . PRO B 1 41 ? 15.422 40.844 20.531 1 77.75 41 PRO B CA 1
ATOM 2703 C C . PRO B 1 41 ? 14.305 40.594 19.516 1 77.75 41 PRO B C 1
ATOM 2705 O O . PRO B 1 41 ? 13.93 41.5 18.766 1 77.75 41 PRO B O 1
ATOM 2708 N N . PHE B 1 42 ? 13.797 39.375 19.391 1 78.38 42 PHE B N 1
ATOM 2709 C CA . PHE B 1 42 ? 12.672 38.969 18.562 1 78.38 42 PHE B CA 1
ATOM 2710 C C . PHE B 1 42 ? 13.078 38.906 17.094 1 78.38 42 PHE B C 1
ATOM 2712 O O . PHE B 1 42 ? 12.242 39.125 16.203 1 78.38 42 PHE B O 1
ATOM 2719 N N . THR B 1 43 ? 14.422 38.875 16.938 1 80.38 43 THR B N 1
ATOM 2720 C CA . THR B 1 43 ? 14.953 38.625 15.594 1 80.38 43 THR B CA 1
ATOM 2721 C C . THR B 1 43 ? 15.773 37.344 15.578 1 80.38 43 THR B C 1
ATOM 2723 O O . THR B 1 43 ? 16.656 37.156 16.406 1 80.38 43 THR B O 1
ATOM 2726 N N . PRO B 1 44 ? 15.539 36.312 14.656 1 85.25 44 PRO B N 1
ATOM 2727 C CA . PRO B 1 44 ? 14.453 36.344 13.68 1 85.25 44 PRO B CA 1
ATOM 2728 C C . PRO B 1 44 ? 13.07 36.25 14.32 1 85.25 44 PRO B C 1
ATOM 2730 O O . PRO B 1 44 ? 12.961 36.125 15.547 1 85.25 44 PRO B O 1
ATOM 2733 N N . GLY B 1 45 ? 12.07 36.406 13.555 1 84.75 45 GLY B N 1
ATOM 2734 C CA . GLY B 1 45 ? 10.711 36.25 14.039 1 84.75 45 GLY B CA 1
ATOM 2735 C C . GLY B 1 45 ? 10.469 35 14.82 1 84.75 45 GLY B C 1
ATOM 2736 O O . GLY B 1 45 ? 11.32 34.094 14.836 1 84.75 45 GLY B O 1
ATOM 2737 N N . VAL B 1 46 ? 9.445 34.938 15.438 1 85.25 46 VAL B N 1
ATOM 2738 C CA . VAL B 1 46 ? 9.141 33.875 16.375 1 85.25 46 VAL B CA 1
ATOM 2739 C C . VAL B 1 46 ? 8.977 32.562 15.609 1 85.25 46 VAL B C 1
ATOM 2741 O O . VAL B 1 46 ? 9.453 31.5 16.047 1 85.25 46 VAL B O 1
ATOM 2744 N N . ILE B 1 47 ? 8.391 32.594 14.469 1 87.06 47 ILE B N 1
ATOM 2745 C CA . ILE B 1 47 ? 8.117 31.391 13.695 1 87.06 47 ILE B CA 1
ATOM 2746 C C . ILE B 1 47 ? 9.414 30.875 13.062 1 87.06 47 ILE B C 1
ATOM 2748 O O . ILE B 1 47 ? 9.758 29.703 13.211 1 87.06 47 ILE B O 1
ATOM 2752 N N . PRO B 1 48 ? 10.148 31.719 12.422 1 86.81 48 PRO B N 1
ATOM 2753 C CA . PRO B 1 48 ? 11.422 31.25 11.867 1 86.81 48 PRO B CA 1
ATOM 2754 C C . PRO B 1 48 ? 12.367 30.719 12.938 1 86.81 48 PRO B C 1
ATOM 2756 O O . PRO B 1 48 ? 13.078 29.734 12.703 1 86.81 48 PRO B O 1
ATOM 2759 N N . ARG B 1 49 ? 12.32 31.25 14.055 1 87 49 ARG B N 1
ATOM 2760 C CA . ARG B 1 49 ? 13.188 30.828 15.141 1 87 49 ARG B CA 1
ATOM 2761 C C . ARG B 1 49 ? 12.75 29.469 15.695 1 87 49 ARG B C 1
ATOM 2763 O O . ARG B 1 49 ? 13.57 28.688 16.156 1 87 49 ARG B O 1
ATOM 2770 N N . GLY B 1 50 ? 11.453 29.281 15.68 1 89.31 50 GLY 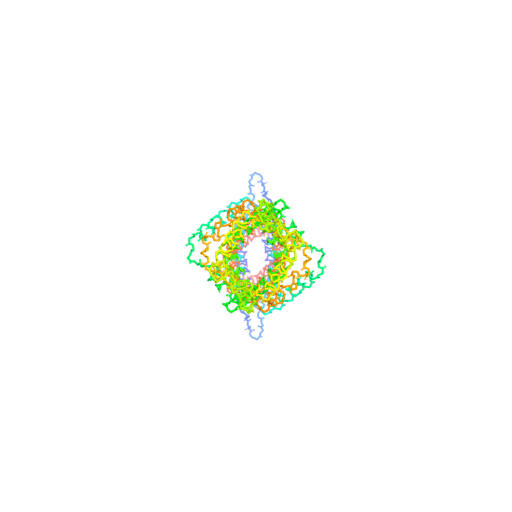B N 1
ATOM 2771 C CA . GLY B 1 50 ? 10.898 28.062 16.25 1 89.31 50 GLY B CA 1
ATOM 2772 C C . GLY B 1 50 ? 10.5 27.047 15.203 1 89.31 50 GLY B C 1
ATOM 2773 O O . GLY B 1 50 ? 9.672 26.172 15.469 1 89.31 50 GLY B O 1
ATOM 2774 N N . GLN B 1 51 ? 11.078 27.156 14.117 1 91.75 51 GLN B N 1
ATOM 2775 C CA . GLN B 1 51 ? 10.656 26.312 13 1 91.75 51 GLN B CA 1
ATOM 2776 C C . GLN B 1 51 ? 10.844 24.828 13.328 1 91.75 51 GLN B C 1
ATOM 2778 O O . GLN B 1 51 ? 9.969 24 13.031 1 91.75 51 GLN B O 1
ATOM 2783 N N . ALA B 1 52 ? 11.914 24.469 13.922 1 92.94 52 ALA B N 1
ATOM 2784 C CA . ALA B 1 52 ? 12.188 23.078 14.281 1 92.94 52 ALA B CA 1
ATOM 2785 C C . ALA B 1 52 ? 11.164 22.562 15.289 1 92.94 52 ALA B C 1
ATOM 2787 O O . ALA B 1 52 ? 10.703 21.422 15.18 1 92.94 52 ALA B O 1
ATOM 2788 N N . ARG B 1 53 ? 10.914 23.391 16.234 1 92.5 53 ARG B N 1
ATOM 2789 C CA . ARG B 1 53 ? 9.914 23.016 17.234 1 92.5 53 ARG B CA 1
ATOM 2790 C C . ARG B 1 53 ? 8.539 22.844 16.594 1 92.5 53 ARG B C 1
ATOM 2792 O O . ARG B 1 53 ? 7.812 21.906 16.906 1 92.5 53 ARG B O 1
ATOM 2799 N N . LEU B 1 54 ? 8.227 23.766 15.781 1 91.81 54 LEU B N 1
ATOM 2800 C CA . LEU B 1 54 ? 6.949 23.703 15.07 1 91.81 54 LEU B CA 1
ATOM 2801 C C . LEU B 1 54 ? 6.863 22.438 14.211 1 91.81 54 LEU B C 1
ATOM 2803 O O . LEU B 1 54 ? 5.812 21.797 14.148 1 91.81 54 LEU B O 1
ATOM 2807 N N . ALA B 1 55 ? 7.926 22.203 13.516 1 94.75 55 ALA B N 1
ATOM 2808 C CA . ALA B 1 55 ? 7.984 21.031 12.656 1 94.75 55 ALA B CA 1
ATOM 2809 C C . ALA B 1 55 ? 7.684 19.75 13.445 1 94.75 55 ALA B C 1
ATOM 2811 O O . ALA B 1 55 ? 6.891 18.922 13.008 1 94.75 55 ALA B O 1
ATOM 2812 N N . LYS B 1 56 ? 8.297 19.625 14.539 1 95.44 56 LYS B N 1
ATOM 2813 C CA . LYS B 1 56 ? 8.102 18.453 15.391 1 95.44 56 LYS B CA 1
ATOM 2814 C C . LYS B 1 56 ? 6.664 18.375 15.898 1 95.44 56 LYS B C 1
ATOM 2816 O O . LYS B 1 56 ? 6.059 17.297 15.891 1 95.44 56 LYS B O 1
ATOM 2821 N N . ALA B 1 57 ? 6.148 19.469 16.297 1 92.38 57 ALA B N 1
ATOM 2822 C CA . ALA B 1 57 ? 4.789 19.516 16.828 1 92.38 57 ALA B CA 1
ATOM 2823 C C . ALA B 1 57 ? 3.768 19.172 15.742 1 92.38 57 ALA B C 1
ATOM 2825 O O . ALA B 1 57 ? 2.848 18.391 15.977 1 92.38 57 ALA B O 1
ATOM 2826 N N . VAL B 1 58 ? 3.99 19.766 14.641 1 93.19 58 VAL B N 1
ATOM 2827 C CA . VAL B 1 58 ? 3.072 19.516 13.531 1 93.19 58 VAL B CA 1
ATOM 2828 C C . VAL B 1 58 ? 3.15 18.062 13.109 1 93.19 58 VAL B C 1
ATOM 2830 O O . VAL B 1 58 ? 2.125 17.422 12.867 1 93.19 58 VAL B O 1
ATOM 2833 N N . GLY B 1 59 ? 4.316 17.641 12.945 1 94.56 59 GLY B N 1
ATOM 2834 C CA . GLY B 1 59 ? 4.496 16.234 12.602 1 94.56 59 GLY B CA 1
ATOM 2835 C C . GLY B 1 59 ? 3.768 15.289 13.547 1 94.56 59 GLY B C 1
ATOM 2836 O O . GLY B 1 59 ? 3.092 14.359 13.102 1 94.56 59 GLY B O 1
ATOM 2837 N N . ASN B 1 60 ? 3.891 15.547 14.781 1 93.94 60 ASN B N 1
ATOM 2838 C CA . ASN B 1 60 ? 3.23 14.727 15.797 1 93.94 60 ASN B CA 1
ATOM 2839 C C . ASN B 1 60 ? 1.711 14.781 15.656 1 93.94 60 ASN B C 1
ATOM 2841 O O . ASN B 1 60 ? 1.035 13.758 15.789 1 93.94 60 ASN B O 1
ATOM 2845 N N . VAL B 1 61 ? 1.242 15.859 15.406 1 92.12 61 VAL B N 1
ATOM 2846 C CA . VAL B 1 61 ? -0.2 16.031 15.273 1 92.12 61 VAL B CA 1
ATOM 2847 C C . VAL B 1 61 ? -0.696 15.297 14.031 1 92.12 61 VAL B C 1
ATOM 2849 O O . VAL B 1 61 ? -1.743 14.648 14.062 1 92.12 61 VAL B O 1
ATOM 2852 N N . VAL B 1 62 ? -0.002 15.391 13.031 1 93.38 62 VAL B N 1
ATOM 2853 C CA . VAL B 1 62 ? -0.391 14.742 11.789 1 93.38 62 VAL B CA 1
ATOM 2854 C C . VAL B 1 62 ? -0.47 13.227 12 1 93.38 62 VAL B C 1
ATOM 2856 O O . VAL B 1 62 ? -1.438 12.586 11.586 1 93.38 62 VAL B O 1
ATOM 2859 N N . GLU B 1 63 ? 0.498 12.719 12.633 1 93.38 63 GLU B N 1
ATOM 2860 C CA . GLU B 1 63 ? 0.593 11.273 12.82 1 93.38 63 GLU B CA 1
ATOM 2861 C C . GLU B 1 63 ? -0.402 10.789 13.875 1 93.38 63 GLU B C 1
ATOM 2863 O O . GLU B 1 63 ? -1.046 9.75 13.688 1 93.38 63 GLU B O 1
ATOM 2868 N N . THR B 1 64 ? -0.663 11.57 14.945 1 92.25 64 THR B N 1
ATOM 2869 C CA . THR B 1 64 ? -1.396 11.047 16.094 1 92.25 64 THR B CA 1
ATOM 2870 C C . THR B 1 64 ? -2.844 11.523 16.078 1 92.25 64 THR B C 1
ATOM 2872 O O . THR B 1 64 ? -3.717 10.906 16.688 1 92.25 64 THR B O 1
ATOM 2875 N N . GLN B 1 65 ? -3.088 12.57 15.328 1 91.38 65 GLN B N 1
ATOM 2876 C CA . GLN B 1 65 ? -4.426 13.141 15.453 1 91.38 65 GLN B CA 1
ATOM 2877 C C . GLN B 1 65 ? -5.133 13.172 14.102 1 91.38 65 GLN B C 1
ATOM 2879 O O . GLN B 1 65 ? -6.355 13.016 14.031 1 91.38 65 GLN B O 1
ATOM 2884 N N . LEU B 1 66 ? -4.383 13.32 13.133 1 92.69 66 LEU B N 1
ATOM 2885 C CA . LEU B 1 66 ? -5.047 13.57 11.852 1 92.69 66 LEU B CA 1
ATOM 2886 C C . LEU B 1 66 ? -5.098 12.305 11.008 1 92.69 66 LEU B C 1
ATOM 2888 O O . LEU B 1 66 ? -6.145 11.969 10.453 1 92.69 66 LEU B O 1
ATOM 2892 N N . LEU B 1 67 ? -3.959 11.688 10.906 1 93.94 67 LEU B N 1
ATOM 2893 C CA . LEU B 1 67 ? -3.857 10.523 10.023 1 93.94 67 LEU B CA 1
ATOM 2894 C C . LEU B 1 67 ? -3.639 9.25 10.828 1 93.94 67 LEU B C 1
ATOM 2896 O O . LEU B 1 67 ? -2.645 8.547 10.633 1 93.94 67 LEU B O 1
ATOM 2900 N N . THR B 1 68 ? -4.656 8.898 11.57 1 92.81 68 THR B N 1
ATOM 2901 C CA . THR B 1 68 ? -4.602 7.703 12.406 1 92.81 68 THR B CA 1
ATOM 2902 C C . THR B 1 68 ? -5.199 6.504 11.68 1 92.81 68 THR B C 1
ATOM 2904 O O . THR B 1 68 ? -5.969 6.668 10.727 1 92.81 68 THR B O 1
ATOM 2907 N N . PRO B 1 69 ? -4.777 5.371 12.109 1 93.31 69 PRO B N 1
ATOM 2908 C CA . PRO B 1 69 ? -5.344 4.176 11.484 1 93.31 69 PRO B CA 1
ATOM 2909 C C . PRO B 1 69 ? -6.867 4.141 11.547 1 93.31 69 PRO B C 1
ATOM 2911 O O . PRO B 1 69 ? -7.52 3.641 10.625 1 93.31 69 PRO B O 1
ATOM 2914 N N . GLU B 1 70 ? -7.434 4.633 12.633 1 91.81 70 GLU B N 1
ATOM 2915 C CA . GLU B 1 70 ? -8.883 4.637 12.797 1 91.81 70 GLU B CA 1
ATOM 2916 C C . GLU B 1 70 ? -9.562 5.508 11.742 1 91.81 70 GLU B C 1
ATOM 2918 O O . GLU B 1 70 ? -10.453 5.047 11.023 1 91.81 70 GLU B O 1
ATOM 2923 N N . TYR B 1 71 ? -9.078 6.648 11.586 1 88.94 71 TYR B N 1
ATOM 2924 C CA . TYR B 1 71 ? -9.719 7.586 10.68 1 88.94 71 TYR B CA 1
ATOM 2925 C C . TYR B 1 71 ? -9.398 7.242 9.227 1 88.94 71 TYR B C 1
ATOM 2927 O O . TYR B 1 71 ? -10.266 7.34 8.352 1 88.94 71 TYR B O 1
ATOM 2935 N N . MET B 1 72 ? -8.188 6.871 9 1 92.88 72 MET B N 1
ATOM 2936 C CA . MET B 1 72 ? -7.809 6.465 7.652 1 92.88 72 MET B CA 1
ATOM 2937 C C . MET B 1 72 ? -8.578 5.219 7.223 1 92.88 72 MET B C 1
ATOM 2939 O O . MET B 1 72 ? -8.992 5.109 6.07 1 92.88 72 MET B O 1
ATOM 2943 N N . GLY B 1 73 ? -8.648 4.281 8.164 1 93.75 73 GLY B N 1
ATOM 2944 C CA . GLY B 1 73 ? -9.414 3.076 7.875 1 93.75 73 GLY B CA 1
ATOM 2945 C C . GLY B 1 73 ? -10.859 3.361 7.516 1 93.75 73 GLY B C 1
ATOM 2946 O O . GLY B 1 73 ? -11.398 2.76 6.586 1 93.75 73 GLY B O 1
ATOM 2947 N N . GLU B 1 74 ? -11.477 4.266 8.273 1 92.06 74 GLU B N 1
ATOM 2948 C CA . GLU B 1 74 ? -12.859 4.648 8.008 1 92.06 74 GLU B CA 1
ATOM 2949 C C . GLU B 1 74 ? -13.008 5.227 6.602 1 92.06 74 GLU B C 1
ATOM 2951 O O . GLU B 1 74 ? -13.984 4.934 5.906 1 92.06 74 GLU B O 1
ATOM 2956 N N . LYS B 1 75 ? -12.094 5.938 6.289 1 90.75 75 LYS B N 1
ATOM 295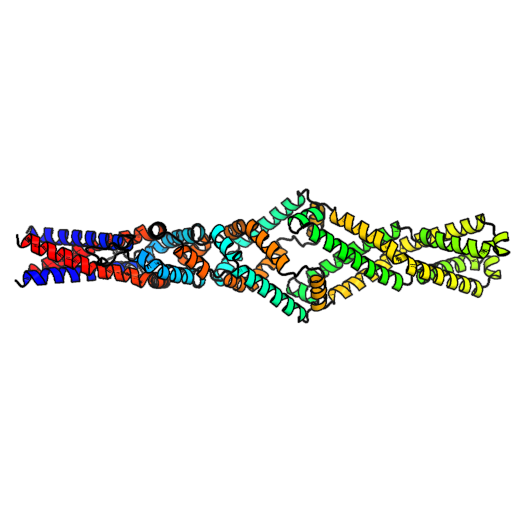7 C CA . LYS B 1 75 ? -12.156 6.566 4.973 1 90.75 75 LYS B CA 1
ATOM 2958 C C . LYS B 1 75 ? -11.914 5.543 3.863 1 90.75 75 LYS B C 1
ATOM 2960 O O . LYS B 1 75 ? -12.625 5.535 2.855 1 90.75 75 LYS B O 1
ATOM 2965 N N . LEU B 1 76 ? -10.938 4.727 4.062 1 94.12 76 LEU B N 1
ATOM 2966 C CA . LEU B 1 76 ? -10.555 3.75 3.051 1 94.12 76 LEU B CA 1
ATOM 2967 C C . LEU B 1 76 ? -11.617 2.672 2.896 1 94.12 76 LEU B C 1
ATOM 2969 O O . LEU B 1 76 ? -11.688 2.004 1.863 1 94.12 76 LEU B O 1
ATOM 2973 N N . LEU B 1 77 ? -12.391 2.512 3.939 1 95.88 77 LEU B N 1
ATOM 2974 C CA . LEU B 1 77 ? -13.398 1.463 3.918 1 95.88 77 LEU B CA 1
ATOM 2975 C C . LEU B 1 77 ? -14.797 2.061 3.801 1 95.88 77 LEU B C 1
ATOM 2977 O O . LEU B 1 77 ? -15.797 1.373 4.035 1 95.88 77 LEU B O 1
ATOM 2981 N N . SER B 1 78 ? -14.859 3.305 3.418 1 93.56 78 SER B N 1
ATOM 2982 C CA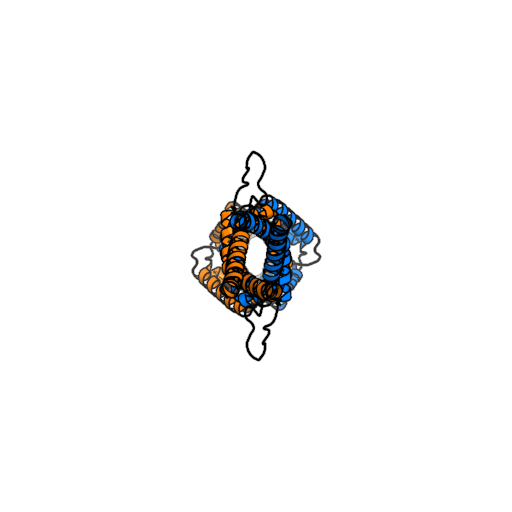 . SER B 1 78 ? -16.141 3.984 3.26 1 93.56 78 SER B CA 1
ATOM 2983 C C . SER B 1 78 ? -16.891 3.475 2.031 1 93.56 78 SER B C 1
ATOM 2985 O O . SER B 1 78 ? -16.312 2.768 1.198 1 93.56 78 SER B O 1
ATOM 2987 N N . GLU B 1 79 ? -18.156 3.801 1.886 1 95.38 79 GLU B N 1
ATOM 2988 C CA . GLU B 1 79 ? -18.969 3.418 0.738 1 95.38 79 GLU B CA 1
ATOM 2989 C C . GLU B 1 79 ? -18.438 4.031 -0.552 1 95.38 79 GLU B C 1
ATOM 2991 O O . GLU B 1 79 ? -18.469 3.393 -1.606 1 95.38 79 GLU B O 1
ATOM 2996 N N . GLU B 1 80 ? -18.016 5.234 -0.37 1 92.94 80 GLU B N 1
ATOM 2997 C CA . GLU B 1 80 ? -17.438 5.91 -1.525 1 92.94 80 GLU B CA 1
ATOM 2998 C C . GLU B 1 80 ? -16.172 5.195 -2.014 1 92.94 80 GLU B C 1
ATOM 3000 O O . GLU B 1 80 ? -15.992 5.004 -3.217 1 92.94 80 GLU B O 1
ATOM 3005 N N . SER B 1 81 ? -15.406 4.812 -1.085 1 93.56 81 SER B N 1
ATOM 3006 C CA . SER B 1 81 ? -14.188 4.09 -1.426 1 93.56 81 SER B CA 1
ATOM 3007 C C . SER B 1 81 ? -14.5 2.734 -2.051 1 93.56 81 SER B C 1
ATOM 3009 O O . SER B 1 81 ? -13.789 2.277 -2.945 1 93.56 81 SER B O 1
ATOM 3011 N N . GLU B 1 82 ? -15.492 2.082 -1.528 1 96.56 82 GLU B N 1
ATOM 3012 C CA . GLU B 1 82 ? -15.906 0.798 -2.088 1 96.56 82 GLU B CA 1
ATOM 3013 C C . GLU B 1 82 ? -16.297 0.935 -3.559 1 96.56 82 GLU B C 1
ATOM 3015 O O . GLU B 1 82 ? -15.859 0.14 -4.395 1 96.56 82 GLU B O 1
ATOM 3020 N N . LYS B 1 83 ? -17.109 1.895 -3.826 1 96.25 83 LYS B N 1
ATOM 3021 C CA . LYS B 1 83 ? -17.562 2.127 -5.195 1 96.25 83 LYS B CA 1
ATOM 3022 C C . LYS B 1 83 ? -16.375 2.449 -6.113 1 96.25 83 LYS B C 1
ATOM 3024 O O . LYS B 1 83 ? -16.297 1.938 -7.23 1 96.25 83 LYS B O 1
ATOM 3029 N N . GLU B 1 84 ? -15.531 3.297 -5.617 1 93.56 84 GLU B N 1
ATOM 3030 C CA . GLU B 1 84 ? -14.352 3.664 -6.402 1 93.56 84 GLU B CA 1
ATOM 3031 C C . GLU B 1 84 ? -13.445 2.459 -6.633 1 93.56 84 GLU B C 1
ATOM 3033 O O . GLU B 1 84 ? -12.914 2.281 -7.73 1 93.56 84 GLU B O 1
ATOM 3038 N N . PHE B 1 85 ? -13.289 1.712 -5.625 1 95 85 PHE B N 1
ATOM 3039 C CA . PHE B 1 85 ? -12.445 0.522 -5.711 1 95 85 PHE B CA 1
ATOM 3040 C C . PHE B 1 85 ? -12.992 -0.446 -6.758 1 95 85 PHE B C 1
ATOM 3042 O O . PHE B 1 85 ? -12.25 -0.902 -7.629 1 95 85 PHE B O 1
ATOM 3049 N N . LYS B 1 86 ? -14.203 -0.742 -6.625 1 96.81 86 LYS B N 1
ATOM 3050 C CA . LYS B 1 86 ? -14.828 -1.687 -7.547 1 96.81 86 LYS B CA 1
ATOM 3051 C C . LYS B 1 86 ? -14.766 -1.18 -8.984 1 96.81 86 LYS B C 1
ATOM 3053 O O . LYS B 1 86 ? -14.531 -1.956 -9.914 1 96.81 86 LYS B O 1
ATOM 3058 N N . SER B 1 87 ? -14.977 0.099 -9.117 1 95.69 87 SER B N 1
ATOM 3059 C CA . SER B 1 87 ? -14.875 0.696 -10.438 1 95.69 87 SER B CA 1
ATOM 3060 C C . SER B 1 87 ? -13.445 0.6 -10.984 1 95.69 87 SER B C 1
ATOM 3062 O O . SER B 1 87 ? -13.25 0.32 -12.164 1 95.69 87 SER B O 1
ATOM 3064 N N . HIS B 1 88 ? -12.508 0.823 -10.141 1 93.31 88 HIS B N 1
ATOM 3065 C CA . HIS B 1 88 ? -11.109 0.73 -10.539 1 93.31 88 HIS B CA 1
ATOM 3066 C C . HIS B 1 88 ? -10.75 -0.692 -10.953 1 93.31 88 HIS B C 1
ATOM 3068 O O . HIS B 1 88 ? -9.977 -0.894 -11.891 1 93.31 88 HIS B O 1
ATOM 3074 N N . ILE B 1 89 ? -11.219 -1.63 -10.195 1 95.5 89 ILE B N 1
ATOM 3075 C CA . ILE B 1 89 ? -10.961 -3.029 -10.523 1 95.5 89 ILE B CA 1
ATOM 3076 C C . ILE B 1 89 ? -11.547 -3.355 -11.898 1 95.5 89 ILE B C 1
ATOM 3078 O O . ILE B 1 89 ? -10.891 -3.996 -12.719 1 95.5 89 ILE B O 1
ATOM 3082 N N . GLN B 1 90 ? -12.742 -2.967 -12.109 1 95.12 90 GLN B N 1
ATOM 3083 C CA . GLN B 1 90 ? -13.391 -3.211 -13.398 1 95.12 90 GLN B CA 1
ATOM 3084 C C . GLN B 1 90 ? -12.617 -2.562 -14.539 1 95.12 90 GLN B C 1
ATOM 3086 O O . GLN B 1 90 ? -12.43 -3.17 -15.594 1 95.12 90 GLN B O 1
ATOM 3091 N N . ALA B 1 91 ? -12.234 -1.358 -14.312 1 94.69 91 ALA B N 1
ATOM 3092 C CA . ALA B 1 91 ? -11.461 -0.654 -15.328 1 94.69 91 ALA B CA 1
ATOM 3093 C C . ALA B 1 91 ? -10.125 -1.357 -15.586 1 94.69 91 ALA B C 1
ATOM 3095 O O . ALA B 1 91 ? -9.688 -1.465 -16.734 1 94.69 91 ALA B O 1
ATOM 3096 N N . TRP B 1 92 ? -9.539 -1.733 -14.555 1 93.62 92 TRP B N 1
ATOM 3097 C CA . TRP B 1 92 ? -8.266 -2.43 -14.672 1 93.62 92 TRP B CA 1
ATOM 3098 C C . TRP B 1 92 ? -8.422 -3.732 -15.445 1 93.62 92 TRP B C 1
ATOM 3100 O O . TRP B 1 92 ? -7.598 -4.055 -16.312 1 93.62 92 TRP B O 1
ATOM 3110 N N . VAL B 1 93 ? -9.406 -4.5 -15.133 1 95.56 93 VAL B N 1
ATOM 3111 C CA . VAL B 1 93 ? -9.68 -5.754 -15.82 1 95.56 93 VAL B CA 1
ATOM 3112 C C . VAL B 1 93 ? -9.906 -5.484 -17.312 1 95.56 93 VAL B C 1
ATOM 3114 O O . VAL B 1 93 ? -9.398 -6.211 -18.156 1 95.56 93 VAL B O 1
ATOM 3117 N N . GLU B 1 94 ? -10.641 -4.52 -17.609 1 94.88 94 GLU B N 1
ATOM 3118 C CA . GLU B 1 94 ? -10.898 -4.156 -19 1 94.88 94 GLU B CA 1
ATOM 3119 C C . GLU B 1 94 ? -9.609 -3.756 -19.719 1 94.88 94 GLU B C 1
ATOM 3121 O O . GLU B 1 94 ? -9.43 -4.055 -20.891 1 94.88 94 GLU B O 1
ATOM 3126 N N . GLU B 1 95 ? -8.82 -3.045 -19.031 1 94.88 95 GLU B N 1
ATOM 3127 C CA . GLU B 1 95 ? -7.527 -2.668 -19.594 1 94.88 95 GLU B CA 1
ATOM 3128 C C . GLU B 1 95 ? -6.676 -3.898 -19.891 1 94.88 95 GLU B C 1
ATOM 3130 O O . GLU B 1 95 ? -5.969 -3.945 -20.891 1 94.88 95 GLU B O 1
ATOM 3135 N N . GLN B 1 96 ? -6.688 -4.773 -18.969 1 94.44 96 GLN B N 1
ATOM 3136 C CA . GLN B 1 96 ? -5.934 -6.008 -19.172 1 94.44 96 GLN B CA 1
ATOM 3137 C C . GLN B 1 96 ? -6.449 -6.785 -20.375 1 94.44 96 GLN B C 1
ATOM 3139 O O . GLN B 1 96 ? -5.676 -7.434 -21.078 1 94.44 96 GLN B O 1
ATOM 3144 N N . LYS B 1 97 ? -7.707 -6.801 -20.594 1 94.88 97 LYS B N 1
ATOM 3145 C CA . LYS B 1 97 ? -8.328 -7.512 -21.703 1 94.88 97 LYS B CA 1
ATOM 3146 C C . LYS B 1 97 ? -7.918 -6.898 -23.047 1 94.88 97 LYS B C 1
ATOM 3148 O O . LYS B 1 97 ? -8.062 -7.535 -24.094 1 94.88 97 LYS B O 1
ATOM 3153 N N . GLN B 1 98 ? -7.383 -5.723 -22.984 1 94.62 98 GLN B N 1
ATOM 3154 C CA . GLN B 1 98 ? -6.977 -5.035 -24.203 1 94.62 98 GLN B CA 1
ATOM 3155 C C . GLN B 1 98 ? -5.457 -5.012 -24.344 1 94.62 98 GLN B C 1
ATOM 3157 O O . GLN B 1 98 ? -4.926 -4.492 -25.328 1 94.62 98 GLN B O 1
ATOM 3162 N N . SER B 1 99 ? -4.84 -5.562 -23.438 1 94.56 99 SER B N 1
ATOM 3163 C CA . SER B 1 99 ? -3.379 -5.547 -23.453 1 94.56 99 SER B CA 1
ATOM 3164 C C . SER B 1 99 ? -2.832 -6.379 -24.609 1 94.56 99 SER B C 1
ATOM 3166 O O . SER B 1 99 ? -3.42 -7.398 -24.969 1 94.56 99 SER B O 1
ATOM 3168 N N . GLU B 1 100 ? -1.688 -5.988 -25.141 1 94.06 100 GLU B N 1
ATOM 3169 C CA . GLU B 1 100 ? -1.021 -6.738 -26.203 1 94.06 100 GLU B CA 1
ATOM 3170 C C . GLU B 1 100 ? 0.139 -7.562 -25.641 1 94.06 100 GLU B C 1
ATOM 3172 O O . GLU B 1 100 ? 0.803 -8.289 -26.391 1 94.06 100 GLU B O 1
ATOM 3177 N N . ASP B 1 101 ? 0.262 -7.492 -24.406 1 94.88 101 ASP B N 1
ATOM 3178 C CA . ASP B 1 101 ? 1.38 -8.188 -23.766 1 94.88 101 ASP B CA 1
ATOM 3179 C C . ASP B 1 101 ? 1.083 -9.68 -23.609 1 94.88 101 ASP B C 1
ATOM 3181 O O . ASP B 1 101 ? -0.08 -10.086 -23.594 1 94.88 101 ASP B O 1
ATOM 3185 N N . THR B 1 102 ? 2.172 -10.422 -23.594 1 96.81 102 THR B N 1
ATOM 3186 C CA . THR B 1 102 ? 2.098 -11.82 -23.188 1 96.81 102 THR B CA 1
ATOM 3187 C C . THR B 1 102 ? 2.467 -11.969 -21.719 1 96.81 102 THR B C 1
ATOM 3189 O O . THR B 1 102 ? 2.92 -11.016 -21.078 1 96.81 102 THR B O 1
ATOM 3192 N N . LEU B 1 103 ? 2.234 -13.117 -21.188 1 95.75 103 LEU B N 1
ATOM 3193 C CA . LEU B 1 103 ? 2.611 -13.367 -19.797 1 95.75 103 LEU B CA 1
ATOM 3194 C C . LEU B 1 103 ? 4.098 -13.102 -19.578 1 95.75 103 LEU B C 1
ATOM 3196 O O . LEU B 1 103 ? 4.492 -12.516 -18.578 1 95.75 103 LEU B O 1
ATOM 3200 N N . HIS B 1 104 ? 4.891 -13.562 -20.516 1 95.75 104 HIS B N 1
ATOM 3201 C CA . HIS B 1 104 ? 6.332 -13.359 -20.422 1 95.75 104 HIS B CA 1
ATOM 3202 C C . HIS B 1 104 ? 6.684 -11.875 -20.453 1 95.75 104 HIS B C 1
ATOM 3204 O O . HIS B 1 104 ? 7.414 -11.398 -19.578 1 95.75 104 HIS B O 1
ATOM 3210 N N . SER B 1 105 ? 6.145 -11.188 -21.453 1 95.31 105 SER B N 1
ATOM 3211 C CA . SER B 1 105 ? 6.477 -9.773 -21.594 1 95.31 105 SER B CA 1
ATOM 3212 C C . SER B 1 105 ? 5.969 -8.961 -20.406 1 95.31 105 SER B C 1
ATOM 3214 O O . SER B 1 105 ? 6.617 -8 -19.984 1 95.31 105 SER B O 1
ATOM 3216 N N . ALA B 1 106 ? 4.828 -9.336 -19.875 1 93 106 ALA B N 1
ATOM 3217 C CA . ALA B 1 106 ? 4.281 -8.664 -18.703 1 93 106 ALA B CA 1
ATOM 3218 C C . ALA B 1 106 ? 5.168 -8.883 -17.484 1 93 106 ALA B C 1
ATOM 3220 O O . ALA B 1 106 ? 5.398 -7.961 -16.703 1 93 106 ALA B O 1
ATOM 3221 N N . ALA B 1 107 ? 5.637 -10.047 -17.328 1 92.81 107 ALA B N 1
ATOM 3222 C CA . ALA B 1 107 ? 6.512 -10.367 -16.219 1 92.81 107 ALA B CA 1
ATOM 3223 C C . ALA B 1 107 ? 7.844 -9.633 -16.312 1 92.81 107 ALA B C 1
ATOM 3225 O O . ALA B 1 107 ? 8.375 -9.148 -15.32 1 92.81 107 ALA B O 1
ATOM 3226 N N . VAL B 1 108 ? 8.297 -9.547 -17.516 1 92.06 108 VAL B N 1
ATOM 3227 C CA . VAL B 1 108 ? 9.578 -8.906 -17.766 1 92.06 108 VAL B CA 1
ATOM 3228 C C . VAL B 1 108 ? 9.492 -7.418 -17.453 1 92.06 108 VAL B C 1
ATOM 3230 O O . VAL B 1 108 ? 10.461 -6.809 -17 1 92.06 108 VAL B O 1
ATOM 3233 N N . LYS B 1 109 ? 8.297 -6.879 -17.672 1 87.81 109 LYS B N 1
ATOM 3234 C CA . LYS B 1 109 ? 8.086 -5.461 -17.391 1 87.81 109 LYS B CA 1
ATOM 3235 C C . LYS B 1 109 ? 8.172 -5.184 -15.891 1 87.81 109 LYS B C 1
ATOM 3237 O O . LYS B 1 109 ? 8.516 -4.07 -15.477 1 87.81 109 LYS B O 1
ATOM 3242 N N . ILE B 1 110 ? 7.91 -6.199 -15.125 1 85.44 110 ILE B N 1
ATOM 3243 C CA . ILE B 1 110 ? 7.898 -6.043 -13.672 1 85.44 110 ILE B CA 1
ATOM 3244 C C . ILE B 1 110 ? 9.234 -6.492 -13.094 1 85.44 110 ILE B C 1
ATOM 3246 O O . ILE B 1 110 ? 9.781 -5.84 -12.203 1 85.44 110 ILE B O 1
ATOM 3250 N N . VAL B 1 111 ? 9.641 -7.578 -13.641 1 86.94 111 VAL B N 1
ATOM 3251 C CA . VAL B 1 111 ? 10.875 -8.203 -13.172 1 86.94 111 VAL B CA 1
ATOM 3252 C C . VAL B 1 111 ? 11.891 -8.258 -14.312 1 86.94 111 VAL B C 1
ATOM 3254 O O . VAL B 1 111 ? 11.516 -8.266 -15.484 1 86.94 111 VAL B O 1
ATOM 3257 N N . GLU B 1 112 ? 13.125 -8.32 -14.008 1 85.62 112 GLU B N 1
ATOM 3258 C CA . GLU B 1 112 ? 14.164 -8.43 -15.031 1 85.62 112 GLU B CA 1
ATOM 3259 C C . GLU B 1 112 ? 14.023 -9.719 -15.828 1 85.62 112 GLU B C 1
ATOM 3261 O O . GLU B 1 112 ? 13.688 -10.766 -15.266 1 85.62 112 GLU B O 1
ATOM 3266 N N . GLU B 1 113 ? 14.312 -9.555 -17.109 1 91.25 113 GLU B N 1
ATOM 3267 C CA . GLU B 1 113 ? 14.148 -10.672 -18.047 1 91.25 113 GLU B CA 1
ATOM 3268 C C . GLU B 1 113 ? 14.938 -11.891 -17.578 1 91.25 113 GLU B C 1
ATOM 3270 O O . GLU B 1 113 ? 14.43 -13.016 -17.625 1 91.25 113 GLU B O 1
ATOM 3275 N N . GLU B 1 114 ? 16.109 -11.656 -17.078 1 90.25 114 GLU B N 1
ATOM 3276 C CA . GLU B 1 114 ? 16.953 -12.758 -16.656 1 90.25 114 GLU B CA 1
ATOM 3277 C C . GLU B 1 114 ? 16.328 -13.531 -15.5 1 90.25 114 GLU B C 1
ATOM 3279 O O . GLU B 1 114 ? 16.406 -14.766 -15.461 1 90.25 114 GLU B O 1
ATOM 3284 N N . LYS B 1 115 ? 15.75 -12.867 -14.648 1 89 115 LYS B N 1
ATOM 3285 C CA . LYS B 1 115 ? 15.133 -13.508 -13.484 1 89 115 LYS B CA 1
ATOM 3286 C C . LYS B 1 115 ? 13.883 -14.281 -13.891 1 89 115 LYS B C 1
ATOM 3288 O O . LYS B 1 115 ? 13.594 -15.344 -13.32 1 89 115 LYS B O 1
ATOM 3293 N N . VAL B 1 116 ? 13.164 -13.727 -14.828 1 91.69 116 VAL B N 1
ATOM 3294 C CA . VAL B 1 116 ? 11.977 -14.406 -15.328 1 91.69 116 VAL B CA 1
ATOM 3295 C C . VAL B 1 116 ? 12.375 -15.711 -16.016 1 91.69 116 VAL B C 1
ATOM 3297 O O . VAL B 1 116 ? 11.781 -16.75 -15.758 1 91.69 116 VAL B O 1
ATOM 3300 N N . ASP B 1 117 ? 13.375 -15.625 -16.812 1 94.06 117 ASP B N 1
ATOM 3301 C CA . ASP B 1 117 ? 13.836 -16.797 -17.547 1 94.06 117 ASP B CA 1
ATOM 3302 C C . ASP B 1 117 ? 14.406 -17.844 -16.609 1 94.06 117 ASP B C 1
ATOM 3304 O O . ASP B 1 117 ? 14.172 -19.047 -16.797 1 94.06 117 ASP B O 1
ATOM 3308 N N . ASP B 1 118 ? 15.148 -17.391 -15.656 1 91.94 118 ASP B N 1
ATOM 3309 C CA . ASP B 1 118 ? 15.727 -18.312 -14.68 1 91.94 118 ASP B CA 1
ATOM 3310 C C . ASP B 1 118 ? 14.633 -19.016 -13.883 1 91.94 118 ASP B C 1
ATOM 3312 O O . ASP B 1 118 ? 14.742 -20.219 -13.609 1 91.94 118 ASP B O 1
ATOM 3316 N N . PHE B 1 119 ? 13.703 -18.281 -13.57 1 92.44 119 PHE B N 1
ATOM 3317 C CA . PHE B 1 119 ? 12.586 -18.875 -12.828 1 92.44 119 PHE B CA 1
ATOM 3318 C C . PHE B 1 119 ? 11.867 -19.906 -13.672 1 92.44 119 PHE B C 1
ATOM 3320 O O . PHE B 1 119 ? 11.578 -21.016 -13.203 1 92.44 119 PHE B O 1
ATOM 3327 N N . ALA B 1 120 ? 11.547 -19.578 -14.875 1 93.62 120 ALA B N 1
ATOM 3328 C CA . ALA B 1 120 ? 10.875 -20.5 -15.781 1 93.62 120 ALA B CA 1
ATOM 3329 C C . ALA B 1 120 ? 11.68 -21.781 -15.961 1 93.62 120 ALA B C 1
ATOM 3331 O O . ALA B 1 120 ? 11.125 -22.891 -15.898 1 93.62 120 ALA B O 1
ATOM 3332 N N . ALA B 1 121 ? 12.945 -21.625 -16.156 1 94.25 121 ALA B N 1
ATOM 3333 C CA . ALA B 1 121 ? 13.82 -22.781 -16.359 1 94.25 121 ALA B CA 1
ATOM 3334 C C . ALA B 1 121 ? 13.852 -23.672 -15.117 1 94.25 121 ALA B C 1
ATOM 3336 O O . ALA B 1 121 ? 13.828 -24.906 -15.227 1 94.25 121 ALA B O 1
ATOM 3337 N N . SER B 1 122 ? 13.914 -23.062 -14.055 1 93.38 122 SER B N 1
ATOM 3338 C CA . SER B 1 122 ? 13.969 -23.812 -12.805 1 93.38 122 SER B CA 1
ATOM 3339 C C . SER B 1 122 ? 12.672 -24.562 -12.555 1 93.38 122 SER B C 1
ATOM 3341 O O . SER B 1 122 ? 12.688 -25.719 -12.125 1 93.38 122 SER B O 1
ATOM 3343 N N . VAL B 1 123 ? 11.617 -23.922 -12.789 1 93.06 123 VAL B N 1
ATOM 3344 C CA . VAL B 1 123 ? 10.312 -24.547 -12.602 1 93.06 123 VAL B CA 1
ATOM 3345 C C . VAL B 1 123 ? 10.141 -25.703 -13.594 1 93.06 123 VAL B C 1
ATOM 3347 O O . VAL B 1 123 ? 9.578 -26.734 -13.258 1 93.06 123 VAL B O 1
ATOM 3350 N N . GLU B 1 124 ? 10.578 -25.469 -14.805 1 95.44 124 GLU B N 1
ATOM 3351 C CA . GLU B 1 124 ? 10.531 -26.531 -15.82 1 95.44 124 GLU B CA 1
ATOM 3352 C C . GLU B 1 124 ? 11.266 -27.781 -15.352 1 95.44 124 GLU B C 1
ATOM 3354 O O . GLU B 1 124 ? 10.766 -28.891 -15.5 1 95.44 124 GLU B O 1
ATOM 3359 N N . GLU B 1 125 ? 12.445 -27.531 -14.844 1 94.5 125 GLU B N 1
ATOM 3360 C CA . GLU B 1 125 ? 13.25 -28.641 -14.359 1 94.5 125 GLU B CA 1
ATOM 3361 C C . GLU B 1 125 ? 12.555 -29.375 -13.219 1 94.5 125 GLU B C 1
ATOM 3363 O O . GLU B 1 125 ? 12.469 -30.609 -13.227 1 94.5 125 GLU B O 1
ATOM 3368 N N . ASP B 1 126 ? 12.039 -28.672 -12.289 1 92.44 126 ASP B N 1
ATOM 3369 C CA . ASP B 1 126 ? 11.359 -29.266 -11.133 1 92.44 126 ASP B CA 1
ATOM 3370 C C . ASP B 1 126 ? 10.117 -30.031 -11.562 1 92.44 126 ASP B C 1
ATOM 3372 O O . ASP B 1 126 ? 9.844 -31.125 -11.062 1 92.44 126 ASP B O 1
ATOM 3376 N N . LEU B 1 127 ? 9.398 -29.438 -12.445 1 92.94 127 LEU B N 1
ATOM 3377 C CA . LEU B 1 127 ? 8.172 -30.078 -12.922 1 92.94 127 LEU B CA 1
ATOM 3378 C C . LEU B 1 127 ? 8.492 -31.344 -13.711 1 92.94 127 LEU B C 1
ATOM 3380 O O . LEU B 1 127 ? 7.766 -32.344 -13.617 1 92.94 127 LEU B O 1
ATOM 3384 N N . THR B 1 128 ? 9.5 -31.25 -14.562 1 94.62 128 THR B N 1
ATOM 3385 C CA . THR B 1 128 ? 9.938 -32.406 -15.312 1 94.62 128 THR B CA 1
ATOM 3386 C C . THR B 1 128 ? 10.281 -33.562 -14.375 1 94.62 128 THR B C 1
ATOM 3388 O O . THR B 1 128 ? 9.836 -34.719 -14.586 1 94.62 128 THR B O 1
ATOM 3391 N N . ASP B 1 129 ? 11.062 -33.25 -13.344 1 93.38 129 ASP B N 1
ATOM 3392 C CA . ASP B 1 129 ? 11.461 -34.281 -12.375 1 93.38 129 ASP B CA 1
ATOM 3393 C C . ASP B 1 129 ? 10.25 -34.844 -11.633 1 93.38 129 ASP B C 1
ATOM 3395 O O . ASP B 1 129 ? 10.117 -36.062 -11.484 1 93.38 129 ASP B O 1
ATOM 3399 N N . PHE B 1 130 ? 9.43 -34 -11.273 1 91 130 PHE B N 1
ATOM 3400 C CA . PHE B 1 130 ? 8.242 -34.375 -10.523 1 91 130 PHE B CA 1
ATOM 3401 C C . PHE B 1 130 ? 7.344 -35.281 -11.367 1 91 130 PHE B C 1
ATOM 3403 O O . PHE B 1 130 ? 6.953 -36.375 -10.93 1 91 130 PHE B O 1
ATOM 3410 N N . LEU B 1 131 ? 7.051 -34.875 -12.562 1 90.75 131 LEU B N 1
ATOM 3411 C CA . LEU B 1 131 ? 6.168 -35.625 -13.445 1 90.75 131 LEU B CA 1
ATOM 3412 C C . LEU B 1 131 ? 6.801 -36.969 -13.852 1 90.75 131 LEU B C 1
ATOM 3414 O O . LEU B 1 131 ? 6.113 -37.969 -13.977 1 90.75 131 LEU B O 1
ATOM 3418 N N . SER B 1 132 ? 8.086 -36.969 -14.148 1 91.44 132 SER B N 1
ATOM 3419 C CA . SER B 1 132 ? 8.781 -38.188 -14.508 1 91.44 132 SER B CA 1
ATOM 3420 C C . SER B 1 132 ? 8.672 -39.219 -13.391 1 91.44 132 SER B C 1
ATOM 3422 O O . SER B 1 132 ? 8.406 -40.406 -13.656 1 91.44 132 SER B O 1
ATOM 3424 N N . GLU B 1 133 ? 8.875 -38.75 -12.242 1 89.5 133 GLU B N 1
ATOM 3425 C CA . GLU B 1 133 ? 8.781 -39.656 -11.094 1 89.5 133 GLU B CA 1
ATOM 3426 C C . GLU B 1 133 ? 7.375 -40.219 -10.953 1 89.5 133 GLU B C 1
ATOM 3428 O O . GLU B 1 133 ? 7.207 -41.406 -10.648 1 89.5 133 GLU B O 1
ATOM 3433 N N . LYS B 1 134 ? 6.418 -39.438 -11.164 1 87.19 134 LYS B N 1
ATOM 3434 C CA . LYS B 1 134 ? 5.031 -39.875 -11.031 1 87.19 134 LYS B CA 1
ATOM 3435 C C . LYS B 1 134 ? 4.664 -40.875 -12.125 1 87.19 134 LYS B C 1
ATOM 3437 O O . LYS B 1 134 ? 3.969 -41.844 -11.875 1 87.19 134 LYS B O 1
ATOM 3442 N N . VAL B 1 135 ? 5.066 -40.625 -13.328 1 84.56 135 VAL B N 1
ATOM 3443 C CA . VAL B 1 135 ? 4.766 -41.5 -14.461 1 84.56 135 VAL B CA 1
ATOM 3444 C C . VAL B 1 135 ? 5.426 -42.844 -14.25 1 84.56 135 VAL B C 1
ATOM 3446 O O . VAL B 1 135 ? 4.809 -43.875 -14.492 1 84.56 135 VAL B O 1
ATOM 3449 N N . ILE B 1 136 ? 6.652 -42.812 -13.836 1 85.12 136 ILE B N 1
ATOM 3450 C CA . ILE B 1 136 ? 7.383 -44.062 -13.602 1 85.12 136 ILE B CA 1
ATOM 3451 C C . ILE B 1 136 ? 6.719 -44.844 -12.477 1 85.12 136 ILE B C 1
ATOM 3453 O O . ILE B 1 136 ? 6.562 -46.062 -12.57 1 85.12 136 ILE B O 1
ATOM 3457 N N . ALA B 1 137 ? 6.293 -44.125 -11.523 1 84.06 137 ALA B N 1
ATOM 3458 C 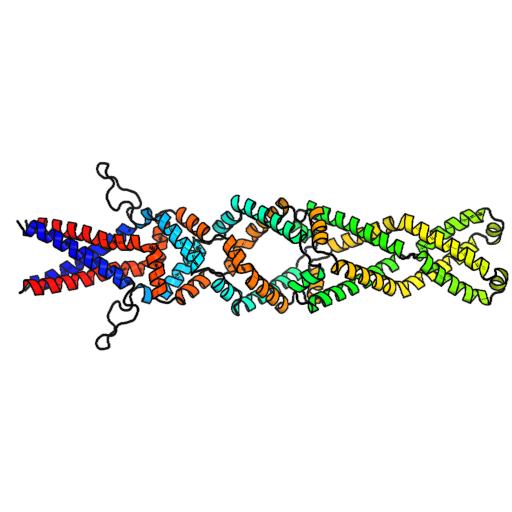CA . ALA B 1 137 ? 5.688 -44.75 -10.352 1 84.06 137 ALA B CA 1
ATOM 3459 C C . ALA B 1 137 ? 4.34 -45.375 -10.703 1 84.06 137 ALA B C 1
ATOM 3461 O O . ALA B 1 137 ? 3.895 -46.344 -10.055 1 84.06 137 ALA B O 1
ATOM 3462 N N . MET B 1 138 ? 3.652 -44.938 -11.688 1 79.38 138 MET B N 1
ATOM 3463 C CA . MET B 1 138 ? 2.352 -45.438 -12.109 1 79.38 138 MET B CA 1
ATOM 3464 C C . MET B 1 138 ? 2.492 -46.812 -12.766 1 79.38 138 MET B C 1
ATOM 3466 O O . MET B 1 138 ? 1.502 -47.531 -12.93 1 79.38 138 MET B O 1
ATOM 3470 N N . GLU B 1 139 ? 3.689 -47.25 -13.117 1 77.62 139 GLU B N 1
ATOM 3471 C CA . GLU B 1 139 ? 3.938 -48.531 -13.773 1 77.62 139 GLU B CA 1
ATOM 3472 C C . GLU B 1 139 ? 3.01 -48.719 -14.969 1 77.62 139 GLU B C 1
ATOM 3474 O O . GLU B 1 139 ? 2.246 -49.688 -15.023 1 77.62 139 GLU B O 1
ATOM 3479 N N . PRO B 1 140 ? 3.203 -47.875 -15.977 1 76.31 140 PRO B N 1
ATOM 3480 C CA . PRO B 1 140 ? 2.297 -47.938 -17.125 1 76.31 140 PRO B CA 1
ATOM 3481 C C . PRO B 1 140 ? 2.348 -49.281 -17.859 1 76.31 140 PRO B C 1
ATOM 3483 O O . PRO B 1 140 ? 1.351 -49.688 -18.453 1 76.31 140 PRO B O 1
ATOM 3486 N N . GLY B 1 141 ? 3.514 -49.906 -17.828 1 75.12 141 GLY B N 1
ATOM 3487 C CA . GLY B 1 141 ? 3.617 -51.219 -18.453 1 75.12 141 GLY B CA 1
ATOM 3488 C C . GLY B 1 141 ? 2.609 -52.219 -17.906 1 75.12 141 GLY B C 1
ATOM 3489 O O . GLY B 1 141 ? 2 -52.969 -18.672 1 75.12 141 GLY B O 1
ATOM 3490 N N . LYS B 1 142 ? 2.496 -52.219 -16.656 1 77.38 142 LYS B N 1
ATOM 3491 C CA . LYS B 1 142 ? 1.547 -53.125 -16.016 1 77.38 142 LYS B CA 1
ATOM 3492 C C . LYS B 1 142 ? 0.118 -52.844 -16.453 1 77.38 142 LYS B C 1
ATOM 3494 O O . LYS B 1 142 ? -0.654 -53.75 -16.75 1 77.38 142 LYS B O 1
ATOM 3499 N N . LEU B 1 143 ? -0.173 -51.594 -16.547 1 74.31 143 LEU B N 1
ATOM 3500 C CA . LEU B 1 143 ? -1.521 -51.188 -16.922 1 74.31 143 LEU B CA 1
ATOM 3501 C C . LEU B 1 143 ? -1.82 -51.562 -18.375 1 74.31 143 LEU B C 1
ATOM 3503 O O . LEU B 1 143 ? -2.912 -52.062 -18.688 1 74.31 143 LEU B O 1
ATOM 3507 N N . ILE B 1 144 ? -0.885 -51.469 -19.219 1 72.12 144 ILE B N 1
ATOM 3508 C CA . ILE B 1 144 ? -1.04 -51.719 -20.641 1 72.12 144 ILE B CA 1
ATOM 3509 C C . ILE B 1 144 ? -1.133 -53.219 -20.891 1 72.12 144 ILE B C 1
ATOM 3511 O O . ILE B 1 144 ? -2.02 -53.688 -21.609 1 72.12 144 ILE B O 1
ATOM 3515 N N . VAL B 1 145 ? -0.234 -53.938 -20.25 1 73.25 145 VAL B N 1
ATOM 3516 C CA . VAL B 1 145 ? -0.15 -55.375 -20.484 1 73.25 145 VAL B CA 1
ATOM 3517 C C . VAL B 1 145 ? -1.395 -56.062 -19.922 1 73.25 145 VAL B C 1
ATOM 3519 O O . VAL B 1 145 ? -1.918 -57 -20.531 1 73.25 145 VAL B O 1
ATOM 3522 N N . ASP B 1 146 ? -1.792 -55.656 -18.766 1 73.44 146 ASP B N 1
ATOM 3523 C CA . ASP B 1 146 ? -2.984 -56.25 -18.172 1 73.44 146 ASP B CA 1
ATOM 3524 C C . ASP B 1 146 ? -4.176 -56.156 -19.109 1 73.44 146 ASP B C 1
ATOM 3526 O O . ASP B 1 146 ? -4.914 -57.125 -19.297 1 73.44 146 ASP B O 1
ATOM 3530 N N . LYS B 1 147 ? -4.254 -55.156 -19.75 1 70.19 147 LYS B N 1
ATOM 3531 C CA . LYS B 1 147 ? -5.402 -54.969 -20.625 1 70.19 147 LYS B CA 1
ATOM 3532 C C . LYS B 1 147 ? -5.215 -55.688 -21.953 1 70.19 147 LYS B C 1
ATOM 3534 O O . LYS B 1 147 ? -6.16 -56.281 -22.469 1 70.19 147 LYS B O 1
ATOM 3539 N N . VAL B 1 148 ? -4.031 -55.688 -22.516 1 67 148 VAL B N 1
ATOM 3540 C CA . VAL B 1 148 ? -3.744 -56.344 -23.781 1 67 148 VAL B CA 1
ATOM 3541 C C . VAL B 1 148 ? -3.893 -57.844 -23.625 1 67 148 VAL B C 1
ATOM 3543 O O . VAL B 1 148 ? -4.441 -58.531 -24.5 1 67 148 VAL B O 1
ATOM 3546 N N . VAL B 1 149 ? -3.402 -58.25 -22.5 1 69.69 149 VAL B N 1
ATOM 3547 C CA . VAL B 1 149 ? -3.5 -59.688 -22.234 1 69.69 149 VAL B CA 1
ATOM 3548 C C . VAL B 1 149 ? -4.965 -60.094 -22.078 1 69.69 149 VAL B C 1
ATOM 3550 O O . VAL B 1 149 ? -5.387 -61.125 -22.578 1 69.69 149 VAL B O 1
ATOM 3553 N N . GLN B 1 150 ? -5.625 -59.25 -21.406 1 71.19 150 GLN B N 1
ATOM 3554 C CA . GLN B 1 150 ? -7.047 -59.531 -21.234 1 71.19 150 GLN B CA 1
ATOM 3555 C C . GLN B 1 150 ? -7.766 -59.594 -22.578 1 71.19 150 GLN B C 1
ATOM 3557 O O . GLN B 1 150 ? -8.594 -60.469 -22.812 1 71.19 150 GLN B O 1
ATOM 3562 N N . GLU B 1 151 ? -7.43 -58.75 -23.453 1 67.62 151 GLU B N 1
ATOM 3563 C CA . GLU B 1 151 ? -8.062 -58.688 -24.766 1 67.62 151 GLU B CA 1
ATOM 3564 C C . GLU B 1 151 ? -7.594 -59.875 -25.641 1 67.62 151 GLU B C 1
ATOM 3566 O O . GLU B 1 151 ? -8.383 -60.438 -26.391 1 67.62 151 GLU B O 1
ATOM 3571 N N . ALA B 1 152 ? -6.324 -60.094 -25.547 1 64.06 152 ALA B N 1
ATOM 3572 C CA . ALA B 1 152 ? -5.77 -61.219 -26.297 1 64.06 152 ALA B CA 1
ATOM 3573 C C . ALA B 1 152 ? -6.359 -62.531 -25.828 1 64.06 152 ALA B C 1
ATOM 3575 O O . ALA B 1 152 ? -6.691 -63.406 -26.641 1 64.06 152 ALA B O 1
ATOM 3576 N N . GLN B 1 153 ? -6.387 -62.688 -24.531 1 65.94 153 GLN B N 1
ATOM 3577 C CA . GLN B 1 153 ? -6.969 -63.906 -23.984 1 65.94 153 GLN B CA 1
ATOM 3578 C C . GLN B 1 153 ? -8.406 -64.062 -24.453 1 65.94 153 GLN B C 1
ATOM 3580 O O . GLN B 1 153 ? -8.836 -65.188 -24.75 1 65.94 153 GLN B O 1
ATOM 3585 N N . ARG B 1 154 ? -9.102 -63 -24.516 1 69.62 154 ARG B N 1
ATOM 3586 C CA . ARG B 1 154 ? -10.492 -63.062 -24.969 1 69.62 154 ARG B CA 1
ATOM 3587 C C . ARG B 1 154 ? -10.586 -63.438 -26.438 1 69.62 154 ARG B C 1
ATOM 3589 O O . ARG B 1 154 ? -11.43 -64.25 -26.828 1 69.62 154 ARG B O 1
ATOM 3596 N N . LYS B 1 155 ? -9.695 -62.875 -27.219 1 66 155 LYS B N 1
ATOM 3597 C CA . LYS B 1 155 ? -9.75 -63.094 -28.672 1 66 155 LYS B CA 1
ATOM 3598 C C . LYS B 1 155 ? -9.164 -64.5 -29.031 1 66 155 LYS B C 1
ATOM 3600 O O . LYS B 1 155 ? -9.641 -65.125 -29.953 1 66 155 LYS B O 1
ATOM 3605 N N . LEU B 1 156 ? -8.102 -64.875 -28.234 1 60.47 156 LEU B N 1
ATOM 3606 C CA . LEU B 1 156 ? -7.434 -66.125 -28.562 1 60.47 156 LEU B CA 1
ATOM 3607 C C . LEU B 1 156 ? -8.094 -67.312 -27.844 1 60.47 156 LEU B C 1
ATOM 3609 O O . LEU B 1 156 ? -7.855 -68.438 -28.188 1 60.47 156 LEU B O 1
ATOM 3613 N N . ALA B 1 157 ? -8.758 -67 -26.781 1 60.81 157 ALA B N 1
ATOM 3614 C CA . ALA B 1 157 ? -9.414 -68.062 -26.031 1 60.81 157 ALA B CA 1
ATOM 3615 C C . ALA B 1 157 ? -10.172 -69 -26.969 1 60.81 157 ALA B C 1
ATOM 3617 O O . ALA B 1 157 ? -10.211 -70.25 -26.75 1 60.81 157 ALA B O 1
ATOM 3618 N N . ASP B 1 158 ? -10.648 -68.375 -28.078 1 60.06 158 ASP B N 1
ATOM 3619 C CA . ASP B 1 158 ? -11.453 -69.25 -28.938 1 60.06 158 ASP B CA 1
ATOM 3620 C C . ASP B 1 158 ? -10.664 -69.688 -30.172 1 60.06 158 ASP B C 1
ATOM 3622 O O . ASP B 1 158 ? -11.18 -70.375 -31.031 1 60.06 158 ASP B O 1
ATOM 3626 N N . SER B 1 159 ? -9.445 -69.188 -30.25 1 58.12 159 SER B N 1
ATOM 3627 C CA . SER B 1 159 ? -8.688 -69.5 -31.453 1 58.12 159 SER B CA 1
ATOM 3628 C C . SER B 1 159 ? -7.773 -70.688 -31.203 1 58.12 159 SER B C 1
ATOM 3630 O O . SER B 1 159 ? -7.43 -71 -30.047 1 58.12 159 SER B O 1
ATOM 3632 N N . MET B 1 160 ? -7.512 -71.625 -32.25 1 60.97 160 MET B N 1
ATOM 3633 C CA . MET B 1 160 ? -6.629 -72.75 -32.219 1 60.97 160 MET B CA 1
ATOM 3634 C C . MET B 1 160 ? -5.266 -72.438 -31.641 1 60.97 160 MET B C 1
ATOM 3636 O O . MET B 1 160 ? -4.656 -73.188 -30.922 1 60.97 160 MET B O 1
ATOM 3640 N N . PHE B 1 161 ? -4.828 -71.25 -31.891 1 59.16 161 PHE B N 1
ATOM 3641 C CA . PHE B 1 161 ? -3.537 -70.75 -31.453 1 59.16 161 PHE B CA 1
ATOM 3642 C C . PHE B 1 161 ? -3.539 -70.5 -29.938 1 59.16 161 PHE B C 1
ATOM 3644 O O . PHE B 1 161 ? -2.562 -70.812 -29.266 1 59.16 161 PHE B O 1
ATOM 3651 N N . GLY B 1 162 ? -4.59 -69.938 -29.406 1 60.69 162 GLY B N 1
ATOM 3652 C CA . GLY B 1 162 ? -4.754 -69.688 -27.984 1 60.69 162 GLY B CA 1
ATOM 3653 C C . GLY B 1 162 ? -4.75 -71 -27.156 1 60.69 162 GLY B C 1
ATOM 3654 O O . GLY B 1 162 ? -4.172 -71 -26.078 1 60.69 162 GLY B O 1
ATOM 3655 N N . MET B 1 163 ? -5.316 -72 -27.766 1 59.75 163 MET B N 1
ATOM 3656 C CA . MET B 1 163 ? -5.371 -73.312 -27.141 1 59.75 163 MET B CA 1
ATOM 3657 C C . MET B 1 163 ? -3.992 -73.938 -27.125 1 59.75 163 MET B C 1
ATOM 3659 O O . MET B 1 163 ? -3.67 -74.688 -26.203 1 59.75 163 MET B O 1
ATOM 3663 N N . MET B 1 164 ? -3.229 -73.625 -28.188 1 60.47 164 MET B N 1
ATOM 3664 C CA . MET B 1 164 ? -1.901 -74.25 -28.297 1 60.47 164 MET B CA 1
ATOM 3665 C C . MET B 1 164 ? -0.915 -73.562 -27.359 1 60.47 164 MET B C 1
ATOM 3667 O O . MET B 1 164 ? -0.066 -74.188 -26.75 1 60.47 164 MET B O 1
ATOM 3671 N N . LEU B 1 165 ? -0.914 -72.25 -27.312 1 61.78 165 LEU B N 1
ATOM 3672 C CA . LEU B 1 165 ? 0.072 -71.438 -26.578 1 61.78 165 LEU B CA 1
ATOM 3673 C C . LEU B 1 165 ? -0.219 -71.5 -25.078 1 61.78 165 LEU B C 1
ATOM 3675 O O . LEU B 1 165 ? 0.696 -71.375 -24.266 1 61.78 165 LEU B O 1
ATOM 3679 N N . GLY B 1 166 ? -1.304 -72.062 -24.594 1 60.56 166 GLY B N 1
ATOM 3680 C CA . GLY B 1 166 ? -1.731 -72.188 -23.203 1 60.56 166 GLY B CA 1
ATOM 3681 C C . GLY B 1 166 ? -1.688 -70.875 -22.453 1 60.56 166 GLY B C 1
ATOM 3682 O O . GLY B 1 166 ? -1.03 -69.938 -22.891 1 60.56 166 GLY B O 1
ATOM 3683 N N . GLY B 1 167 ? -2.375 -70.562 -21.391 1 62.44 167 GLY B N 1
ATOM 3684 C CA . GLY B 1 167 ? -2.477 -69.438 -20.531 1 62.44 167 GLY B CA 1
ATOM 3685 C C . GLY B 1 167 ? -1.154 -69 -19.891 1 62.44 167 GLY B C 1
ATOM 3686 O O . GLY B 1 167 ? -0.866 -67.812 -19.734 1 62.44 167 GLY B O 1
ATOM 3687 N N . SER B 1 168 ? -0.307 -70 -19.688 1 69.38 168 SER B N 1
ATOM 3688 C CA . SER B 1 168 ? 0.968 -69.75 -19.016 1 69.38 168 SER B CA 1
ATOM 3689 C C . SER B 1 168 ? 1.976 -69.125 -19.938 1 69.38 168 SER B C 1
ATOM 3691 O O . SER B 1 168 ? 2.74 -68.25 -19.5 1 69.38 168 SER B O 1
ATOM 3693 N N . PHE B 1 169 ? 2.029 -69.438 -21.156 1 64.31 169 PHE B N 1
ATOM 3694 C CA . PHE B 1 169 ? 2.943 -68.812 -22.109 1 64.31 169 PHE B CA 1
ATOM 3695 C C . PHE B 1 169 ? 2.584 -67.375 -22.359 1 64.31 169 PHE B C 1
ATOM 3697 O O . PHE B 1 169 ? 3.463 -66.5 -22.391 1 64.31 169 PHE B O 1
ATOM 3704 N N . ILE B 1 170 ? 1.373 -67.125 -22.484 1 68.94 170 ILE B N 1
ATOM 3705 C CA . ILE B 1 170 ? 0.892 -65.75 -22.703 1 68.94 170 ILE B CA 1
ATOM 3706 C C . ILE B 1 170 ? 1.267 -64.875 -21.516 1 68.94 170 ILE B C 1
ATOM 3708 O O . ILE B 1 170 ? 1.678 -63.719 -21.672 1 68.94 170 ILE B O 1
ATOM 3712 N N . GLU B 1 171 ? 1.152 -65.5 -20.344 1 72.75 171 GLU B N 1
ATOM 3713 C CA . GLU B 1 171 ? 1.496 -64.75 -19.125 1 72.75 171 GLU B CA 1
ATOM 3714 C C . GLU B 1 171 ? 2.988 -64.438 -19.078 1 72.75 171 GLU B C 1
ATOM 3716 O O . GLU B 1 171 ? 3.385 -63.375 -18.609 1 72.75 171 GLU B O 1
ATOM 3721 N N . LYS B 1 172 ? 3.754 -65.312 -19.469 1 72.75 172 LYS B N 1
ATOM 3722 C CA . LYS B 1 172 ? 5.203 -65.125 -19.469 1 72.75 172 LYS B CA 1
ATOM 3723 C C . LYS B 1 172 ? 5.609 -64.062 -20.453 1 72.75 172 LYS B C 1
ATOM 3725 O O . LYS B 1 172 ? 6.438 -63.188 -20.141 1 72.75 172 LYS B O 1
ATOM 3730 N N . ILE B 1 173 ? 4.957 -64.062 -21.594 1 69.19 173 ILE B N 1
ATOM 3731 C CA . ILE B 1 173 ? 5.242 -63.062 -22.594 1 69.19 173 ILE B CA 1
ATOM 3732 C C . ILE B 1 173 ? 4.773 -61.688 -22.109 1 69.19 173 ILE B C 1
ATOM 3734 O O . ILE B 1 173 ? 5.477 -60.688 -22.266 1 69.19 173 ILE B O 1
ATOM 3738 N N . ALA B 1 174 ? 3.596 -61.781 -21.516 1 73.5 174 ALA B N 1
ATOM 3739 C CA . ALA B 1 174 ? 3.027 -60.562 -20.953 1 73.5 174 ALA B CA 1
ATOM 3740 C C . ALA B 1 174 ? 3.957 -59.969 -19.906 1 73.5 174 ALA B C 1
ATOM 3742 O O . ALA B 1 174 ? 4.129 -58.75 -19.859 1 73.5 174 ALA B O 1
ATOM 3743 N N . GLY B 1 175 ? 4.52 -60.688 -19.078 1 75.5 175 GLY B N 1
ATOM 3744 C CA . GLY B 1 175 ? 5.453 -60.25 -18.047 1 75.5 175 GLY B CA 1
ATOM 3745 C C . GLY B 1 175 ? 6.715 -59.625 -18.625 1 75.5 175 GLY B C 1
ATOM 3746 O O . GLY B 1 175 ? 7.195 -58.594 -18.141 1 75.5 175 GLY B O 1
ATOM 3747 N N . GLN B 1 176 ? 7.227 -60.25 -19.641 1 71.88 176 GLN B N 1
ATOM 3748 C CA . GLN B 1 176 ? 8.438 -59.75 -20.297 1 71.88 176 GLN B CA 1
ATOM 3749 C C . GLN B 1 176 ? 8.164 -58.406 -21 1 71.88 176 GLN B C 1
ATOM 3751 O O . GLN B 1 176 ? 9.008 -57.5 -20.984 1 71.88 176 GLN B O 1
ATOM 3756 N N . ILE B 1 177 ? 6.984 -58.344 -21.578 1 73 177 ILE B N 1
ATOM 3757 C CA . ILE B 1 177 ? 6.598 -57.125 -22.266 1 73 177 ILE B CA 1
ATOM 3758 C C . ILE B 1 177 ? 6.418 -56 -21.25 1 73 177 ILE B C 1
ATOM 3760 O O . ILE B 1 177 ? 6.859 -54.875 -21.484 1 73 177 ILE B O 1
ATOM 3764 N N . GLN B 1 178 ? 5.785 -56.344 -20.203 1 78.31 178 GLN B N 1
ATOM 3765 C CA . GLN B 1 178 ? 5.602 -55.375 -19.125 1 78.31 178 GLN B CA 1
ATOM 3766 C C . GLN B 1 178 ? 6.945 -54.812 -18.641 1 78.31 178 GLN B C 1
ATOM 3768 O O . GLN B 1 178 ? 7.109 -53.625 -18.5 1 78.31 178 GLN B O 1
ATOM 3773 N N . GLU B 1 179 ? 7.875 -55.656 -18.344 1 77.44 179 GLU B N 1
ATOM 3774 C CA . GLU B 1 179 ? 9.203 -55.25 -17.875 1 77.44 179 GLU B CA 1
ATOM 3775 C C . GLU B 1 179 ? 9.914 -54.406 -18.922 1 77.44 179 GLU B C 1
ATOM 3777 O O . GLU B 1 179 ? 10.625 -53.469 -18.562 1 77.44 179 GLU B O 1
ATOM 3782 N N . GLY B 1 180 ? 9.773 -54.812 -20.141 1 73.88 180 GLY B N 1
ATOM 3783 C CA . GLY B 1 180 ? 10.375 -54.031 -21.219 1 73.88 180 GLY B CA 1
ATOM 3784 C C . GLY B 1 180 ? 9.805 -52.625 -21.328 1 73.88 180 GLY B C 1
ATOM 3785 O O . GLY B 1 180 ? 10.555 -51.656 -21.5 1 73.88 180 GLY B O 1
ATOM 3786 N N . ILE B 1 181 ? 8.516 -52.562 -21.156 1 77.12 181 ILE B N 1
ATOM 3787 C CA . ILE B 1 181 ? 7.848 -51.281 -21.234 1 77.12 181 ILE B CA 1
ATOM 3788 C C . ILE B 1 181 ? 8.266 -50.406 -20.062 1 77.12 181 ILE B C 1
ATOM 3790 O O . ILE B 1 181 ? 8.625 -49.25 -20.25 1 77.12 181 ILE B O 1
ATOM 3794 N N . ASP B 1 182 ? 8.242 -50.938 -18.938 1 80.81 182 ASP B N 1
ATOM 3795 C CA . ASP B 1 182 ? 8.586 -50.156 -17.734 1 80.81 182 ASP B CA 1
ATOM 3796 C C . ASP B 1 182 ? 10.047 -49.719 -17.766 1 80.81 182 ASP B C 1
ATOM 3798 O O . ASP B 1 182 ? 10.375 -48.625 -17.344 1 80.81 182 ASP B O 1
ATOM 3802 N N . ALA B 1 183 ? 10.898 -50.594 -18.203 1 78.19 183 ALA B N 1
ATOM 3803 C CA . ALA B 1 183 ? 12.312 -50.25 -18.328 1 78.19 183 ALA B CA 1
ATOM 3804 C C . ALA B 1 183 ? 12.508 -49.125 -19.344 1 78.19 183 ALA B C 1
ATOM 3806 O O . ALA B 1 183 ? 13.312 -48.219 -19.141 1 78.19 183 ALA B O 1
ATOM 3807 N N . TYR B 1 184 ? 11.781 -49.219 -20.391 1 76 184 TYR B N 1
ATOM 3808 C CA . TYR B 1 184 ? 11.867 -48.188 -21.422 1 76 184 TYR B CA 1
ATOM 3809 C C . TYR B 1 184 ? 11.383 -46.844 -20.891 1 76 184 TYR B C 1
ATOM 3811 O O . TYR B 1 184 ? 12 -45.781 -21.141 1 76 184 TYR B O 1
ATOM 3819 N N . ILE B 1 185 ? 10.32 -46.906 -20.266 1 82.38 185 ILE B N 1
ATOM 3820 C CA . ILE B 1 185 ? 9.742 -45.688 -19.703 1 82.38 185 ILE B CA 1
ATOM 3821 C C . ILE B 1 185 ? 10.688 -45.094 -18.672 1 82.38 185 ILE B C 1
ATOM 3823 O O . ILE B 1 185 ? 10.93 -43.906 -18.656 1 82.38 185 ILE B O 1
ATOM 3827 N N . ALA B 1 186 ? 11.211 -45.844 -17.844 1 83.88 186 ALA B N 1
ATOM 3828 C CA . ALA B 1 186 ? 12.133 -45.406 -16.797 1 83.88 186 ALA B CA 1
ATOM 3829 C C . ALA B 1 186 ? 13.352 -44.719 -17.422 1 83.88 186 ALA B C 1
ATOM 3831 O O . ALA B 1 186 ? 13.867 -43.75 -16.875 1 83.88 186 ALA B O 1
ATOM 3832 N N . GLU B 1 187 ? 13.75 -45.219 -18.547 1 83.06 187 GLU B N 1
ATOM 3833 C CA . GLU B 1 187 ? 14.961 -44.719 -19.188 1 83.06 187 GLU B CA 1
ATOM 3834 C C . GLU B 1 187 ? 14.672 -43.469 -20.016 1 83.06 187 GLU B C 1
ATOM 3836 O O . GLU B 1 187 ? 15.523 -42.594 -20.141 1 83.06 187 GLU B O 1
ATOM 3841 N N . ASN B 1 188 ? 13.406 -43.312 -20.547 1 84.62 188 ASN B N 1
ATOM 3842 C CA . ASN B 1 188 ? 13.172 -42.281 -21.547 1 84.62 188 ASN B CA 1
ATOM 3843 C C . ASN B 1 188 ? 12.109 -41.281 -21.094 1 84.62 188 ASN B C 1
ATOM 3845 O O . ASN B 1 188 ? 11.961 -40.219 -21.688 1 84.62 188 ASN B O 1
ATOM 3849 N N . ALA B 1 189 ? 11.43 -41.625 -20.062 1 84.69 189 ALA B N 1
ATOM 3850 C CA . ALA B 1 189 ? 10.297 -40.812 -19.641 1 84.69 189 ALA B CA 1
ATOM 3851 C C . ALA B 1 189 ? 10.711 -39.375 -19.391 1 84.69 189 ALA B C 1
ATOM 3853 O O . ALA B 1 189 ? 10.016 -38.438 -19.797 1 84.69 189 ALA B O 1
ATOM 3854 N N . ARG B 1 190 ? 11.852 -39.188 -18.766 1 90.94 190 ARG B N 1
ATOM 3855 C CA . ARG B 1 190 ? 12.281 -37.844 -18.406 1 90.94 190 ARG B CA 1
ATOM 3856 C C . ARG B 1 190 ? 12.5 -36.969 -19.656 1 90.94 190 ARG B C 1
ATOM 3858 O O . ARG B 1 190 ? 12.117 -35.812 -19.672 1 90.94 190 ARG B O 1
ATOM 3865 N N . GLY B 1 191 ? 13.188 -37.5 -20.578 1 89.19 191 GLY B N 1
ATOM 3866 C CA . GLY B 1 191 ? 13.43 -36.75 -21.812 1 89.19 191 GLY B CA 1
ATOM 3867 C C . GLY B 1 191 ? 12.156 -36.344 -22.531 1 89.19 191 GLY B C 1
ATOM 3868 O O . GLY B 1 191 ? 12.031 -35.219 -22.984 1 89.19 191 GLY B O 1
ATOM 3869 N N . TYR B 1 192 ? 11.195 -37.281 -22.641 1 85.38 192 TYR B N 1
ATOM 3870 C CA . TYR B 1 192 ? 9.922 -36.969 -23.297 1 85.38 192 TYR B CA 1
ATOM 3871 C C . TYR B 1 192 ? 9.125 -35.938 -22.5 1 85.38 192 TYR B C 1
ATOM 3873 O O . TYR B 1 192 ? 8.539 -35.031 -23.078 1 85.38 192 TYR B O 1
ATOM 3881 N N . ILE B 1 193 ? 9.148 -36.156 -21.266 1 90.88 193 ILE B N 1
ATOM 3882 C CA . ILE B 1 193 ? 8.391 -35.25 -20.391 1 90.88 193 ILE B CA 1
ATOM 3883 C C . ILE B 1 193 ? 9.008 -33.844 -20.406 1 90.88 193 ILE B C 1
ATOM 3885 O O . ILE B 1 193 ? 8.289 -32.844 -20.422 1 90.88 193 ILE B O 1
ATOM 3889 N N . GLU B 1 194 ? 10.312 -33.812 -20.359 1 94.62 194 GLU B N 1
ATOM 3890 C CA . GLU B 1 194 ? 11.008 -32.531 -20.438 1 94.62 194 GLU B CA 1
ATOM 3891 C C . GLU B 1 194 ? 10.602 -31.75 -21.688 1 94.62 194 GLU B C 1
ATOM 3893 O O . GLU B 1 194 ? 10.336 -30.547 -21.625 1 94.62 194 GLU B O 1
ATOM 3898 N N . LYS B 1 195 ? 10.578 -32.438 -22.781 1 92.25 195 LYS B N 1
ATOM 3899 C CA . LYS B 1 195 ? 10.203 -31.797 -24.031 1 92.25 195 LYS B CA 1
ATOM 3900 C C . LYS B 1 195 ? 8.797 -31.219 -23.969 1 92.25 195 LYS B C 1
ATOM 3902 O O . LYS B 1 195 ? 8.555 -30.109 -24.438 1 92.25 195 LYS B O 1
ATOM 3907 N N . GLU B 1 196 ? 7.895 -31.984 -23.375 1 89.19 196 GLU B N 1
ATOM 3908 C CA . GLU B 1 196 ? 6.508 -31.531 -23.281 1 89.19 196 GLU B CA 1
ATOM 3909 C C . GLU B 1 196 ? 6.363 -30.391 -22.281 1 89.19 196 GLU B C 1
ATOM 3911 O O . GLU B 1 196 ? 5.559 -29.484 -22.484 1 89.19 196 GLU B O 1
ATOM 3916 N N . VAL B 1 197 ? 7.105 -30.484 -21.203 1 93.94 197 VAL B N 1
ATOM 3917 C CA . VAL B 1 197 ? 7.051 -29.453 -20.172 1 93.94 197 VAL B CA 1
ATOM 3918 C C . VAL B 1 197 ? 7.582 -28.141 -20.75 1 93.94 197 VAL B C 1
ATOM 3920 O O . VAL B 1 197 ? 6.992 -27.078 -20.531 1 93.94 197 VAL B O 1
ATOM 3923 N N . VAL B 1 198 ? 8.68 -28.203 -21.422 1 95.31 198 VAL B N 1
ATOM 3924 C CA . VAL B 1 198 ? 9.273 -27.016 -22.016 1 95.31 198 VAL B CA 1
ATOM 3925 C C . VAL B 1 198 ? 8.312 -26.406 -23.031 1 95.31 198 VAL B C 1
ATOM 3927 O O . VAL B 1 198 ? 8.125 -25.188 -23.078 1 95.31 198 VAL B O 1
ATOM 3930 N N . ALA B 1 199 ? 7.648 -27.25 -23.844 1 93.19 199 ALA B N 1
ATOM 3931 C CA . ALA B 1 199 ? 6.68 -26.781 -24.828 1 93.19 199 ALA B CA 1
ATOM 3932 C C . ALA B 1 199 ? 5.488 -26.109 -24.141 1 93.19 199 ALA B C 1
ATOM 3934 O O . ALA B 1 199 ? 5.012 -25.062 -24.594 1 93.19 199 ALA B O 1
ATOM 3935 N N . ALA B 1 200 ? 5.039 -26.734 -23.125 1 91.88 200 ALA B N 1
ATOM 3936 C CA . ALA B 1 200 ? 3.916 -26.172 -22.375 1 91.88 200 ALA B CA 1
ATOM 3937 C C . ALA B 1 200 ? 4.289 -24.844 -21.75 1 91.88 200 ALA B C 1
ATOM 3939 O O . ALA B 1 200 ? 3.473 -23.922 -21.688 1 91.88 200 ALA B O 1
ATOM 3940 N N . SER B 1 201 ? 5.473 -24.797 -21.203 1 95.38 201 SER B N 1
ATOM 3941 C CA . SER B 1 201 ? 5.977 -23.562 -20.594 1 95.38 201 SER B CA 1
ATOM 3942 C C . SER B 1 201 ? 6.07 -22.453 -21.625 1 95.38 201 SER B C 1
ATOM 3944 O O . SER B 1 201 ? 5.695 -21.312 -21.344 1 95.38 201 SER B O 1
ATOM 3946 N N . GLU B 1 202 ? 6.574 -22.75 -22.766 1 95.06 202 GLU B N 1
ATOM 3947 C CA . GLU B 1 202 ? 6.668 -21.766 -23.828 1 95.06 202 GLU B CA 1
ATOM 3948 C C . GLU B 1 202 ? 5.289 -21.281 -24.266 1 95.06 202 GLU B C 1
ATOM 3950 O O . GLU B 1 202 ? 5.094 -20.094 -24.516 1 95.06 202 GLU B O 1
ATOM 3955 N N . GLU B 1 203 ? 4.395 -22.219 -24.344 1 93 203 GLU B N 1
ATOM 3956 C CA . GLU B 1 203 ? 3.025 -21.859 -24.688 1 93 203 GLU B CA 1
ATOM 3957 C C . GLU B 1 203 ? 2.41 -20.938 -23.641 1 93 203 GLU B C 1
ATOM 3959 O O . GLU B 1 203 ? 1.722 -19.969 -23.969 1 93 203 GLU B O 1
ATOM 3964 N N . LEU B 1 204 ? 2.68 -21.219 -22.406 1 93.88 204 LEU B N 1
ATOM 3965 C CA . LEU B 1 204 ? 2.164 -20.406 -21.312 1 93.88 204 LEU B CA 1
ATOM 3966 C C . LEU B 1 204 ? 2.771 -19.016 -21.344 1 93.88 204 LEU B C 1
ATOM 3968 O O . LEU B 1 204 ? 2.064 -18.016 -21.156 1 93.88 204 LEU B O 1
ATOM 3972 N N . GLN B 1 205 ? 4.008 -18.984 -21.5 1 95.5 205 GLN B N 1
ATOM 3973 C CA . GLN B 1 205 ? 4.723 -17.703 -21.531 1 95.5 205 GLN B CA 1
ATOM 3974 C C . GLN B 1 205 ? 4.254 -16.844 -22.688 1 95.5 205 GLN B C 1
ATOM 3976 O O . GLN B 1 205 ? 4.258 -15.609 -22.594 1 95.5 205 GLN B O 1
ATOM 3981 N N . ALA B 1 206 ? 3.779 -17.469 -23.766 1 95.44 206 ALA B N 1
ATOM 3982 C CA . ALA B 1 206 ? 3.369 -16.766 -24.969 1 95.44 206 ALA B CA 1
ATOM 3983 C C . ALA B 1 206 ? 1.885 -16.406 -24.922 1 95.44 206 ALA B C 1
ATOM 3985 O O . ALA B 1 206 ? 1.377 -15.711 -25.812 1 95.44 206 ALA B O 1
ATOM 3986 N N . LYS B 1 207 ? 1.247 -16.844 -23.938 1 95.31 207 LYS B N 1
ATOM 3987 C CA . LYS B 1 207 ? -0.182 -16.562 -23.844 1 95.31 207 LYS B CA 1
ATOM 3988 C C . LYS B 1 207 ? -0.441 -15.07 -23.688 1 95.31 207 LYS B C 1
ATOM 3990 O O . LYS B 1 207 ? 0.179 -14.406 -22.859 1 95.31 207 LYS B O 1
ATOM 3995 N N . PRO B 1 208 ? -1.394 -14.586 -24.469 1 96.25 208 PRO B N 1
ATOM 3996 C CA . PRO B 1 208 ? -1.738 -13.164 -24.344 1 96.25 208 PRO B CA 1
ATOM 3997 C C . PRO B 1 208 ? -2.441 -12.852 -23.016 1 96.25 208 PRO B C 1
ATOM 3999 O O . PRO B 1 208 ? -3.242 -13.648 -22.531 1 96.25 208 PRO B O 1
ATOM 4002 N N . ILE B 1 209 ? -2.24 -11.742 -22.484 1 95.25 209 ILE B N 1
ATOM 4003 C CA . ILE B 1 209 ? -2.764 -11.312 -21.203 1 95.25 209 ILE B CA 1
ATOM 4004 C C . ILE B 1 209 ? -4.289 -11.367 -21.219 1 95.25 209 ILE B C 1
ATOM 4006 O O . ILE B 1 209 ? -4.914 -11.781 -20.234 1 95.25 209 ILE B O 1
ATOM 4010 N N . PRO B 1 210 ? -4.91 -11.016 -22.328 1 95.5 210 PRO B N 1
ATOM 4011 C CA . PRO B 1 210 ? -6.371 -11.117 -22.344 1 95.5 210 PRO B CA 1
ATOM 4012 C C . PRO B 1 210 ? -6.863 -12.531 -22.047 1 95.5 210 PRO B C 1
ATOM 4014 O O . PRO B 1 210 ? -7.875 -12.703 -21.359 1 95.5 210 PRO B O 1
ATOM 4017 N N . GLU B 1 211 ? -6.16 -13.516 -22.5 1 94.81 211 GLU B N 1
ATOM 4018 C CA . GLU B 1 211 ? -6.535 -14.898 -22.234 1 94.81 211 GLU B CA 1
ATOM 4019 C C . GLU B 1 211 ? -6.316 -15.258 -20.766 1 94.81 211 GLU B C 1
ATOM 4021 O O . GLU B 1 211 ? -7.137 -15.945 -20.172 1 94.81 211 GLU B O 1
ATOM 4026 N N . VAL B 1 212 ? -5.219 -14.75 -20.266 1 93.69 212 VAL B N 1
ATOM 4027 C CA . VAL B 1 212 ? -4.922 -14.984 -18.859 1 93.69 212 VAL B CA 1
ATOM 4028 C C . VAL B 1 212 ? -5.98 -14.312 -17.984 1 93.69 212 VAL B C 1
ATOM 4030 O O . VAL B 1 212 ? -6.469 -14.906 -17.016 1 93.69 212 VAL B O 1
ATOM 4033 N N . THR B 1 213 ? -6.289 -13.164 -18.328 1 94.88 213 THR B N 1
ATOM 4034 C CA . THR B 1 213 ? -7.309 -12.406 -17.609 1 94.88 213 THR B CA 1
ATOM 4035 C C . THR B 1 213 ? -8.656 -13.117 -17.672 1 94.88 213 THR B C 1
ATOM 4037 O O . THR B 1 213 ? -9.375 -13.188 -16.672 1 94.88 213 THR B O 1
ATOM 4040 N N . GLY B 1 214 ? -8.984 -13.602 -18.875 1 92.19 214 GLY B N 1
ATOM 4041 C CA . GLY B 1 214 ? -10.211 -14.359 -19.016 1 92.19 214 GLY B CA 1
ATOM 4042 C C . GLY B 1 214 ? -10.266 -15.578 -18.125 1 92.19 214 GLY B C 1
ATOM 4043 O O . GLY B 1 214 ? -11.32 -15.891 -17.547 1 92.19 214 GLY B O 1
ATOM 4044 N N . PHE B 1 215 ? -9.164 -16.188 -17.984 1 89.31 215 PHE B N 1
ATOM 4045 C CA . PHE B 1 215 ? -9.07 -17.359 -17.109 1 89.31 215 PHE B CA 1
ATOM 4046 C C . PHE B 1 215 ? -9.383 -16.984 -15.672 1 89.31 215 PHE B C 1
ATOM 4048 O O . PHE B 1 215 ? -10.195 -17.641 -15.016 1 89.31 215 PHE B O 1
ATOM 4055 N N . PHE B 1 216 ? -8.852 -15.945 -15.172 1 90.69 216 PHE B N 1
ATOM 4056 C CA . PHE B 1 216 ? -9.031 -15.547 -13.789 1 90.69 216 PHE B CA 1
ATOM 4057 C C . PHE B 1 216 ? -10.43 -14.984 -13.562 1 90.69 216 PHE B C 1
ATOM 4059 O O . PHE B 1 216 ? -11 -15.133 -12.477 1 90.69 216 PHE B O 1
ATOM 4066 N N . GLU B 1 217 ? -10.898 -14.375 -14.57 1 91.06 217 GLU B N 1
ATOM 4067 C CA . GLU B 1 217 ? -12.273 -13.883 -14.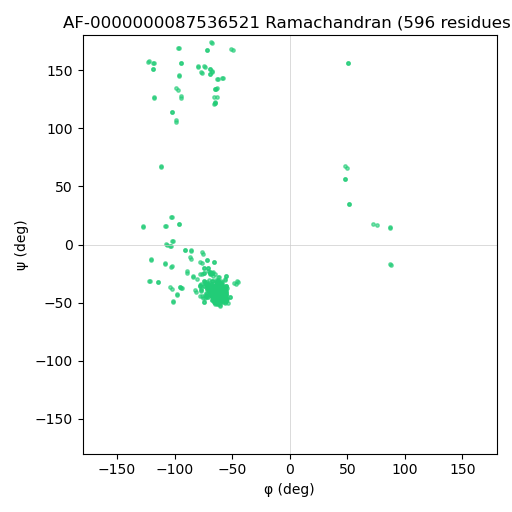484 1 91.06 217 GLU B CA 1
ATOM 4068 C C . GLU B 1 217 ? -13.258 -15.039 -14.336 1 91.06 217 GLU B C 1
ATOM 4070 O O . GLU B 1 217 ? -14.195 -14.961 -13.547 1 91.06 217 GLU B O 1
ATOM 4075 N N . GLU B 1 218 ? -13.016 -15.992 -15.109 1 89.44 218 GLU B N 1
ATOM 4076 C CA . GLU B 1 218 ? -13.891 -17.156 -15.078 1 89.44 218 GLU B CA 1
ATOM 4077 C C . GLU B 1 218 ? -13.859 -17.844 -13.719 1 89.44 218 GLU B C 1
ATOM 4079 O O . GLU B 1 218 ? -14.867 -18.391 -13.273 1 89.44 218 GLU B O 1
ATOM 4084 N N . LYS B 1 219 ? -12.75 -17.75 -13.117 1 88.44 219 LYS B N 1
ATOM 4085 C CA . LYS B 1 219 ? -12.594 -18.406 -11.82 1 88.44 219 LYS B CA 1
ATOM 4086 C C . LYS B 1 219 ? -13.086 -17.516 -10.688 1 88.44 219 LYS B C 1
ATOM 4088 O O . LYS B 1 219 ? -13.031 -17.891 -9.516 1 88.44 219 LYS B O 1
ATOM 4093 N N . GLY B 1 220 ? -13.445 -16.344 -10.953 1 88.06 220 GLY B N 1
ATOM 4094 C CA . GLY B 1 220 ? -14.031 -15.453 -9.961 1 88.06 220 GLY B CA 1
ATOM 4095 C C . GLY B 1 220 ? -12.992 -14.672 -9.172 1 88.06 220 GLY B C 1
ATOM 4096 O O . GLY B 1 220 ? -13.305 -14.055 -8.156 1 88.06 220 GLY B O 1
ATOM 4097 N N . ILE B 1 221 ? -11.812 -14.68 -9.68 1 88.44 221 ILE B N 1
ATOM 4098 C CA . ILE B 1 221 ? -10.734 -14.016 -8.953 1 88.44 221 ILE B CA 1
ATOM 4099 C C . ILE B 1 221 ? -10.867 -12.5 -9.086 1 88.44 221 ILE B C 1
ATOM 4101 O O . ILE B 1 221 ? -10.57 -11.758 -8.148 1 88.44 221 ILE B O 1
ATOM 4105 N N . TYR B 1 222 ? -11.391 -12.039 -10.219 1 91.06 222 TYR B N 1
ATOM 4106 C CA . TYR B 1 222 ? -11.5 -10.609 -10.453 1 91.06 222 TYR B CA 1
ATOM 4107 C C . TYR B 1 222 ? -12.891 -10.094 -10.078 1 91.06 222 TYR B C 1
ATOM 4109 O O . TYR B 1 222 ? -13.273 -8.992 -10.477 1 91.06 222 TYR B O 1
ATOM 4117 N N . ASP B 1 223 ? -13.578 -10.891 -9.297 1 92 223 ASP B N 1
ATOM 4118 C CA . ASP B 1 223 ? -14.859 -10.43 -8.773 1 92 223 ASP B CA 1
ATOM 4119 C C . ASP B 1 223 ? -14.672 -9.242 -7.828 1 92 223 ASP B C 1
ATOM 4121 O O . ASP B 1 223 ? -14.023 -9.367 -6.789 1 92 223 ASP B O 1
ATOM 4125 N N . PRO B 1 224 ? -15.344 -8.164 -8.219 1 94.19 224 PRO B N 1
ATOM 4126 C CA . PRO B 1 224 ? -15.141 -6.957 -7.414 1 94.19 224 PRO B CA 1
ATOM 4127 C C . PRO B 1 224 ? -15.562 -7.141 -5.957 1 94.19 224 PRO B C 1
ATOM 4129 O O . PRO B 1 224 ? -14.93 -6.586 -5.055 1 94.19 224 PRO B O 1
ATOM 4132 N N . GLU B 1 225 ? -16.609 -7.852 -5.762 1 93.06 225 GLU B N 1
ATOM 4133 C CA . GLU B 1 225 ? -17.078 -8.086 -4.395 1 93.06 225 GLU B CA 1
ATOM 4134 C C . GLU B 1 225 ? -16.062 -8.898 -3.604 1 93.06 225 GLU B C 1
ATOM 4136 O O . GLU B 1 225 ? -15.789 -8.609 -2.438 1 93.06 225 GLU B O 1
ATOM 4141 N N . PHE B 1 226 ? -15.531 -9.844 -4.191 1 91.81 226 PHE B N 1
ATOM 4142 C CA . PHE B 1 226 ? -14.523 -10.688 -3.562 1 91.81 226 PHE B CA 1
ATOM 4143 C C . PHE B 1 226 ? -13.273 -9.875 -3.236 1 91.81 226 PHE B C 1
ATOM 4145 O O . PHE B 1 226 ? -12.758 -9.945 -2.119 1 91.81 226 PHE B O 1
ATOM 4152 N N . LEU B 1 227 ? -12.844 -9.094 -4.172 1 95.06 227 LEU B N 1
ATOM 4153 C CA . LEU B 1 227 ? -11.617 -8.32 -4.004 1 95.06 227 LEU B CA 1
ATOM 4154 C C . LEU B 1 227 ? -11.805 -7.23 -2.953 1 95.06 227 LEU B C 1
ATOM 4156 O O . LEU B 1 227 ? -10.867 -6.895 -2.229 1 95.06 227 LEU B O 1
ATOM 4160 N N . TRP B 1 228 ? -13.055 -6.699 -2.912 1 95.69 228 TRP B N 1
ATOM 4161 C CA . TRP B 1 228 ? -13.336 -5.707 -1.882 1 95.69 228 TRP B CA 1
ATOM 4162 C C . TRP B 1 228 ? -13.25 -6.324 -0.491 1 95.69 228 TRP B C 1
ATOM 4164 O O . TRP B 1 228 ? -12.734 -5.703 0.442 1 95.69 228 TRP B O 1
ATOM 4174 N N . ARG B 1 229 ? -13.727 -7.492 -0.373 1 92.88 229 ARG B N 1
ATOM 4175 C CA . ARG B 1 229 ? -13.664 -8.18 0.915 1 92.88 229 ARG B CA 1
ATOM 4176 C C . ARG B 1 229 ? -12.219 -8.438 1.33 1 92.88 229 ARG B C 1
ATOM 4178 O O . ARG B 1 229 ? -11.875 -8.297 2.506 1 92.88 229 ARG B O 1
ATOM 4185 N N . LEU B 1 230 ? -11.477 -8.844 0.353 1 93.19 230 LEU B N 1
ATOM 4186 C CA . LEU B 1 230 ? -10.062 -9.055 0.623 1 93.19 230 LEU B CA 1
ATOM 4187 C C . LEU B 1 230 ? -9.383 -7.75 1.03 1 93.19 230 LEU B C 1
ATOM 4189 O O . LEU B 1 230 ? -8.594 -7.723 1.979 1 93.19 230 LEU B O 1
ATOM 4193 N N . TYR B 1 231 ? -9.75 -6.703 0.298 1 95 231 TYR B N 1
ATOM 4194 C CA . TYR B 1 231 ? -9.203 -5.379 0.584 1 95 231 TYR B CA 1
ATOM 4195 C C . TYR B 1 231 ? -9.57 -4.938 1.997 1 95 231 TYR B C 1
ATOM 4197 O O . TYR B 1 231 ? -8.711 -4.438 2.736 1 95 231 TYR B O 1
ATOM 4205 N N . LYS B 1 232 ? -10.773 -5.09 2.355 1 94.94 232 LYS B N 1
ATOM 4206 C CA . LYS B 1 232 ? -11.25 -4.707 3.682 1 94.94 232 LYS B CA 1
ATOM 4207 C C . LYS B 1 232 ? -10.484 -5.441 4.777 1 94.94 232 LYS B C 1
ATOM 4209 O O . LYS B 1 232 ? -10.078 -4.84 5.773 1 94.94 232 LYS B O 1
ATOM 4214 N N . ARG B 1 233 ? -10.266 -6.641 4.547 1 92.31 233 ARG B N 1
ATOM 4215 C CA . ARG B 1 233 ? -9.539 -7.449 5.523 1 92.31 233 ARG B CA 1
ATOM 4216 C C . ARG B 1 233 ? -8.102 -6.969 5.672 1 92.31 233 ARG B C 1
ATOM 4218 O O . ARG B 1 233 ? -7.594 -6.848 6.789 1 92.31 233 ARG B O 1
ATOM 4225 N N . ILE B 1 234 ? -7.492 -6.738 4.57 1 92.44 234 ILE B N 1
ATOM 4226 C CA . ILE B 1 234 ? -6.098 -6.305 4.582 1 92.44 234 ILE B CA 1
ATOM 4227 C C . ILE B 1 234 ? -5.98 -4.957 5.293 1 92.44 234 ILE B C 1
ATOM 4229 O O . ILE B 1 234 ? -5.098 -4.762 6.125 1 92.44 234 ILE B O 1
ATOM 4233 N N . ILE B 1 235 ? -6.879 -4.051 4.953 1 94.19 235 ILE B N 1
ATOM 4234 C CA . ILE B 1 235 ? -6.844 -2.717 5.543 1 94.19 235 ILE B CA 1
ATOM 4235 C C . ILE B 1 235 ? -7.074 -2.816 7.051 1 94.19 235 ILE B C 1
ATOM 4237 O O . ILE B 1 235 ? -6.359 -2.188 7.836 1 94.19 235 ILE B O 1
ATOM 4241 N N . GLU B 1 236 ? -7.996 -3.545 7.449 1 92.94 236 GLU B N 1
ATOM 4242 C CA . GLU B 1 236 ? -8.312 -3.688 8.867 1 92.94 236 GLU B CA 1
ATOM 4243 C C . GLU B 1 236 ? -7.137 -4.285 9.633 1 92.94 236 GLU B C 1
ATOM 4245 O O . GLU B 1 236 ? -6.859 -3.885 10.766 1 92.94 236 GLU B O 1
ATOM 4250 N N . GLU B 1 237 ? -6.426 -5.102 9.008 1 91.12 237 GLU B N 1
ATOM 4251 C CA . GLU B 1 237 ? -5.375 -5.832 9.711 1 91.12 237 GLU B CA 1
ATOM 4252 C C . GLU B 1 237 ? -4.031 -5.121 9.586 1 91.12 237 GLU B C 1
ATOM 4254 O O . GLU B 1 237 ? -3.211 -5.168 10.508 1 91.12 237 GLU B O 1
ATOM 4259 N N . LYS B 1 238 ? -3.775 -4.566 8.477 1 91.94 238 LYS B N 1
ATOM 4260 C CA . LYS B 1 238 ? -2.402 -4.156 8.195 1 91.94 238 LYS B CA 1
ATOM 4261 C C . LYS B 1 238 ? -2.262 -2.639 8.234 1 91.94 238 LYS B C 1
ATOM 4263 O O . LYS B 1 238 ? -1.148 -2.115 8.328 1 91.94 238 LYS B O 1
ATOM 4268 N N . LEU B 1 239 ? -3.305 -1.924 8.18 1 94.31 239 LEU B N 1
ATOM 4269 C CA . LEU B 1 239 ? -3.246 -0.472 8.062 1 94.31 239 LEU B CA 1
ATOM 4270 C C . LEU B 1 239 ? -2.439 0.138 9.203 1 94.31 239 LEU B C 1
ATOM 4272 O O . LEU B 1 239 ? -1.59 1.003 8.977 1 94.31 239 LEU B O 1
ATOM 4276 N N . PRO B 1 240 ? -2.662 -0.284 10.453 1 93.38 240 PRO B N 1
ATOM 4277 C CA . PRO B 1 240 ? -1.879 0.312 11.539 1 93.38 240 PRO B CA 1
ATOM 4278 C C . PRO B 1 240 ? -0.375 0.124 11.352 1 93.38 240 PRO B C 1
ATOM 4280 O O . PRO B 1 240 ? 0.397 1.067 11.547 1 93.38 240 PRO B O 1
ATOM 4283 N N . ALA B 1 241 ? -0.015 -1.044 10.914 1 88.56 241 ALA B N 1
ATOM 4284 C CA . ALA B 1 241 ? 1.401 -1.326 10.695 1 88.56 241 ALA B CA 1
ATOM 4285 C C . ALA B 1 241 ? 1.942 -0.526 9.508 1 88.56 241 ALA B C 1
ATOM 4287 O O . ALA B 1 241 ? 3.08 -0.053 9.539 1 88.56 241 ALA B O 1
ATOM 4288 N N . LEU B 1 242 ? 1.157 -0.419 8.516 1 89.06 242 LEU B N 1
ATOM 4289 C CA . LEU B 1 242 ? 1.568 0.325 7.328 1 89.06 242 LEU B CA 1
ATOM 4290 C C . LEU B 1 242 ? 1.789 1.797 7.66 1 89.06 242 LEU B C 1
ATOM 4292 O O . LEU B 1 242 ? 2.795 2.385 7.254 1 89.06 242 LEU B O 1
ATOM 4296 N N . LEU B 1 243 ? 0.89 2.357 8.367 1 91.56 243 LEU B N 1
ATOM 4297 C CA . LEU B 1 243 ? 0.995 3.766 8.727 1 91.56 243 LEU B CA 1
ATOM 4298 C C . LEU B 1 243 ? 2.186 4.004 9.648 1 91.56 243 LEU B C 1
ATOM 4300 O O . LEU B 1 243 ? 2.871 5.023 9.539 1 91.56 243 LEU B O 1
ATOM 4304 N N . SER B 1 244 ? 2.373 3.096 10.531 1 88.38 244 SER B N 1
ATOM 4305 C CA . SER B 1 244 ? 3.504 3.217 11.445 1 88.38 244 SER B CA 1
ATOM 4306 C C . SER B 1 244 ? 4.832 3.16 10.695 1 88.38 244 SER B C 1
ATOM 4308 O O . SER B 1 244 ? 5.797 3.826 11.078 1 88.38 244 SER B O 1
ATOM 4310 N N . SER B 1 245 ? 4.836 2.465 9.711 1 84.69 245 SER B N 1
ATOM 4311 C CA . SER B 1 245 ? 6.07 2.297 8.945 1 84.69 245 SER B CA 1
ATOM 4312 C C . SER B 1 245 ? 6.387 3.543 8.133 1 84.69 245 SER B C 1
ATOM 4314 O O . SER B 1 245 ? 7.551 3.801 7.809 1 84.69 245 SER B O 1
ATOM 4316 N N . LEU B 1 246 ? 5.441 4.301 7.824 1 87.69 246 LEU B N 1
ATOM 4317 C CA . LEU B 1 246 ? 5.633 5.496 7.012 1 87.69 246 LEU B CA 1
ATOM 4318 C C . LEU B 1 246 ? 6.297 6.605 7.82 1 87.69 246 LEU B C 1
ATOM 4320 O O . LEU B 1 246 ? 6.867 7.539 7.254 1 87.69 246 LEU B O 1
ATOM 4324 N N . LYS B 1 247 ? 6.211 6.484 9.164 1 87.88 247 LYS B N 1
ATOM 4325 C CA . LYS B 1 247 ? 6.789 7.508 10.031 1 87.88 247 LYS B CA 1
ATOM 4326 C C . LYS B 1 247 ? 6.383 8.906 9.57 1 87.88 247 LYS B C 1
ATOM 4328 O O . LYS B 1 247 ? 7.242 9.766 9.352 1 87.88 247 LYS B O 1
ATOM 4333 N N . LEU B 1 248 ? 5.098 9.094 9.5 1 93.5 248 LEU B N 1
ATOM 4334 C CA . LEU B 1 248 ? 4.543 10.32 8.945 1 93.5 248 LEU B CA 1
ATOM 4335 C C . LEU B 1 248 ? 5.047 11.539 9.711 1 93.5 248 LEU B C 1
ATOM 4337 O O . LEU B 1 248 ? 5.285 12.594 9.117 1 93.5 248 LEU B O 1
ATOM 4341 N N . SER B 1 249 ? 5.172 11.383 11.008 1 94.25 249 SER B N 1
ATOM 4342 C CA . SER B 1 249 ? 5.668 12.484 11.82 1 94.25 249 SER B CA 1
ATOM 4343 C C . SER B 1 249 ? 7.055 12.93 11.367 1 94.25 249 SER B C 1
ATOM 4345 O O . SER B 1 249 ? 7.316 14.125 11.219 1 94.25 249 SER B O 1
ATOM 4347 N N . ALA B 1 250 ? 7.883 11.969 11.094 1 92.19 250 ALA B N 1
ATOM 4348 C CA . ALA B 1 250 ? 9.25 12.258 10.672 1 92.19 250 ALA B CA 1
ATOM 4349 C C . ALA B 1 250 ? 9.266 12.898 9.289 1 92.19 250 ALA B C 1
ATOM 4351 O O . ALA B 1 250 ? 10.055 13.82 9.031 1 92.19 250 ALA B O 1
ATOM 4352 N N . VAL B 1 251 ? 8.461 12.43 8.477 1 91.94 251 VAL B N 1
ATOM 4353 C CA . VAL B 1 251 ? 8.398 12.945 7.109 1 91.94 251 VAL B CA 1
ATOM 4354 C C . VAL B 1 251 ? 7.969 14.414 7.133 1 91.94 251 VAL B C 1
ATOM 4356 O O . VAL B 1 251 ? 8.586 15.258 6.473 1 91.94 251 VAL B O 1
ATOM 4359 N N . VAL B 1 252 ? 6.973 14.695 7.879 1 94.88 252 VAL B N 1
ATOM 4360 C CA . VAL B 1 252 ? 6.441 16.047 7.977 1 94.88 252 VAL B CA 1
ATOM 4361 C C . VAL B 1 252 ? 7.477 16.969 8.633 1 94.88 252 VAL B C 1
ATOM 4363 O O . VAL B 1 252 ? 7.695 18.094 8.18 1 94.88 252 VAL B O 1
ATOM 4366 N N . GLU B 1 253 ? 7.996 16.484 9.695 1 95.44 253 GLU B N 1
ATOM 4367 C CA . GLU B 1 253 ? 9.023 17.25 10.383 1 95.44 253 GLU B CA 1
ATOM 4368 C C . GLU B 1 253 ? 10.172 17.609 9.453 1 95.44 253 GLU B C 1
ATOM 4370 O O . GLU B 1 253 ? 10.609 18.75 9.406 1 95.44 253 GLU B O 1
ATOM 4375 N N . GLU B 1 254 ? 10.625 16.688 8.727 1 93.69 254 GLU B N 1
ATOM 4376 C CA . GLU B 1 254 ? 11.742 16.906 7.809 1 93.69 254 GLU B CA 1
ATOM 4377 C C . GLU B 1 254 ? 11.352 17.875 6.691 1 93.69 254 GLU B C 1
ATOM 4379 O O . GLU B 1 254 ? 12.164 18.703 6.273 1 93.69 254 GLU B O 1
ATOM 4384 N N . ARG B 1 255 ? 10.195 17.734 6.312 1 93.75 255 ARG B N 1
ATOM 4385 C CA . ARG B 1 255 ? 9.734 18.609 5.242 1 93.75 255 ARG B CA 1
ATOM 4386 C C . ARG B 1 255 ? 9.688 20.062 5.703 1 93.75 255 ARG B C 1
ATOM 4388 O O . ARG B 1 255 ? 10.18 20.953 5.012 1 93.75 255 ARG B O 1
ATOM 4395 N N . ILE B 1 256 ? 9.102 20.266 6.797 1 94.69 256 ILE B N 1
ATOM 4396 C CA . ILE B 1 256 ? 8.969 21.625 7.328 1 94.69 256 ILE B CA 1
ATOM 4397 C C . ILE B 1 256 ? 10.359 22.203 7.609 1 94.69 256 ILE B C 1
ATOM 4399 O O . ILE B 1 256 ? 10.617 23.375 7.324 1 94.69 256 ILE B O 1
ATOM 4403 N N . ASN B 1 257 ? 11.203 21.359 8.07 1 94.31 257 ASN B N 1
ATOM 4404 C CA . ASN B 1 257 ? 12.562 21.797 8.375 1 94.31 257 ASN B CA 1
ATOM 4405 C C . ASN B 1 257 ? 13.336 22.141 7.105 1 94.31 257 ASN B C 1
ATOM 4407 O O . ASN B 1 257 ? 14.258 22.953 7.133 1 94.31 257 ASN B O 1
ATOM 4411 N N . ALA B 1 258 ? 12.93 21.562 6.086 1 92.12 258 ALA B N 1
ATOM 4412 C CA . ALA B 1 258 ? 13.633 21.781 4.824 1 92.12 258 ALA B CA 1
ATOM 4413 C C . ALA B 1 258 ? 13.094 23.016 4.109 1 92.12 258 ALA B C 1
ATOM 4415 O O . ALA B 1 258 ? 13.734 23.547 3.195 1 92.12 258 ALA B O 1
ATOM 4416 N N . MET B 1 259 ? 12.023 23.547 4.547 1 91.88 259 MET B N 1
ATOM 4417 C CA . MET B 1 259 ? 11.406 24.703 3.92 1 91.88 259 MET B CA 1
ATOM 4418 C C . MET B 1 259 ? 12.164 25.984 4.273 1 91.88 259 MET B C 1
ATOM 4420 O O . MET B 1 259 ? 12.711 26.109 5.367 1 91.88 259 MET B O 1
ATOM 4424 N N . LYS B 1 260 ? 12.125 26.891 3.305 1 91.06 260 LYS B N 1
ATOM 4425 C CA . LYS B 1 260 ? 12.617 28.234 3.594 1 91.06 260 LYS B CA 1
ATOM 4426 C C . LYS B 1 260 ? 11.625 29 4.461 1 91.06 260 LYS B C 1
ATOM 4428 O O . LYS B 1 260 ? 10.422 28.734 4.434 1 91.06 260 LYS B O 1
ATOM 4433 N N . VAL B 1 261 ? 12.164 29.875 5.148 1 89.25 261 VAL B N 1
ATOM 4434 C CA . VAL B 1 261 ? 11.359 30.641 6.09 1 89.25 261 VAL B CA 1
ATOM 4435 C C . VAL B 1 261 ? 10.203 31.312 5.352 1 89.25 261 VAL B C 1
ATOM 4437 O O . VAL B 1 261 ? 9.086 31.391 5.875 1 89.25 261 VAL B O 1
ATOM 4440 N N . GLU B 1 262 ? 10.414 31.75 4.203 1 91 262 GLU B N 1
ATOM 4441 C CA . GLU B 1 262 ? 9.383 32.406 3.398 1 91 262 GLU B CA 1
ATOM 4442 C C . GLU B 1 262 ? 8.25 31.422 3.074 1 91 262 GLU B C 1
ATOM 4444 O O . GLU B 1 262 ? 7.082 31.812 3.059 1 91 262 GLU B O 1
ATOM 4449 N N . GLU B 1 263 ? 8.625 30.266 2.842 1 90.75 263 GLU B N 1
ATOM 4450 C CA . GLU B 1 263 ? 7.629 29.25 2.525 1 90.75 263 GLU B CA 1
ATOM 4451 C C . GLU B 1 263 ? 6.758 28.938 3.738 1 90.75 263 GLU B C 1
ATOM 4453 O O . GLU B 1 263 ? 5.547 28.75 3.605 1 90.75 263 GLU B O 1
ATOM 4458 N N . VAL B 1 264 ? 7.469 28.828 4.797 1 91.31 264 VAL B N 1
ATOM 4459 C CA . VAL B 1 264 ? 6.73 28.562 6.023 1 91.31 264 VAL B CA 1
ATOM 4460 C C . VAL B 1 264 ? 5.754 29.703 6.301 1 91.31 264 VAL B C 1
ATOM 4462 O O . VAL B 1 264 ? 4.605 29.469 6.68 1 91.31 264 VAL B O 1
ATOM 4465 N N . GLU B 1 265 ? 6.281 30.891 6.184 1 90.31 265 GLU B N 1
ATOM 4466 C CA . GLU B 1 265 ? 5.43 32.062 6.363 1 90.31 265 GLU B CA 1
ATOM 4467 C C . GLU B 1 265 ? 4.211 32 5.445 1 90.31 265 GLU B C 1
ATOM 4469 O O . GLU B 1 265 ? 3.082 32.219 5.891 1 90.31 265 GLU B O 1
ATOM 4474 N N . GLU B 1 266 ? 4.449 31.766 4.254 1 89.44 266 GLU B N 1
ATOM 4475 C CA . GLU B 1 266 ? 3.361 31.688 3.281 1 89.44 266 GLU B CA 1
ATOM 4476 C C . GLU B 1 266 ? 2.361 30.594 3.66 1 89.44 266 GLU B C 1
ATOM 4478 O O . GLU B 1 266 ? 1.152 30.766 3.506 1 89.44 266 GLU B O 1
ATOM 4483 N N . LEU B 1 267 ? 2.859 29.547 4.043 1 87.56 267 LEU B N 1
ATOM 4484 C CA . LEU B 1 267 ? 2.012 28.422 4.441 1 87.56 267 LEU B CA 1
ATOM 4485 C C . LEU B 1 267 ? 1.12 28.812 5.617 1 87.56 267 LEU B C 1
ATOM 4487 O O . LEU B 1 267 ? -0.085 28.547 5.602 1 87.56 267 LEU B O 1
ATOM 4491 N N . VAL B 1 268 ? 1.721 29.375 6.656 1 89.25 268 VAL B N 1
ATOM 4492 C CA . VAL B 1 268 ? 0.983 29.781 7.852 1 89.25 268 VAL B CA 1
ATOM 4493 C C . VAL B 1 268 ? -0.067 30.828 7.484 1 89.25 268 VAL B C 1
ATOM 4495 O O . VAL B 1 268 ? -1.212 30.75 7.938 1 89.25 268 VAL B O 1
ATOM 4498 N N . LEU B 1 269 ? 0.332 31.672 6.66 1 88.94 269 LEU B N 1
ATOM 4499 C CA . LEU B 1 269 ? -0.587 32.75 6.262 1 88.94 269 LEU B CA 1
ATOM 4500 C C . LEU B 1 269 ? -1.714 32.188 5.395 1 88.94 269 LEU B C 1
ATOM 4502 O O . LEU B 1 269 ? -2.842 32.688 5.449 1 88.94 269 LEU B O 1
ATOM 4506 N N . SER B 1 270 ? -1.395 31.266 4.672 1 86.62 270 SER B N 1
ATOM 4507 C CA . SER B 1 270 ? -2.432 30.688 3.832 1 86.62 270 SER B CA 1
ATOM 4508 C C . SER B 1 270 ? -3.496 29.984 4.676 1 86.62 270 SER B C 1
ATOM 4510 O O . SER B 1 270 ? -4.656 29.891 4.266 1 86.62 270 SER B O 1
ATOM 4512 N N . ILE B 1 271 ? -3.105 29.609 5.797 1 87.06 271 ILE B N 1
ATOM 4513 C CA . ILE B 1 271 ? -4.012 28.875 6.672 1 87.06 271 ILE B CA 1
ATOM 4514 C C . ILE B 1 271 ? -4.691 29.828 7.641 1 87.06 271 ILE B C 1
ATOM 4516 O O . ILE B 1 271 ? -5.891 29.703 7.91 1 87.06 271 ILE B O 1
ATOM 4520 N N . MET B 1 272 ? -3.955 30.844 8.109 1 88.94 272 MET B N 1
ATOM 4521 C CA . MET B 1 272 ? -4.449 31.562 9.281 1 88.94 272 MET B CA 1
ATOM 4522 C C . MET B 1 272 ? -4.504 33.062 9.023 1 88.94 272 MET B C 1
ATOM 4524 O O . MET B 1 272 ? -4.566 33.875 9.961 1 88.94 272 MET B O 1
ATOM 4528 N N . SER B 1 273 ? -4.445 33.5 7.852 1 88.81 273 SER B N 1
ATOM 4529 C CA . SER B 1 273 ? -4.43 34.938 7.57 1 88.81 273 SER B CA 1
ATOM 4530 C C . SER B 1 273 ? -5.633 35.625 8.188 1 88.81 273 SER B C 1
ATOM 4532 O O . SER B 1 273 ? -5.504 36.719 8.766 1 88.81 273 SER B O 1
ATOM 4534 N N . LYS B 1 274 ? -6.75 35.062 8.086 1 88 274 LYS B N 1
ATOM 4535 C CA . LYS B 1 274 ? -7.973 35.656 8.625 1 88 274 LYS B CA 1
ATOM 4536 C C . LYS B 1 274 ? -7.934 35.688 10.148 1 88 274 LYS B C 1
ATOM 4538 O O . LYS B 1 274 ? -8.336 36.688 10.742 1 88 274 LYS B O 1
ATOM 4543 N N . GLU B 1 275 ? -7.488 34.688 10.68 1 86.44 275 GLU B N 1
ATOM 4544 C CA . GLU B 1 275 ? -7.391 34.625 12.141 1 86.44 275 GLU B CA 1
ATOM 4545 C C . GLU B 1 275 ? -6.383 35.656 12.664 1 86.44 275 GLU B C 1
ATOM 4547 O O . GLU B 1 275 ? -6.645 36.312 13.664 1 86.44 275 GLU B O 1
ATOM 4552 N N . LEU B 1 276 ? -5.289 35.719 11.992 1 88.88 276 LEU B N 1
ATOM 4553 C CA . LEU B 1 276 ? -4.273 36.688 12.391 1 88.88 276 LEU B CA 1
ATOM 4554 C C . LEU B 1 276 ? -4.773 38.125 12.188 1 88.88 276 LEU B C 1
ATOM 4556 O O . LEU B 1 276 ? -4.5 39 13 1 88.88 276 LEU B O 1
ATOM 4560 N N . GLY B 1 277 ? -5.469 38.312 11.172 1 89.56 277 GLY B N 1
ATOM 4561 C CA . GLY B 1 277 ? -6.102 39.594 10.953 1 89.56 277 GLY B CA 1
ATOM 4562 C C . GLY B 1 277 ? -7.105 39.969 12.031 1 89.56 277 GLY B C 1
ATOM 4563 O O . GLY B 1 277 ? -7.223 41.125 12.414 1 89.56 277 GLY B O 1
ATOM 4564 N N . ALA B 1 278 ? -7.789 39.031 12.43 1 88.19 278 ALA B N 1
ATOM 4565 C CA . ALA B 1 278 ? -8.75 39.25 13.508 1 88.19 278 ALA B CA 1
ATOM 4566 C C . ALA B 1 278 ? -8.055 39.688 14.789 1 88.19 278 ALA B C 1
ATOM 4568 O O . ALA B 1 278 ? -8.586 40.5 15.531 1 88.19 278 ALA B O 1
ATOM 4569 N N . ILE B 1 279 ? -6.984 39.125 15.016 1 87.06 279 ILE B N 1
ATOM 4570 C CA . ILE B 1 279 ? -6.207 39.531 16.188 1 87.06 279 ILE B CA 1
ATOM 4571 C C . ILE B 1 279 ? -5.879 41 16.094 1 87.06 279 ILE B C 1
ATOM 4573 O O . ILE B 1 279 ? -6.012 41.75 17.078 1 87.06 279 ILE B O 1
ATOM 4577 N N . VAL B 1 280 ? -5.426 41.406 14.969 1 89.25 280 VAL B N 1
ATOM 4578 C CA . VAL B 1 280 ? -5.055 42.812 14.742 1 89.25 280 VAL B CA 1
ATOM 4579 C C . VAL B 1 280 ? -6.273 43.688 14.953 1 89.25 280 VAL B C 1
ATOM 4581 O O . VAL B 1 280 ? -6.191 44.719 15.648 1 89.25 280 VAL B O 1
ATOM 4584 N N . ASN B 1 281 ? -7.391 43.312 14.43 1 89.5 281 ASN B N 1
ATOM 4585 C CA . ASN B 1 281 ? -8.617 44.094 14.547 1 89.5 281 ASN B CA 1
ATOM 4586 C C . ASN B 1 281 ? -9.125 44.125 15.984 1 89.5 281 ASN B C 1
ATOM 4588 O O . ASN B 1 281 ? -9.664 45.156 16.438 1 89.5 281 ASN B O 1
ATOM 4592 N N . LEU B 1 282 ? -8.977 43.094 16.625 1 87.44 282 LEU B N 1
ATOM 4593 C CA . LEU B 1 282 ? -9.391 43 18.016 1 87.44 282 LEU B CA 1
ATOM 4594 C C . LEU B 1 282 ? -8.57 43.969 18.875 1 87.44 282 LEU B C 1
ATOM 4596 O O . LEU B 1 282 ? -9.07 44.531 19.859 1 87.44 282 LEU B O 1
ATOM 4600 N N . GLY B 1 283 ? -7.379 44.156 18.469 1 84.69 283 GLY B N 1
ATOM 4601 C CA . GLY B 1 283 ? -6.562 45.125 19.156 1 84.69 283 GLY B CA 1
ATOM 4602 C C . GLY B 1 283 ? -7.145 46.531 19.109 1 84.69 283 GLY B C 1
ATOM 4603 O O . GLY B 1 283 ? -7.078 47.281 20.078 1 84.69 283 GLY B O 1
ATOM 4604 N N . ALA B 1 284 ? -7.719 46.812 18.047 1 86.94 284 ALA B N 1
ATOM 4605 C CA . ALA B 1 284 ? -8.352 48.125 17.891 1 86.94 284 ALA B CA 1
ATOM 4606 C C . ALA B 1 284 ? -9.562 48.281 18.812 1 86.94 284 ALA B C 1
ATOM 4608 O O . ALA B 1 284 ? -9.758 49.312 19.438 1 86.94 284 ALA B O 1
ATOM 4609 N N . VAL B 1 285 ? -10.289 47.281 18.812 1 87.81 285 VAL B N 1
ATOM 4610 C CA . VAL B 1 285 ? -11.516 47.281 19.609 1 87.81 285 VAL B CA 1
ATOM 4611 C C . VAL B 1 285 ? -11.172 47.375 21.094 1 87.81 285 VAL B C 1
ATOM 4613 O O . VAL B 1 285 ? -11.742 48.188 21.812 1 87.81 285 VAL B O 1
ATOM 4616 N N . ILE B 1 286 ? -10.297 46.562 21.484 1 85.44 286 ILE B N 1
ATOM 4617 C CA . ILE B 1 286 ? -9.891 46.531 22.891 1 85.44 286 ILE B CA 1
ATOM 4618 C C . ILE B 1 286 ? -9.25 47.844 23.266 1 85.44 286 ILE B C 1
ATOM 4620 O O . ILE B 1 286 ? -9.492 48.375 24.359 1 85.44 286 ILE B O 1
ATOM 4624 N N . GLY B 1 287 ? -8.383 48.375 22.375 1 81.12 287 GLY B N 1
ATOM 4625 C CA . GLY B 1 287 ? -7.801 49.688 22.609 1 81.12 287 GLY B CA 1
ATOM 4626 C C . GLY B 1 287 ? -8.836 50.781 22.781 1 81.12 287 GLY B C 1
ATOM 4627 O O . GLY B 1 287 ? -8.672 51.688 23.609 1 81.12 287 GLY B O 1
ATOM 4628 N N . LEU B 1 288 ? -9.914 50.688 22 1 85.69 288 LEU B N 1
ATOM 4629 C CA . LEU B 1 288 ? -11.008 51.656 22.094 1 85.69 288 LEU B CA 1
ATOM 4630 C C . LEU B 1 288 ? -11.703 51.562 23.453 1 85.69 288 LEU B C 1
ATOM 4632 O O . LEU B 1 288 ? -11.977 52.562 24.094 1 85.69 288 LEU B O 1
ATOM 4636 N N . ILE B 1 289 ? -11.953 50.375 23.828 1 86.44 289 ILE B N 1
ATOM 4637 C CA . ILE B 1 289 ? -12.641 50.094 25.094 1 86.44 289 ILE B CA 1
ATOM 4638 C C . ILE B 1 289 ? -11.773 50.594 26.25 1 86.44 289 ILE B C 1
ATOM 4640 O O . ILE B 1 289 ? -12.273 51.25 27.172 1 86.44 289 ILE B O 1
ATOM 4644 N N . LEU B 1 290 ? -10.492 50.219 26.203 1 81.06 290 LEU B N 1
ATOM 4645 C CA . LEU B 1 290 ? -9.586 50.625 27.266 1 81.06 290 LEU B CA 1
ATOM 4646 C C . LEU B 1 290 ? -9.453 52.156 27.281 1 81.06 290 LEU B C 1
ATOM 4648 O O . LEU B 1 290 ? -9.312 52.75 28.359 1 81.06 290 LEU B O 1
ATOM 4652 N N . GLY B 1 291 ? -9.43 52.812 26.141 1 77.94 291 GLY B N 1
ATOM 4653 C CA . GLY B 1 291 ? -9.438 54.25 26.062 1 77.94 291 GLY B CA 1
ATOM 4654 C C . GLY B 1 291 ? -10.672 54.875 26.688 1 77.94 291 GLY B C 1
ATOM 4655 O O . GLY B 1 291 ? -10.578 55.906 27.375 1 77.94 291 GLY B O 1
ATOM 4656 N N . LEU B 1 292 ? -11.859 54.281 26.453 1 85.38 292 LEU B N 1
ATOM 4657 C CA . LEU B 1 292 ? -13.109 54.781 27.016 1 85.38 292 LEU B CA 1
ATOM 4658 C C . LEU B 1 292 ? -13.102 54.625 28.547 1 85.38 292 LEU B C 1
ATOM 4660 O O . LEU B 1 292 ? -13.578 55.531 29.25 1 85.38 292 LEU B O 1
ATOM 4664 N N . VAL B 1 293 ? -12.617 53.531 28.984 1 84 293 VAL B N 1
ATOM 4665 C CA . VAL B 1 293 ? -12.523 53.312 30.422 1 84 293 VAL B CA 1
ATOM 4666 C C . VAL B 1 293 ? -11.594 54.312 31.062 1 84 293 VAL B C 1
ATOM 4668 O O . VAL B 1 293 ? -11.859 54.812 32.156 1 84 293 VAL B O 1
ATOM 4671 N N . ASN B 1 294 ? -10.484 54.594 30.375 1 76.81 294 ASN B N 1
ATOM 4672 C CA . ASN B 1 294 ? -9.539 55.594 30.875 1 76.81 294 ASN B CA 1
ATOM 4673 C C . ASN B 1 294 ? -10.188 56.969 31 1 76.81 294 ASN B C 1
ATOM 4675 O O . ASN B 1 294 ? -9.93 57.719 31.953 1 76.81 294 ASN B O 1
ATOM 4679 N N . VAL B 1 295 ? -11.023 57.375 30.062 1 78.06 295 VAL B N 1
ATOM 4680 C CA . VAL B 1 295 ? -11.742 58.656 30.094 1 78.06 295 VAL B CA 1
ATOM 4681 C C . VAL B 1 295 ? -12.703 58.656 31.281 1 78.06 295 VAL B C 1
ATOM 4683 O O . VAL B 1 295 ? -12.828 59.688 31.969 1 78.06 295 VAL B O 1
ATOM 4686 N N . LEU B 1 296 ? -13.266 57.562 31.484 1 79.69 296 LEU B N 1
ATOM 4687 C CA . LEU B 1 296 ? -14.242 57.5 32.562 1 79.69 296 LEU B CA 1
ATOM 4688 C C . LEU B 1 296 ? -13.555 57.562 33.938 1 79.69 296 LEU B C 1
ATOM 4690 O O . LEU B 1 296 ? -14.094 58.156 34.875 1 79.69 296 LEU B O 1
ATOM 4694 N N . ILE B 1 297 ? -12.453 56.938 34.031 1 71.94 297 ILE B N 1
ATOM 4695 C CA . ILE B 1 297 ? -11.727 56.969 35.312 1 71.94 297 ILE B CA 1
ATOM 4696 C C . ILE B 1 297 ? -11.133 58.344 35.531 1 71.94 297 ILE B C 1
ATOM 4698 O O . ILE B 1 297 ? -11.148 58.844 36.656 1 71.94 297 ILE B O 1
ATOM 4702 N N . PHE B 1 298 ? -10.523 58.938 34.562 1 60.12 298 PHE B N 1
ATOM 4703 C CA . PHE B 1 298 ? -9.891 60.219 34.75 1 60.12 298 PHE B CA 1
ATOM 4704 C C . PHE B 1 298 ? -10.922 61.344 34.781 1 60.12 298 PHE B C 1
ATOM 4706 O O . PHE B 1 298 ? -10.633 62.469 35.188 1 60.12 298 PHE B O 1
ATOM 4713 N N . ILE B 1 299 ? -11.992 61.281 34.062 1 52.12 299 ILE B N 1
ATOM 4714 C CA . ILE B 1 299 ? -13.039 62.25 34.344 1 52.12 299 ILE B CA 1
ATOM 4715 C C . ILE B 1 299 ? -13.445 62.188 35.812 1 52.12 299 ILE B C 1
ATOM 4717 O O . ILE B 1 299 ? -13.812 63.188 36.406 1 52.12 299 ILE B O 1
ATOM 4721 N N . ILE B 1 300 ? -13.312 61.094 36.5 1 40.44 300 ILE B N 1
ATOM 4722 C CA . ILE B 1 300 ? -13.602 61.219 37.938 1 40.44 300 ILE B CA 1
ATOM 4723 C C . ILE B 1 300 ? -12.398 61.844 38.625 1 40.44 300 ILE B C 1
ATOM 4725 O O . ILE B 1 300 ? -11.258 61.406 38.438 1 40.44 300 ILE B O 1
#

InterPro domains:
  IPR007383 Protein of unknown function DUF445 [PF04286] (9-196)

pLDDT: mean 86.12, std 9.78, range [40.16, 96.81]

Radius of gyration: 42.58 Å; Cα contacts (8 Å, |Δi|>4): 630; chains: 2; bounding box: 58×143×80 Å

Nearest PDB structures (foldseek):
  3ja6-assembly1_H  TM=1.456E-01  e=5.485E-01  Escherichia coli
  7sqc-assembly1_1Y  TM=1.510E-01  e=3.075E+00  Chlamydomonas reinhardtii
  5xg2-assembly1_A  TM=2.057E-01  e=7.617E+00  Pyrococcus yayanosii CH1
  7a0g-assembly1_EEE  TM=1.617E-01  e=9.556E+00  Serratia marcescens
  7sqc-assembly1_1K  TM=1.135E-01  e=7.971E+00  Chlamydomonas reinhardtii